Protein AF-A0A2M8D6R9-F1 (afdb_monomer)

Sequence (538 aa):
ELYLFKIHNKDFGEKSKGTQNTHTLYFLNLFSQHNLTHIKLRLAGNAEVFYRKSSTQRKEEQRKFIRPIVKNKRFTEDKYFFHIPIKIGASVNSISETKFNRTLNEKLRQSACLIIGIDRGEKHLAYYSVINQKGEIVDQASLNKINDVDYCEKLRTREKERLEQRKSWKAISQIKDLKRGYISQVIHKLSELVIKHNAIIVFEDLNMRFKEVRGGIERSAYQQLEKALIEKFGYLVFKDKDPLEAGGVLNGYQLSAPFESFEKMGKQNGVIFYTNPEYTSTTDPVTGWRQHIYIKSDATDNEALKVFTEKIGIGWSDDKQSYTFSYDQKDFWEDSPARKWVLYANAPRLERYRNDAGYWTTRETNSNDLLRELFEVWDFDQPEGDISEQIAMMYEEGKLKGEKIISEKSQRFFKALRYALNLTQQIRNSDSIRYVYERDAQGDIVEDSQGKMVVKEIGENVDFIASPVVPFFTTPNPYTKENLCGLVIENGDANGAYNIARKGIMMLERIKQTQANPDLYISKSDWDEWLMKDIKQK

Radius of gyration: 29.29 Å; Cα contacts (8 Å, |Δi|>4): 892; chains: 1; bounding box: 79×51×86 Å

Structure (mmCIF, N/CA/C/O backbone):
data_AF-A0A2M8D6R9-F1
#
_entry.id   AF-A0A2M8D6R9-F1
#
loop_
_atom_site.group_PDB
_atom_site.id
_atom_site.type_symbol
_atom_site.label_atom_id
_atom_site.label_alt_id
_atom_site.label_comp_id
_atom_site.label_asym_id
_atom_site.label_entity_id
_atom_site.label_seq_id
_atom_site.pdbx_PDB_ins_code
_atom_site.Cartn_x
_atom_site.Cartn_y
_atom_site.Cartn_z
_atom_site.occupancy
_atom_site.B_iso_or_equiv
_atom_site.auth_seq_id
_atom_site.auth_comp_id
_atom_site.auth_asym_id
_atom_site.auth_atom_id
_atom_site.pdbx_PDB_model_num
ATOM 1 N N . GLU A 1 1 ? 48.305 2.971 -38.786 1.00 79.94 1 GLU A N 1
ATOM 2 C CA . GLU A 1 1 ? 48.000 1.872 -37.843 1.00 79.94 1 GLU A CA 1
ATOM 3 C C . GLU A 1 1 ? 46.574 2.044 -37.325 1.00 79.94 1 GLU A C 1
ATOM 5 O O . GLU A 1 1 ? 46.153 3.184 -37.161 1.00 79.94 1 GLU A O 1
ATOM 10 N N . LEU A 1 2 ? 45.813 0.958 -37.142 1.00 93.75 2 LEU A N 1
ATOM 11 C CA . LEU A 1 2 ? 44.408 0.990 -36.703 1.00 93.75 2 LEU A CA 1
ATOM 12 C C . LEU A 1 2 ? 44.219 0.050 -35.508 1.00 93.75 2 LEU A C 1
ATOM 14 O O . LEU A 1 2 ? 44.485 -1.146 -35.619 1.00 93.75 2 LEU A O 1
ATOM 18 N N . TYR A 1 3 ? 43.714 0.575 -34.392 1.00 93.56 3 TYR A N 1
ATOM 19 C CA . TYR A 1 3 ? 43.319 -0.236 -33.241 1.00 93.56 3 TYR A CA 1
ATOM 20 C C . TYR A 1 3 ? 41.860 -0.663 -33.383 1.00 93.56 3 TYR A C 1
ATOM 22 O O . TYR A 1 3 ? 40.960 0.177 -33.400 1.00 93.56 3 TYR A O 1
ATOM 30 N N . LEU A 1 4 ? 41.624 -1.971 -33.481 1.00 96.06 4 LEU A N 1
ATOM 31 C CA . LEU A 1 4 ? 40.292 -2.531 -33.675 1.00 96.06 4 LEU A CA 1
ATOM 32 C C . LEU A 1 4 ? 39.790 -3.211 -32.399 1.00 96.06 4 LEU A C 1
ATOM 34 O O . LEU A 1 4 ? 40.427 -4.122 -31.872 1.00 96.06 4 LEU A O 1
ATOM 38 N N . PHE A 1 5 ? 38.606 -2.805 -31.943 1.00 95.94 5 PHE A N 1
ATOM 39 C CA . PHE A 1 5 ? 37.930 -3.392 -30.788 1.00 95.94 5 PHE A CA 1
ATOM 40 C C . PHE A 1 5 ? 36.565 -3.937 -31.204 1.00 95.94 5 PHE A C 1
ATOM 42 O O . PHE A 1 5 ? 35.763 -3.238 -31.822 1.00 95.94 5 PHE A O 1
ATOM 49 N N . LYS A 1 6 ? 36.263 -5.181 -30.822 1.00 95.31 6 LYS A N 1
ATOM 50 C CA . LYS A 1 6 ? 34.925 -5.754 -31.000 1.00 95.31 6 LYS A CA 1
ATOM 51 C C . LYS A 1 6 ? 34.001 -5.253 -29.888 1.00 95.31 6 LYS A C 1
ATOM 53 O O . LYS A 1 6 ? 34.214 -5.576 -28.719 1.00 95.31 6 LYS A O 1
ATOM 58 N N . ILE A 1 7 ? 32.944 -4.526 -30.249 1.00 96.25 7 ILE A N 1
ATOM 59 C CA . ILE A 1 7 ? 31.858 -4.191 -2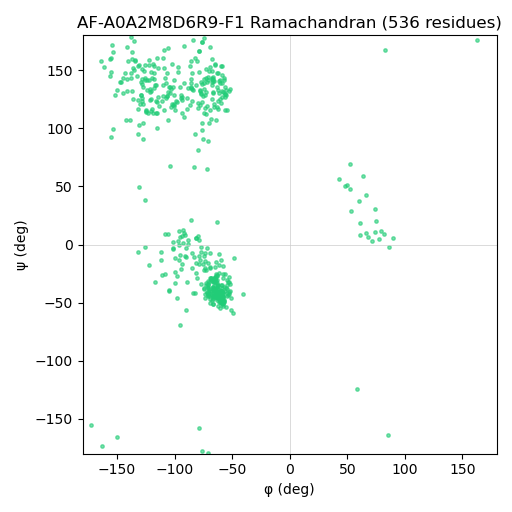9.316 1.00 96.25 7 ILE A CA 1
ATOM 60 C C . ILE A 1 7 ? 31.157 -5.496 -28.928 1.00 96.25 7 ILE A C 1
ATOM 62 O O . ILE A 1 7 ? 30.678 -6.232 -29.789 1.00 96.25 7 ILE A O 1
ATOM 66 N N . HIS A 1 8 ? 31.139 -5.818 -27.634 1.00 95.31 8 HIS A N 1
ATOM 67 C CA . HIS A 1 8 ? 30.681 -7.123 -27.170 1.00 95.31 8 HIS A CA 1
ATOM 68 C C . HIS A 1 8 ? 29.978 -7.053 -25.811 1.00 95.31 8 HIS A C 1
ATOM 70 O O . HIS A 1 8 ? 30.433 -6.401 -24.872 1.00 95.31 8 HIS A O 1
ATOM 76 N N . ASN A 1 9 ? 28.900 -7.822 -25.686 1.00 95.94 9 ASN A N 1
ATOM 77 C CA . ASN A 1 9 ? 28.258 -8.184 -24.429 1.00 95.94 9 ASN A CA 1
ATOM 78 C C . ASN A 1 9 ? 27.870 -9.675 -24.483 1.00 95.94 9 ASN A C 1
ATOM 80 O O . ASN A 1 9 ? 28.104 -10.343 -25.488 1.00 95.94 9 ASN A O 1
ATOM 84 N N . LYS A 1 10 ? 27.284 -10.216 -23.410 1.00 94.81 10 LYS A N 1
ATOM 85 C CA . LYS A 1 10 ? 26.959 -11.653 -23.330 1.00 94.81 10 LYS A CA 1
ATOM 86 C C . LYS A 1 10 ? 26.032 -12.158 -24.451 1.00 94.81 10 LYS A C 1
ATOM 88 O O . LYS A 1 10 ? 26.083 -13.345 -24.750 1.00 94.81 10 LYS A O 1
ATOM 93 N N . ASP A 1 11 ? 25.212 -11.289 -25.044 1.00 95.50 11 ASP A N 1
ATOM 94 C CA . ASP A 1 11 ? 24.208 -11.675 -26.040 1.00 95.50 11 ASP A CA 1
ATOM 95 C C . ASP A 1 11 ? 24.846 -11.996 -27.401 1.00 95.50 11 ASP A C 1
ATOM 97 O O . ASP A 1 11 ? 24.261 -12.742 -28.177 1.00 95.50 11 ASP A O 1
ATOM 101 N N . PHE A 1 12 ? 26.056 -11.485 -27.661 1.00 95.06 12 PHE A N 1
ATOM 102 C CA . PHE A 1 12 ? 26.854 -11.758 -28.865 1.00 95.06 12 PHE A CA 1
ATOM 103 C C . PHE A 1 12 ? 27.766 -12.990 -28.735 1.00 95.06 12 PHE A C 1
ATOM 105 O O . PHE A 1 12 ? 28.572 -13.263 -29.625 1.00 95.06 12 PHE A O 1
ATOM 112 N N . GLY A 1 13 ? 27.692 -13.712 -27.613 1.00 91.31 13 GLY A N 1
ATOM 113 C CA . GLY A 1 13 ? 28.448 -14.946 -27.426 1.00 91.31 13 GLY A CA 1
ATOM 114 C C . GLY A 1 13 ? 27.866 -16.089 -28.260 1.00 91.31 13 GLY A C 1
ATOM 115 O O . GLY A 1 13 ? 26.654 -16.239 -28.336 1.00 91.31 13 GLY A O 1
ATOM 116 N N . GLU A 1 14 ? 28.718 -16.958 -28.805 1.00 87.56 14 GLU A N 1
ATOM 117 C CA . GLU A 1 14 ? 28.319 -18.076 -29.687 1.00 87.56 14 GLU A CA 1
ATOM 118 C C . GLU A 1 14 ? 27.262 -19.015 -29.081 1.00 87.56 14 GLU A C 1
ATOM 120 O O . GLU A 1 14 ? 26.453 -19.604 -29.788 1.00 87.56 14 GLU A O 1
ATOM 125 N N . LYS A 1 15 ? 27.261 -19.161 -27.751 1.00 86.81 15 LYS A N 1
ATOM 126 C CA . LYS A 1 15 ? 26.317 -20.020 -27.015 1.00 86.81 15 LYS A CA 1
ATOM 127 C C . LYS A 1 15 ? 25.077 -19.269 -26.515 1.00 86.81 15 LYS A C 1
ATOM 129 O O . LYS A 1 15 ? 24.316 -19.825 -25.724 1.00 86.81 15 LYS A O 1
ATOM 134 N N . SER A 1 16 ? 24.899 -18.007 -26.900 1.00 88.81 16 SER A N 1
ATOM 135 C CA . SER A 1 16 ? 23.747 -17.200 -26.507 1.00 88.81 16 SER A CA 1
ATOM 136 C C . SER A 1 16 ? 22.504 -17.662 -27.266 1.00 88.81 16 SER A C 1
ATOM 138 O O . SER A 1 16 ? 22.459 -17.595 -28.489 1.00 88.81 16 SER A O 1
ATOM 140 N N . LYS A 1 17 ? 21.500 -18.156 -26.536 1.00 88.12 17 LYS A N 1
ATOM 141 C CA . LYS A 1 17 ? 20.206 -18.604 -27.090 1.00 88.12 17 LYS A CA 1
ATOM 142 C C . LYS A 1 17 ? 18.996 -17.933 -26.429 1.00 88.12 17 LYS A C 1
ATOM 144 O O . LYS A 1 17 ? 17.864 -18.250 -26.764 1.00 88.12 17 LYS A O 1
ATOM 149 N N . GLY A 1 18 ? 19.231 -17.076 -25.435 1.00 89.56 18 GLY A N 1
ATOM 150 C CA . GLY A 1 18 ? 18.169 -16.432 -24.660 1.00 89.56 18 GLY A CA 1
ATOM 151 C C . GLY A 1 18 ? 17.748 -15.083 -25.237 1.00 89.56 18 GLY A C 1
ATOM 152 O O . GLY A 1 18 ? 18.427 -14.524 -26.097 1.00 89.56 18 GLY A O 1
ATOM 153 N N . THR A 1 19 ? 16.656 -14.533 -24.702 1.00 91.31 19 THR A N 1
ATOM 154 C CA . THR A 1 19 ? 16.173 -13.191 -25.044 1.00 91.31 19 THR A CA 1
ATOM 155 C C . THR A 1 19 ? 17.257 -12.143 -24.802 1.00 91.31 19 THR A C 1
ATOM 157 O O . THR A 1 19 ? 17.849 -12.070 -23.719 1.00 91.31 19 THR A O 1
ATOM 160 N N . GLN A 1 20 ? 17.499 -11.310 -25.811 1.00 93.75 20 GLN A N 1
ATOM 161 C CA . GLN A 1 20 ? 18.523 -10.272 -25.770 1.00 93.75 20 GLN A CA 1
ATOM 162 C C . GLN A 1 20 ? 18.215 -9.204 -24.705 1.00 93.75 20 GLN A C 1
ATOM 164 O O . GLN A 1 20 ? 17.071 -8.958 -24.310 1.00 93.75 20 GLN A O 1
ATOM 169 N N . ASN A 1 21 ? 19.252 -8.533 -24.205 1.00 94.69 21 ASN A N 1
ATOM 170 C CA . ASN A 1 21 ? 19.076 -7.380 -23.329 1.00 94.69 21 ASN A CA 1
ATOM 171 C C . ASN A 1 21 ? 18.462 -6.213 -24.116 1.00 94.69 21 ASN A C 1
ATOM 173 O O . ASN A 1 21 ? 18.765 -6.021 -25.291 1.00 94.69 21 ASN A O 1
ATOM 177 N N . THR A 1 22 ? 17.671 -5.363 -23.454 1.00 94.25 22 THR A N 1
ATOM 178 C CA . THR A 1 22 ? 17.031 -4.207 -24.110 1.00 94.25 22 THR A CA 1
ATOM 179 C C . THR A 1 22 ? 18.063 -3.280 -24.759 1.00 94.25 22 THR A C 1
ATOM 181 O O . THR A 1 22 ? 17.847 -2.792 -25.858 1.00 94.25 22 THR A O 1
ATOM 184 N N . HIS A 1 23 ? 19.231 -3.096 -24.134 1.00 95.75 23 HIS A N 1
ATOM 185 C CA . HIS A 1 23 ? 20.307 -2.283 -24.713 1.00 95.75 23 HIS A CA 1
ATOM 186 C C . HIS A 1 23 ? 20.938 -2.920 -25.959 1.00 95.75 23 HIS A C 1
ATOM 188 O O . HIS A 1 23 ? 21.395 -2.198 -26.839 1.00 95.75 23 HIS A O 1
ATOM 194 N N . THR A 1 24 ? 20.943 -4.253 -26.063 1.00 95.94 24 THR A N 1
ATOM 195 C CA . THR A 1 24 ? 21.357 -4.953 -27.288 1.00 95.94 24 THR A CA 1
ATOM 196 C C . THR A 1 24 ? 20.351 -4.690 -28.400 1.00 95.94 24 THR A C 1
ATOM 198 O O . THR A 1 24 ? 20.755 -4.350 -29.506 1.00 95.94 24 THR A O 1
ATOM 201 N N . LEU A 1 25 ? 19.050 -4.752 -28.088 1.00 95.81 25 LEU A N 1
ATOM 202 C CA . LEU A 1 25 ? 17.993 -4.410 -29.040 1.00 95.81 25 LEU A CA 1
ATOM 203 C C . LEU A 1 25 ? 18.119 -2.956 -29.513 1.00 95.81 25 LEU A C 1
ATOM 205 O O . LEU A 1 25 ? 18.064 -2.721 -30.717 1.00 95.81 25 LEU A O 1
ATOM 209 N N . TYR A 1 26 ? 18.361 -1.997 -28.609 1.00 96.00 26 TYR A N 1
ATOM 210 C CA . TYR A 1 26 ? 18.633 -0.604 -28.990 1.00 96.00 26 TYR A CA 1
ATOM 211 C C . TYR A 1 26 ? 19.831 -0.498 -29.931 1.00 96.00 26 TYR A C 1
ATOM 213 O O . TYR A 1 26 ? 19.726 0.127 -30.982 1.00 96.00 26 TYR A O 1
ATOM 221 N N . PHE A 1 27 ? 20.952 -1.134 -29.583 1.00 96.00 27 PHE A N 1
ATOM 222 C CA . PHE A 1 27 ? 22.171 -1.069 -30.383 1.00 96.00 27 PHE A CA 1
ATOM 223 C C . PHE A 1 27 ? 21.987 -1.654 -31.788 1.00 96.00 27 PHE A C 1
ATOM 225 O O . PHE A 1 27 ? 22.383 -1.026 -32.763 1.00 96.00 27 PHE A O 1
ATOM 232 N N . LEU A 1 28 ? 21.353 -2.824 -31.907 1.00 95.00 28 LEU A N 1
ATOM 233 C CA . LEU A 1 28 ? 21.086 -3.448 -33.205 1.00 95.00 28 LEU A CA 1
ATOM 234 C C . LEU A 1 28 ? 20.128 -2.603 -34.052 1.00 95.00 28 LEU A C 1
ATOM 236 O O . LEU A 1 28 ? 20.339 -2.441 -35.253 1.00 95.00 28 LEU A O 1
ATOM 240 N N . ASN A 1 29 ? 19.103 -2.019 -33.428 1.00 95.38 29 ASN A N 1
ATOM 241 C CA . ASN A 1 29 ? 18.089 -1.260 -34.150 1.00 95.38 29 ASN A CA 1
ATOM 242 C C . ASN A 1 29 ? 18.529 0.156 -34.540 1.00 95.38 29 ASN A C 1
ATOM 244 O O . ASN A 1 29 ? 17.933 0.701 -35.467 1.00 95.38 29 ASN A O 1
ATOM 248 N N . LEU A 1 30 ? 19.598 0.714 -33.949 1.00 94.88 30 LEU A N 1
ATOM 249 C CA . LEU A 1 30 ? 20.233 1.953 -34.438 1.00 94.88 30 LEU A CA 1
ATOM 250 C C . LEU A 1 30 ? 20.561 1.875 -35.933 1.00 94.88 30 LEU A C 1
ATOM 252 O O . LEU A 1 30 ? 20.378 2.854 -36.653 1.00 94.88 30 LEU A O 1
ATOM 256 N N . PHE A 1 31 ? 21.026 0.709 -36.381 1.00 94.56 31 PHE A N 1
ATOM 257 C CA . PHE A 1 31 ? 21.514 0.475 -37.740 1.00 94.56 31 PHE A CA 1
ATOM 258 C C . PHE A 1 31 ? 20.533 -0.343 -38.592 1.00 94.56 31 PHE A C 1
ATOM 260 O O . PHE A 1 31 ? 20.879 -0.776 -39.688 1.00 94.56 31 PHE A O 1
ATOM 267 N N . SER A 1 32 ? 19.315 -0.582 -38.096 1.00 94.81 32 SER A N 1
ATOM 268 C CA . SER A 1 32 ? 18.280 -1.273 -38.868 1.00 94.81 32 SER A CA 1
ATOM 269 C C . SER A 1 32 ? 17.823 -0.412 -40.048 1.00 94.81 32 SER A C 1
ATOM 271 O O . SER A 1 32 ? 17.687 0.804 -39.913 1.00 94.81 32 SER A O 1
ATOM 273 N N . GLN A 1 33 ? 17.521 -1.037 -41.191 1.00 94.06 33 GLN A N 1
ATOM 274 C CA . GLN A 1 33 ? 17.052 -0.315 -42.385 1.00 94.06 33 GLN A CA 1
ATOM 275 C C . GLN A 1 33 ? 15.819 0.550 -42.099 1.00 94.06 33 GLN A C 1
ATOM 277 O O . GLN A 1 33 ? 15.714 1.682 -42.574 1.00 94.06 33 GLN A O 1
ATOM 282 N N . HIS A 1 34 ? 14.915 0.050 -41.253 1.00 91.38 34 HIS A N 1
ATOM 283 C CA . HIS A 1 34 ? 13.739 0.808 -40.852 1.00 91.38 34 HIS A CA 1
ATOM 284 C C . HIS A 1 34 ? 14.110 2.080 -40.078 1.00 91.38 34 HIS A C 1
ATOM 286 O O . HIS A 1 34 ? 13.634 3.159 -40.421 1.00 91.38 34 HIS A O 1
ATOM 292 N N . ASN A 1 35 ? 14.998 1.991 -39.080 1.00 94.00 35 ASN A N 1
ATOM 293 C CA . ASN A 1 35 ? 15.431 3.167 -38.319 1.00 94.00 35 ASN A CA 1
ATOM 294 C C . ASN A 1 35 ? 16.247 4.156 -39.169 1.00 94.00 35 ASN A C 1
ATOM 296 O O . ASN A 1 35 ? 16.166 5.359 -38.942 1.00 94.00 35 ASN A O 1
ATOM 300 N N . LEU A 1 36 ? 17.008 3.674 -40.158 1.00 92.62 36 LEU A N 1
ATOM 301 C CA . LEU A 1 36 ? 17.731 4.539 -41.099 1.00 92.62 36 LEU A CA 1
ATOM 302 C C . LEU A 1 36 ? 16.779 5.335 -42.006 1.00 92.62 36 LEU A C 1
ATOM 304 O O . LEU A 1 36 ? 17.095 6.463 -42.375 1.00 92.62 36 LEU A O 1
ATOM 308 N N . THR A 1 37 ? 15.608 4.776 -42.317 1.00 90.94 37 THR A N 1
ATOM 309 C CA . THR A 1 37 ? 14.566 5.445 -43.114 1.00 90.94 37 THR A CA 1
ATOM 310 C C . THR A 1 37 ? 13.708 6.382 -42.256 1.00 90.94 37 THR A C 1
ATOM 312 O O . THR A 1 37 ? 13.403 7.506 -42.652 1.00 90.94 37 THR A O 1
ATOM 315 N N . HIS A 1 38 ? 13.347 5.946 -41.047 1.00 88.38 38 HIS A N 1
ATOM 316 C CA . HIS A 1 38 ? 12.535 6.696 -40.091 1.00 88.38 38 HIS A CA 1
ATOM 317 C C . HIS A 1 38 ? 13.242 6.747 -38.737 1.00 88.38 38 HIS A C 1
ATOM 319 O O . HIS A 1 38 ? 13.062 5.874 -37.889 1.00 88.38 38 HIS A O 1
ATOM 325 N N . ILE A 1 39 ? 14.050 7.789 -38.530 1.00 89.88 39 ILE A N 1
ATOM 326 C CA . ILE A 1 39 ? 14.928 7.901 -37.360 1.00 89.88 39 ILE A CA 1
ATOM 327 C C . ILE A 1 39 ? 14.106 7.990 -36.068 1.00 89.88 39 ILE A C 1
ATOM 329 O O . ILE A 1 39 ? 13.537 9.033 -35.740 1.00 89.88 39 ILE A O 1
ATOM 333 N N . LYS A 1 40 ? 14.107 6.901 -35.294 1.00 89.56 40 LYS A N 1
ATOM 334 C CA . LYS A 1 40 ? 13.569 6.827 -33.924 1.00 89.56 40 LYS A CA 1
ATOM 335 C C . LYS A 1 40 ? 14.690 6.794 -32.891 1.00 89.56 40 LYS A C 1
ATOM 337 O O . LYS A 1 40 ? 14.598 7.454 -31.855 1.00 89.56 40 LYS A O 1
ATOM 342 N N . LEU A 1 41 ? 15.759 6.062 -33.196 1.00 93.31 41 LEU A N 1
ATOM 343 C CA . LEU A 1 41 ? 16.980 5.955 -32.408 1.00 93.31 41 LEU A CA 1
ATOM 344 C C . LEU A 1 41 ? 18.116 6.662 -33.147 1.00 93.31 41 LEU A C 1
ATOM 346 O O . LEU A 1 41 ? 18.386 6.371 -34.311 1.00 93.31 41 LEU A O 1
ATOM 350 N N . ARG A 1 42 ? 18.815 7.572 -32.472 1.00 93.25 42 ARG A N 1
ATOM 351 C CA . ARG A 1 42 ? 19.943 8.308 -33.047 1.00 93.25 42 ARG A CA 1
ATOM 352 C C . ARG A 1 42 ? 21.189 8.129 -32.196 1.00 93.25 42 ARG A C 1
ATOM 354 O O . ARG A 1 42 ? 21.147 8.320 -30.983 1.00 93.25 42 ARG A O 1
ATOM 361 N N . LEU A 1 43 ? 22.308 7.830 -32.844 1.00 93.31 43 LEU A N 1
ATOM 362 C CA . LEU A 1 43 ? 23.618 7.856 -32.204 1.00 93.31 43 LEU A CA 1
ATOM 363 C C . LEU A 1 43 ? 23.982 9.301 -31.826 1.00 93.31 43 LEU A C 1
ATOM 365 O O . LEU A 1 43 ? 23.858 10.209 -32.653 1.00 93.31 43 LEU A O 1
ATOM 369 N N . ALA A 1 44 ? 24.410 9.524 -30.585 1.00 90.12 44 ALA A N 1
ATOM 370 C CA . ALA A 1 44 ? 24.911 10.817 -30.133 1.00 90.12 44 ALA A CA 1
ATOM 371 C C . ALA A 1 44 ? 26.449 10.822 -30.067 1.00 90.12 44 ALA A C 1
ATOM 373 O O . ALA A 1 44 ? 27.079 9.773 -29.945 1.00 90.12 44 ALA A O 1
ATOM 374 N N . GLY A 1 45 ? 27.048 12.014 -30.168 1.00 90.81 45 GLY A N 1
ATOM 375 C CA . GLY A 1 45 ? 28.485 12.207 -29.945 1.00 90.81 45 GLY A CA 1
ATOM 376 C C . GLY A 1 45 ? 28.874 12.060 -28.468 1.00 90.81 45 GLY A C 1
ATOM 377 O O . GLY A 1 45 ? 28.007 11.848 -27.624 1.00 90.81 45 GLY A O 1
ATOM 378 N N . ASN A 1 46 ? 30.164 12.229 -28.160 1.00 94.25 46 ASN A N 1
ATOM 379 C CA . ASN A 1 46 ? 30.750 12.078 -26.814 1.00 94.25 46 ASN A CA 1
ATOM 380 C C . ASN A 1 46 ? 30.704 10.641 -26.274 1.00 94.25 46 ASN A C 1
ATOM 382 O O . ASN A 1 46 ? 30.380 10.409 -25.113 1.00 94.25 46 ASN A O 1
ATOM 386 N N . ALA A 1 47 ? 31.009 9.666 -27.132 1.00 96.12 47 ALA A N 1
ATOM 387 C CA . ALA A 1 47 ? 31.269 8.311 -26.666 1.00 96.12 47 ALA A CA 1
ATOM 388 C C . ALA A 1 47 ? 32.609 8.255 -25.913 1.00 96.12 47 ALA A C 1
ATOM 390 O O . ALA A 1 47 ? 33.568 8.929 -26.289 1.00 96.12 47 ALA A O 1
ATOM 391 N N . GLU A 1 48 ? 32.678 7.430 -24.874 1.00 97.19 48 GLU A N 1
ATOM 392 C CA . GLU A 1 48 ? 33.834 7.341 -23.981 1.00 97.19 48 GLU A CA 1
ATOM 393 C C . GLU A 1 48 ? 34.384 5.914 -23.948 1.00 97.19 48 GLU A C 1
ATOM 395 O O . GLU A 1 48 ? 33.630 4.934 -23.940 1.00 97.19 48 GLU A O 1
ATOM 400 N N . VAL A 1 49 ? 35.712 5.792 -23.901 1.00 97.31 49 VAL A N 1
ATOM 401 C CA . VAL A 1 49 ? 36.413 4.514 -23.750 1.00 97.31 49 VAL A CA 1
ATOM 402 C C . VAL A 1 49 ? 37.144 4.510 -22.417 1.00 97.31 49 VAL A C 1
ATOM 404 O O . VAL A 1 49 ? 37.937 5.403 -22.132 1.00 97.31 49 VAL A O 1
ATOM 407 N N . PHE A 1 50 ? 36.910 3.475 -21.616 1.00 97.56 50 PHE A N 1
ATOM 408 C CA . PHE A 1 50 ? 37.548 3.308 -20.314 1.00 97.56 50 PHE A CA 1
ATOM 409 C C . PHE A 1 50 ? 38.394 2.048 -20.292 1.00 97.56 50 PHE A C 1
ATOM 411 O O . PHE A 1 50 ? 37.986 1.006 -20.804 1.00 97.56 50 PHE A O 1
ATOM 418 N N . TYR A 1 51 ? 39.536 2.118 -19.618 1.00 97.38 51 TYR A N 1
ATOM 419 C CA . TYR A 1 51 ? 40.322 0.948 -19.257 1.00 97.38 51 TYR A CA 1
ATOM 420 C C . TYR A 1 51 ? 40.168 0.663 -17.769 1.00 97.38 51 TYR A C 1
ATOM 422 O O . TYR A 1 51 ? 40.327 1.553 -16.934 1.00 97.38 51 TYR A O 1
ATOM 430 N N . ARG A 1 52 ? 39.890 -0.591 -17.420 1.00 96.75 52 ARG A N 1
ATOM 431 C CA . ARG A 1 52 ? 39.826 -1.036 -16.031 1.00 96.75 52 ARG A CA 1
ATOM 432 C C . ARG A 1 52 ? 40.770 -2.209 -15.826 1.00 96.75 52 ARG A C 1
ATOM 434 O O . ARG A 1 52 ? 40.530 -3.294 -16.358 1.00 96.75 52 ARG A O 1
ATOM 441 N N . LYS A 1 53 ? 41.781 -1.999 -14.985 1.00 96.94 53 LYS A N 1
ATOM 442 C CA . LYS A 1 53 ? 42.663 -3.064 -14.497 1.00 96.94 53 LYS A CA 1
ATOM 443 C C . LYS A 1 53 ? 41.865 -4.129 -13.735 1.00 96.94 53 LYS A C 1
ATOM 445 O O . LYS A 1 53 ? 40.792 -3.857 -13.185 1.00 96.94 53 LYS A O 1
ATOM 450 N N . SER A 1 54 ? 42.383 -5.346 -13.720 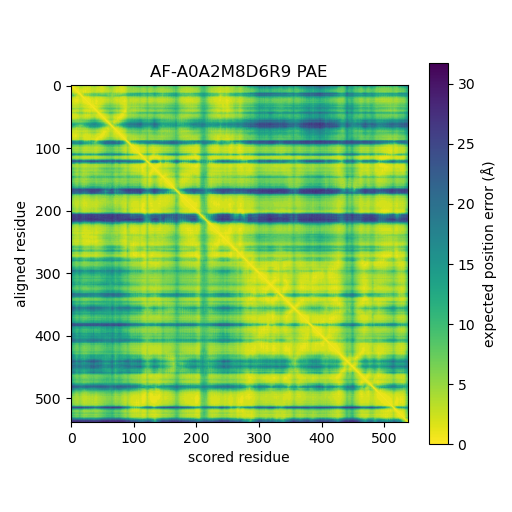1.00 94.75 54 SER A N 1
ATOM 451 C CA . SER A 1 54 ? 41.919 -6.430 -12.861 1.00 94.75 54 SER A CA 1
ATOM 452 C C . SER A 1 54 ? 41.985 -6.014 -11.387 1.00 94.75 54 SER A C 1
ATOM 454 O O . SER A 1 54 ? 42.885 -5.295 -10.960 1.00 94.75 54 SER A O 1
ATOM 456 N N . SER A 1 55 ? 40.983 -6.425 -10.608 1.00 92.69 55 SER A N 1
ATOM 457 C CA . SER A 1 55 ? 40.803 -5.978 -9.218 1.00 92.69 55 SER A CA 1
ATOM 458 C C . SER A 1 55 ? 40.550 -7.116 -8.232 1.00 92.69 55 SER A C 1
ATOM 460 O O . SER A 1 55 ? 40.456 -6.883 -7.031 1.00 92.69 55 SER A O 1
ATOM 462 N N . THR A 1 56 ? 40.393 -8.349 -8.715 1.00 89.44 56 THR A N 1
ATOM 463 C CA . THR A 1 56 ? 40.148 -9.524 -7.871 1.00 89.44 56 THR A CA 1
ATOM 464 C C . THR A 1 56 ? 40.959 -10.708 -8.360 1.00 89.44 56 THR A C 1
ATOM 466 O O . THR A 1 56 ? 41.058 -10.926 -9.565 1.00 89.44 56 THR A O 1
ATOM 469 N N . GLN A 1 57 ? 41.461 -11.529 -7.442 1.00 89.50 57 GLN A N 1
ATOM 470 C CA . GLN A 1 57 ? 42.111 -12.786 -7.805 1.00 89.50 57 GLN A CA 1
ATOM 471 C C . GLN A 1 57 ? 41.099 -13.809 -8.338 1.00 89.50 57 GLN A C 1
ATOM 473 O O . GLN A 1 57 ? 39.931 -13.831 -7.935 1.00 89.50 57 GLN A O 1
ATOM 478 N N . ARG A 1 58 ? 41.555 -14.676 -9.247 1.00 89.69 58 ARG A N 1
ATOM 479 C CA . ARG A 1 58 ? 40.748 -15.776 -9.781 1.00 89.69 58 ARG A CA 1
ATOM 480 C C . ARG A 1 58 ? 40.449 -16.778 -8.668 1.00 89.69 58 ARG A C 1
ATOM 482 O O . ARG A 1 58 ? 41.358 -17.397 -8.130 1.00 89.69 58 ARG A O 1
ATOM 489 N N . LYS A 1 59 ? 39.164 -16.964 -8.365 1.00 89.06 59 LYS A N 1
ATOM 490 C CA . LYS A 1 59 ? 38.687 -17.978 -7.420 1.00 89.06 59 LYS A CA 1
ATOM 491 C C . LYS A 1 59 ? 37.606 -18.822 -8.081 1.00 89.06 59 LYS A C 1
ATOM 493 O O . LYS A 1 59 ? 36.598 -18.282 -8.542 1.00 89.06 59 LYS A O 1
ATOM 498 N N . GLU A 1 60 ? 37.835 -20.125 -8.168 1.00 87.44 60 GLU A N 1
ATOM 499 C CA . GLU A 1 60 ? 36.860 -21.054 -8.736 1.00 87.44 60 GLU A CA 1
ATOM 500 C C . GLU A 1 60 ? 35.746 -21.337 -7.723 1.00 87.44 60 GLU A C 1
ATOM 502 O O . GLU A 1 60 ? 35.978 -21.426 -6.518 1.00 87.44 60 GLU A O 1
ATOM 507 N N . GLU A 1 61 ? 34.513 -21.412 -8.211 1.00 83.88 61 GLU A N 1
AT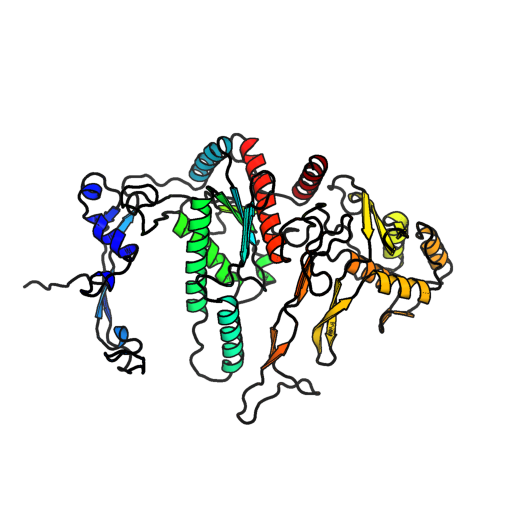OM 508 C CA . GLU A 1 61 ? 33.347 -21.831 -7.449 1.00 83.88 61 GLU A CA 1
ATOM 509 C C . GLU A 1 61 ? 33.041 -23.280 -7.789 1.00 83.88 61 GLU A C 1
ATOM 511 O O . GLU A 1 61 ? 32.867 -23.632 -8.959 1.00 83.88 61 GLU A O 1
ATOM 516 N N . GLN A 1 62 ? 32.902 -24.104 -6.755 1.00 81.50 62 GLN A N 1
ATOM 517 C CA . GLN A 1 62 ? 32.383 -25.448 -6.930 1.00 81.50 62 GLN A CA 1
ATOM 518 C C . GLN A 1 62 ? 30.894 -25.360 -7.265 1.00 81.50 62 GLN A C 1
ATOM 520 O O . GLN A 1 62 ? 30.051 -25.058 -6.421 1.00 81.50 62 GLN A O 1
ATOM 525 N N . ARG A 1 63 ? 30.575 -25.583 -8.539 1.00 81.50 63 ARG A N 1
ATOM 526 C CA . ARG A 1 63 ? 29.208 -25.717 -9.045 1.00 81.50 63 ARG A CA 1
ATOM 527 C C . ARG A 1 63 ? 29.125 -26.966 -9.913 1.00 81.50 63 ARG A C 1
ATOM 529 O O . ARG A 1 63 ? 30.123 -27.368 -10.503 1.00 81.50 63 ARG A O 1
ATOM 536 N N . LYS A 1 64 ? 27.925 -27.540 -10.036 1.00 81.12 64 LYS A N 1
ATOM 537 C CA . LYS A 1 64 ? 27.639 -28.714 -10.881 1.00 81.12 64 LYS A CA 1
ATOM 538 C C . LYS A 1 64 ? 27.678 -28.360 -12.380 1.00 81.12 64 LYS A C 1
ATOM 540 O O . LYS A 1 64 ? 26.657 -28.389 -13.057 1.00 81.12 64 LYS A O 1
ATOM 545 N N . PHE A 1 65 ? 28.843 -27.975 -12.894 1.00 81.12 65 PHE A N 1
ATOM 546 C CA . PHE A 1 65 ? 29.091 -27.720 -14.312 1.00 81.12 65 PHE A CA 1
ATOM 547 C C . PHE A 1 65 ? 30.379 -28.416 -14.750 1.00 81.12 65 PHE A C 1
ATOM 549 O O . PHE A 1 65 ? 31.351 -28.448 -14.007 1.00 81.12 65 PHE A O 1
ATOM 556 N N . ILE A 1 66 ? 30.396 -28.909 -15.991 1.00 82.25 66 ILE A N 1
ATOM 557 C CA . ILE A 1 66 ? 31.561 -29.584 -16.596 1.00 82.25 66 ILE A CA 1
ATOM 558 C C . ILE A 1 66 ? 32.763 -28.630 -16.718 1.00 82.25 66 ILE A C 1
ATOM 560 O O . ILE A 1 66 ? 33.913 -29.045 -16.647 1.00 82.25 66 ILE A O 1
ATOM 564 N N . ARG A 1 67 ? 32.500 -27.331 -16.900 1.00 84.44 67 ARG A N 1
ATOM 565 C CA . ARG A 1 67 ? 33.534 -26.292 -16.987 1.00 84.44 67 ARG A CA 1
ATOM 566 C C . ARG A 1 67 ? 33.735 -25.586 -15.641 1.00 84.44 67 ARG A C 1
ATOM 568 O O . ARG A 1 67 ? 32.739 -25.354 -14.948 1.00 84.44 67 ARG A O 1
ATOM 575 N N . PRO A 1 68 ? 34.959 -25.121 -15.329 1.00 83.69 68 PRO A N 1
ATOM 576 C CA . PRO A 1 68 ? 35.206 -24.324 -14.135 1.00 83.69 68 PRO A CA 1
ATOM 577 C C . PRO A 1 68 ? 34.416 -23.012 -14.184 1.00 83.69 68 PRO A C 1
ATOM 579 O O . PRO A 1 68 ? 34.403 -22.294 -15.193 1.00 83.69 68 PRO A O 1
ATOM 582 N N . ILE A 1 69 ? 33.747 -22.689 -13.079 1.00 89.62 69 ILE A N 1
ATOM 583 C CA . ILE A 1 69 ? 33.029 -21.427 -12.897 1.00 89.62 69 ILE A CA 1
ATOM 584 C C . ILE A 1 69 ? 33.882 -20.526 -12.014 1.00 89.62 69 ILE A C 1
ATOM 586 O O . ILE A 1 69 ? 34.202 -20.879 -10.890 1.00 89.62 69 ILE A O 1
ATOM 590 N N . VAL A 1 70 ? 34.256 -19.349 -12.511 1.00 89.25 70 VAL A N 1
ATOM 591 C CA . VAL A 1 70 ? 35.075 -18.388 -11.757 1.00 89.25 70 VAL A CA 1
ATOM 592 C C . VAL A 1 70 ? 34.173 -17.335 -11.119 1.00 89.25 70 VAL A C 1
ATOM 594 O O . VAL A 1 70 ? 33.454 -16.616 -11.827 1.00 89.25 70 VAL A O 1
ATOM 597 N N . LYS A 1 71 ? 34.239 -17.200 -9.789 1.00 89.19 71 LYS A N 1
ATOM 598 C CA . LYS A 1 71 ? 33.539 -16.140 -9.055 1.00 89.19 71 LYS A CA 1
ATOM 599 C C . LYS A 1 71 ? 33.995 -14.790 -9.572 1.00 89.19 71 LYS A C 1
ATOM 601 O O . LYS A 1 71 ? 35.192 -14.537 -9.662 1.00 89.19 71 LYS A O 1
ATOM 606 N N . ASN A 1 72 ? 33.049 -13.902 -9.880 1.00 89.25 72 ASN A N 1
ATOM 607 C CA . ASN A 1 72 ? 33.365 -12.533 -10.286 1.00 89.25 72 ASN A CA 1
ATOM 608 C C . ASN A 1 72 ? 34.361 -12.442 -11.463 1.00 89.25 72 ASN A C 1
ATOM 610 O O . ASN A 1 72 ? 35.034 -11.426 -11.595 1.00 89.25 72 ASN A O 1
ATOM 614 N N . LYS A 1 73 ? 34.401 -13.448 -12.361 1.00 91.31 73 LYS A N 1
ATOM 615 C CA . LYS A 1 73 ? 35.360 -13.566 -13.484 1.00 91.31 73 LYS A CA 1
ATOM 616 C C . LYS A 1 73 ? 35.649 -12.252 -14.206 1.00 91.31 73 LYS A C 1
ATOM 618 O O . LYS A 1 73 ? 36.782 -11.933 -14.529 1.00 91.31 73 LYS A O 1
ATOM 623 N N . ARG A 1 74 ? 34.611 -11.452 -14.456 1.00 92.00 74 ARG A N 1
ATOM 624 C CA . ARG A 1 74 ? 34.754 -10.177 -15.162 1.00 92.00 74 ARG A CA 1
ATOM 625 C C . ARG A 1 74 ? 35.724 -9.199 -14.495 1.00 92.00 74 ARG A C 1
ATOM 627 O O . ARG A 1 74 ? 36.108 -8.282 -15.194 1.00 92.00 74 ARG A O 1
ATOM 634 N N . PHE A 1 75 ? 36.071 -9.350 -13.215 1.00 94.38 75 PHE A N 1
ATOM 635 C CA . PHE A 1 75 ? 36.997 -8.504 -12.450 1.00 94.38 75 PHE A CA 1
ATOM 636 C C . PHE A 1 75 ? 38.403 -9.111 -12.286 1.00 94.38 75 PHE A C 1
ATOM 638 O O . PHE A 1 75 ? 39.287 -8.453 -11.744 1.00 94.38 75 PHE A O 1
ATOM 645 N N . THR A 1 76 ? 38.628 -10.340 -12.761 1.00 94.44 76 THR A N 1
ATOM 646 C CA . THR A 1 76 ? 39.931 -11.028 -12.681 1.00 94.44 76 THR A CA 1
ATOM 647 C C . THR A 1 76 ? 40.834 -10.737 -13.876 1.00 94.44 76 THR A C 1
ATOM 649 O O . THR A 1 76 ? 41.919 -11.290 -13.976 1.00 94.44 76 THR A O 1
ATOM 652 N N . GLU A 1 77 ? 40.359 -9.918 -14.809 1.00 94.69 77 GLU A N 1
ATOM 653 C CA . GLU A 1 77 ? 41.009 -9.599 -16.074 1.00 94.69 77 GLU A CA 1
ATOM 654 C C . GLU A 1 77 ? 40.869 -8.098 -16.329 1.00 94.69 77 GLU A C 1
ATOM 656 O O . GLU A 1 77 ? 39.847 -7.486 -15.974 1.00 94.69 77 GLU A O 1
ATOM 661 N N . ASP A 1 78 ? 41.870 -7.533 -16.989 1.00 96.88 78 ASP A N 1
ATOM 662 C CA . ASP A 1 78 ? 41.839 -6.171 -17.498 1.00 96.88 78 ASP A CA 1
ATOM 663 C C . ASP A 1 78 ? 40.791 -6.069 -18.621 1.00 96.88 78 ASP A C 1
ATOM 665 O O . ASP A 1 78 ? 40.601 -7.005 -19.407 1.00 96.88 78 ASP A O 1
ATOM 669 N N . LYS A 1 79 ? 40.037 -4.964 -18.667 1.00 96.75 79 LYS A N 1
ATOM 670 C CA . LYS A 1 79 ? 38.944 -4.775 -19.634 1.00 96.75 79 LYS A CA 1
ATOM 671 C C . LYS A 1 79 ? 38.868 -3.353 -20.163 1.00 96.75 79 LYS A C 1
ATOM 673 O O . LYS A 1 79 ? 39.001 -2.397 -19.403 1.00 96.75 79 LYS A O 1
ATOM 678 N N . TYR A 1 80 ? 38.544 -3.250 -21.447 1.00 97.38 80 TYR A N 1
ATOM 679 C CA . TYR A 1 80 ? 38.088 -2.018 -22.076 1.00 97.38 80 TYR A CA 1
ATOM 680 C C . TYR A 1 80 ? 36.558 -1.946 -22.031 1.00 97.38 80 TYR A C 1
ATOM 682 O O . TYR A 1 80 ? 35.876 -2.948 -22.259 1.00 97.38 80 TYR A O 1
ATOM 690 N N . PHE A 1 81 ? 36.024 -0.764 -21.744 1.00 97.50 81 PHE A N 1
ATOM 691 C CA . PHE A 1 81 ? 34.598 -0.455 -21.782 1.00 97.50 81 PHE A CA 1
ATOM 692 C C . PHE A 1 81 ? 34.348 0.652 -22.791 1.00 97.50 81 PHE A C 1
ATOM 694 O O . PHE A 1 81 ? 35.150 1.574 -22.904 1.00 97.50 81 PHE A O 1
ATOM 701 N N . PHE A 1 82 ? 33.222 0.563 -23.489 1.00 97.19 82 PHE A N 1
ATOM 702 C CA . PHE A 1 82 ? 32.791 1.564 -24.450 1.00 97.19 82 PHE A CA 1
ATOM 703 C C . PHE A 1 82 ? 31.391 2.039 -24.075 1.00 97.19 82 PHE A C 1
ATOM 705 O O . PHE A 1 82 ? 30.444 1.249 -24.070 1.00 97.19 82 PHE A O 1
ATOM 712 N N . HIS A 1 83 ? 31.277 3.308 -23.693 1.00 97.25 83 HIS A N 1
ATOM 713 C CA . HIS A 1 83 ? 30.013 3.949 -23.354 1.00 97.25 83 HIS A CA 1
ATOM 714 C C . HIS A 1 83 ? 29.551 4.779 -24.548 1.00 97.25 83 HIS A C 1
ATOM 716 O O . HIS A 1 83 ? 30.258 5.678 -24.996 1.00 97.25 83 HIS A O 1
ATOM 722 N N . ILE A 1 84 ? 28.363 4.461 -25.064 1.00 95.38 84 ILE A N 1
ATOM 723 C CA . ILE A 1 84 ? 27.809 5.081 -26.268 1.00 95.38 84 ILE A CA 1
ATOM 724 C C . ILE A 1 84 ? 26.478 5.751 -25.918 1.00 95.38 84 ILE A C 1
ATOM 726 O O . ILE A 1 84 ? 25.524 5.044 -25.576 1.00 95.38 84 ILE A O 1
ATOM 730 N N . PRO A 1 85 ? 26.372 7.084 -26.015 1.00 95.31 85 PRO A N 1
ATOM 731 C CA . PRO A 1 85 ? 25.106 7.768 -25.818 1.00 95.31 85 PRO A CA 1
ATOM 732 C C . PRO A 1 85 ? 24.200 7.616 -27.048 1.00 95.31 85 PRO A C 1
ATOM 734 O O . PRO A 1 85 ? 24.630 7.737 -28.199 1.00 95.31 85 PRO A O 1
ATOM 737 N N . ILE A 1 86 ? 22.912 7.384 -26.798 1.00 93.94 86 ILE A N 1
ATOM 738 C CA . ILE A 1 86 ? 21.865 7.328 -27.824 1.00 93.94 86 ILE A CA 1
ATOM 739 C C . ILE A 1 86 ? 20.735 8.288 -27.455 1.00 93.94 86 ILE A C 1
ATOM 741 O O . ILE A 1 86 ? 20.457 8.507 -26.277 1.00 93.94 86 ILE A O 1
ATOM 745 N N . LYS A 1 87 ? 20.065 8.848 -28.462 1.00 91.25 87 LYS A N 1
ATOM 746 C CA . LYS A 1 87 ? 18.831 9.624 -28.308 1.00 91.25 87 LYS A CA 1
ATOM 747 C C . LYS A 1 87 ? 17.654 8.800 -28.813 1.00 91.25 87 LYS A C 1
ATOM 749 O O . LYS A 1 87 ? 17.687 8.315 -29.943 1.00 91.25 87 LYS A O 1
ATOM 754 N N . ILE A 1 88 ? 16.623 8.675 -27.986 1.00 89.94 88 ILE A N 1
ATOM 755 C CA . ILE A 1 88 ? 15.350 8.026 -28.321 1.00 89.94 88 ILE A CA 1
ATOM 756 C C . ILE A 1 88 ? 14.328 9.127 -28.620 1.00 89.94 88 ILE A C 1
ATOM 758 O O . ILE A 1 88 ? 14.287 10.124 -27.904 1.00 89.94 88 ILE A O 1
ATOM 762 N N . GLY A 1 89 ? 13.537 8.974 -29.684 1.00 78.62 89 GLY A N 1
ATOM 763 C CA . GLY A 1 89 ? 12.552 9.981 -30.096 1.00 78.62 89 GLY A CA 1
ATOM 764 C C . GLY A 1 89 ? 13.181 11.217 -30.745 1.00 78.62 89 GLY A C 1
ATOM 765 O O . GLY A 1 89 ? 12.643 12.311 -30.631 1.00 78.62 89 GLY A O 1
ATOM 766 N N . ALA A 1 90 ? 14.322 11.060 -31.430 1.00 61.69 90 ALA A N 1
ATOM 767 C CA . ALA A 1 90 ? 15.125 12.167 -31.971 1.00 61.69 90 ALA A CA 1
ATOM 768 C C . ALA A 1 90 ? 14.395 13.083 -32.980 1.00 61.69 90 ALA A C 1
ATOM 770 O O . ALA A 1 90 ? 14.909 14.154 -33.299 1.00 61.69 90 ALA A O 1
ATOM 771 N N . SER A 1 91 ? 13.228 12.667 -33.478 1.00 59.62 91 SER A N 1
ATOM 772 C CA . SER A 1 91 ? 12.368 13.411 -34.402 1.00 59.62 91 SER A CA 1
ATOM 773 C C . SER A 1 91 ? 11.217 14.170 -33.719 1.00 59.62 91 SER A C 1
ATOM 775 O O . SER A 1 91 ? 10.371 14.719 -34.419 1.00 59.62 91 SER A O 1
ATOM 777 N N . VAL A 1 92 ? 11.118 14.154 -32.384 1.00 68.19 92 VAL A N 1
ATOM 778 C CA . VAL A 1 92 ? 9.977 14.705 -31.633 1.00 68.19 92 VAL A CA 1
ATOM 779 C C . VAL A 1 92 ? 10.452 15.804 -30.680 1.00 68.19 92 VAL A C 1
ATOM 781 O O . VAL A 1 92 ? 11.416 15.621 -29.938 1.00 68.19 92 VAL A O 1
ATOM 784 N N . ASN A 1 93 ? 9.767 16.952 -30.686 1.00 69.94 93 ASN A N 1
ATOM 785 C CA . ASN A 1 93 ? 10.011 18.025 -29.719 1.00 69.94 93 ASN A CA 1
ATOM 786 C C . ASN A 1 93 ? 9.589 17.579 -28.313 1.00 69.94 93 ASN A C 1
ATOM 788 O O . ASN A 1 93 ? 8.560 16.920 -28.154 1.00 69.94 93 ASN A O 1
ATOM 792 N N . SER A 1 94 ? 10.349 17.971 -27.288 1.00 70.25 94 SER A N 1
ATOM 793 C CA . SER A 1 94 ? 9.957 17.706 -25.905 1.00 70.25 94 SER A CA 1
ATOM 794 C C . SER A 1 94 ? 8.615 18.373 -25.589 1.00 70.25 94 SER A C 1
ATOM 796 O O . SER A 1 94 ? 8.325 19.497 -26.003 1.00 70.25 94 SER A O 1
ATOM 798 N N . ILE A 1 95 ? 7.773 17.650 -24.858 1.00 82.31 95 ILE A N 1
ATOM 799 C CA . ILE A 1 95 ? 6.477 18.117 -24.373 1.00 82.31 95 ILE A CA 1
ATOM 800 C C . ILE A 1 95 ? 6.586 18.358 -22.866 1.00 82.31 95 ILE A C 1
ATOM 802 O O . ILE A 1 95 ? 7.222 17.573 -22.164 1.00 82.31 95 ILE A O 1
ATOM 806 N N . SER A 1 96 ? 5.995 19.445 -22.365 1.00 85.00 96 SER A N 1
ATOM 807 C CA . SER A 1 96 ? 5.936 19.692 -20.921 1.00 85.00 96 SER A CA 1
ATOM 808 C C . SER A 1 96 ? 5.011 18.689 -20.227 1.00 85.00 96 SER A C 1
ATOM 810 O O . SER A 1 96 ? 4.038 18.230 -20.834 1.00 85.00 96 SER A O 1
ATOM 812 N N . GLU A 1 97 ? 5.265 18.403 -18.945 1.00 87.50 97 GLU A N 1
ATOM 813 C CA . GLU A 1 97 ? 4.414 17.534 -18.112 1.00 87.50 97 GLU A CA 1
ATOM 814 C C . GLU A 1 97 ? 2.940 17.958 -18.181 1.00 87.50 97 GLU A C 1
ATOM 816 O O . GLU A 1 97 ? 2.066 17.144 -18.473 1.00 87.50 97 GLU A O 1
ATOM 821 N N . THR A 1 98 ? 2.660 19.257 -18.051 1.00 87.94 98 THR A N 1
ATOM 822 C CA . THR A 1 98 ? 1.300 19.806 -18.133 1.00 87.94 98 THR A CA 1
ATOM 823 C C . THR A 1 98 ? 0.617 19.488 -19.463 1.00 87.94 98 THR A C 1
ATOM 825 O O . THR A 1 98 ? -0.547 19.089 -19.494 1.00 87.94 98 THR A O 1
ATOM 828 N N . LYS A 1 99 ? 1.324 19.651 -20.592 1.00 89.69 99 LYS A N 1
ATOM 829 C CA . LYS A 1 99 ? 0.744 19.389 -21.916 1.00 89.69 99 LYS A CA 1
ATOM 830 C C . LYS A 1 99 ? 0.583 17.885 -22.159 1.00 89.69 99 LYS A C 1
ATOM 832 O O . LYS A 1 99 ? -0.411 17.491 -22.773 1.00 89.69 99 LYS A O 1
ATOM 837 N N . PHE A 1 100 ? 1.506 17.066 -21.653 1.00 91.88 100 PHE A N 1
ATOM 838 C CA . PHE A 1 100 ? 1.406 15.607 -21.689 1.00 91.88 100 PHE A CA 1
ATOM 839 C C . PHE A 1 100 ? 0.166 15.125 -20.927 1.00 91.88 100 PHE A C 1
ATOM 841 O O . PHE A 1 100 ? -0.696 14.469 -21.510 1.00 91.88 100 PHE A O 1
ATOM 848 N N . ASN A 1 101 ? 0.027 15.535 -19.664 1.00 92.69 101 ASN A N 1
ATOM 849 C CA . ASN A 1 101 ? -1.094 15.166 -18.801 1.00 92.69 101 ASN A CA 1
ATOM 850 C C . ASN A 1 101 ? -2.432 15.633 -19.377 1.00 92.69 101 ASN A C 1
ATOM 852 O O . ASN A 1 101 ? -3.383 14.862 -19.398 1.00 92.69 101 ASN A O 1
ATOM 856 N N . ARG A 1 102 ? -2.508 16.855 -19.923 1.00 92.00 102 ARG A N 1
ATOM 857 C CA . ARG A 1 102 ? -3.718 17.335 -20.608 1.00 92.00 102 ARG A CA 1
ATOM 858 C C . ARG A 1 102 ? -4.125 16.420 -21.766 1.00 92.00 102 ARG A C 1
ATOM 860 O O . ARG A 1 102 ? -5.282 16.022 -21.836 1.00 92.00 102 ARG A O 1
ATOM 867 N N . THR A 1 103 ? -3.169 16.048 -22.619 1.00 91.81 103 THR A N 1
ATOM 868 C CA . THR A 1 103 ? -3.418 15.155 -23.765 1.00 91.81 103 THR A CA 1
ATOM 869 C C . THR A 1 103 ? -3.890 13.775 -23.302 1.00 91.81 103 THR A C 1
ATOM 871 O O . THR A 1 103 ? -4.797 13.192 -23.890 1.00 91.81 103 THR A O 1
ATOM 874 N N . LEU A 1 104 ? -3.293 13.237 -22.235 1.00 92.81 104 LEU A N 1
ATOM 875 C CA . LEU A 1 104 ? -3.722 11.966 -21.658 1.00 92.81 104 LEU A CA 1
ATOM 876 C C . LEU A 1 104 ? -5.125 12.066 -21.048 1.00 92.81 104 LEU A C 1
ATOM 878 O O . LEU A 1 104 ? -5.961 11.204 -21.302 1.00 92.81 104 LEU A O 1
ATOM 882 N N . ASN A 1 105 ? -5.403 13.123 -20.288 1.00 94.12 105 ASN A N 1
ATOM 883 C CA . ASN A 1 105 ? -6.692 13.324 -19.632 1.00 94.12 105 ASN A CA 1
ATOM 884 C C . ASN A 1 105 ? -7.822 13.463 -20.657 1.00 94.12 105 ASN A C 1
ATOM 886 O O . ASN A 1 105 ? -8.884 12.887 -20.454 1.00 94.12 105 ASN A O 1
ATOM 890 N N . GLU A 1 106 ? -7.588 14.123 -21.796 1.00 92.06 106 GLU A N 1
ATOM 891 C CA . GLU A 1 106 ? -8.535 14.150 -22.921 1.00 92.06 106 GLU A CA 1
ATOM 892 C C . GLU A 1 106 ? -8.902 12.743 -23.415 1.00 92.06 106 GLU A C 1
ATOM 894 O O . GLU A 1 106 ? -10.076 12.479 -23.673 1.00 92.06 106 GLU A O 1
ATOM 899 N N . LYS A 1 107 ? -7.934 11.818 -23.472 1.00 92.06 107 LYS A N 1
ATOM 900 C CA . LYS A 1 107 ? -8.197 10.411 -23.817 1.00 92.06 107 LYS A CA 1
ATOM 901 C C . LYS A 1 107 ? -8.953 9.677 -22.711 1.00 92.06 107 LYS A C 1
ATOM 903 O O . LYS A 1 107 ? -9.926 8.988 -22.997 1.00 92.06 107 LYS A O 1
ATOM 908 N N . LEU A 1 108 ? -8.559 9.867 -21.450 1.00 92.56 108 LEU A N 1
ATOM 909 C CA . LEU A 1 108 ? -9.213 9.241 -20.292 1.00 92.56 108 LEU A CA 1
ATOM 910 C C . LEU A 1 108 ? -10.688 9.655 -20.138 1.00 92.56 108 LEU A C 1
ATOM 912 O O . LEU A 1 108 ? -11.478 8.896 -19.583 1.00 92.56 108 LEU A O 1
ATOM 916 N N . ARG A 1 109 ? -11.094 10.821 -20.662 1.00 90.56 109 ARG A N 1
ATOM 917 C CA . ARG A 1 109 ? -12.515 11.214 -20.719 1.00 90.56 109 ARG A CA 1
ATOM 918 C C . ARG A 1 109 ? -13.343 10.345 -21.662 1.00 90.56 109 ARG A C 1
ATOM 920 O O . ARG A 1 109 ? -14.529 10.156 -21.421 1.00 90.56 109 ARG A O 1
ATOM 927 N N . GLN A 1 110 ? -12.731 9.862 -22.739 1.00 86.19 110 GLN A N 1
ATOM 928 C CA . GLN A 1 110 ? -13.418 9.174 -23.834 1.00 86.19 110 GLN A CA 1
ATOM 929 C C . GLN A 1 110 ? -13.417 7.650 -23.670 1.00 86.19 110 GLN A C 1
ATOM 931 O O . GLN A 1 110 ? -14.255 6.973 -24.259 1.00 86.19 110 GLN A O 1
ATOM 936 N N . SER A 1 111 ? -12.492 7.100 -22.879 1.00 82.88 111 SER A N 1
ATOM 937 C CA . SER A 1 111 ? -12.323 5.655 -22.711 1.00 82.88 111 SER A CA 1
ATOM 938 C C . SER A 1 111 ? -12.332 5.237 -21.246 1.00 82.88 111 SER A C 1
ATOM 940 O O . SER A 1 111 ? -11.628 5.825 -20.425 1.00 82.88 111 SER A O 1
ATOM 942 N N . ALA A 1 112 ? -13.054 4.160 -20.930 1.00 84.62 112 ALA A N 1
ATOM 943 C CA . ALA A 1 112 ? -12.909 3.493 -19.644 1.00 84.62 112 ALA A CA 1
ATOM 944 C C . ALA A 1 112 ? -11.522 2.833 -19.541 1.00 84.62 112 ALA A C 1
ATOM 946 O O . ALA A 1 112 ? -11.041 2.202 -20.482 1.00 84.62 112 ALA A O 1
ATOM 947 N N . CYS A 1 113 ? -10.898 2.976 -18.380 1.00 92.75 113 CYS A N 1
ATOM 948 C CA . CYS A 1 113 ? -9.630 2.351 -18.022 1.00 92.75 113 CYS A CA 1
ATOM 949 C C . CYS A 1 113 ? -9.757 1.701 -16.643 1.00 92.75 113 CYS A C 1
ATOM 951 O O . CYS A 1 113 ? -10.569 2.138 -15.819 1.00 92.75 113 CYS A O 1
ATOM 953 N N . LEU A 1 114 ? -8.948 0.674 -16.399 1.00 97.62 114 LEU A N 1
ATOM 954 C CA . LEU A 1 114 ? -8.790 0.084 -15.071 1.00 97.62 114 LEU A CA 1
ATOM 955 C C . LEU A 1 114 ? -7.848 0.954 -14.221 1.00 97.62 114 LEU A C 1
ATOM 957 O O . LEU A 1 114 ? -7.176 1.860 -14.725 1.00 97.62 114 LEU A O 1
ATOM 961 N N . ILE A 1 115 ? -7.825 0.706 -12.917 1.00 98.44 115 ILE A N 1
ATOM 962 C CA . ILE A 1 115 ? -7.030 1.466 -11.952 1.00 98.44 115 ILE A CA 1
ATOM 963 C C . ILE A 1 115 ? -6.228 0.480 -11.119 1.00 98.44 115 ILE A C 1
ATOM 965 O O . ILE A 1 115 ? -6.793 -0.451 -10.558 1.00 98.44 115 ILE A O 1
ATOM 969 N N . ILE A 1 116 ? -4.921 0.696 -11.023 1.00 98.50 116 ILE A N 1
ATOM 970 C CA . ILE A 1 116 ? -4.018 -0.076 -10.175 1.00 98.50 116 ILE A CA 1
ATOM 971 C C . ILE A 1 116 ? -3.644 0.793 -8.976 1.00 98.50 116 ILE A C 1
ATOM 973 O O . ILE A 1 116 ? -2.872 1.738 -9.117 1.00 98.50 116 ILE A O 1
ATOM 977 N N . GLY A 1 117 ? -4.171 0.484 -7.797 1.00 97.06 117 GLY A N 1
ATOM 978 C CA . GLY A 1 117 ? -3.716 1.089 -6.547 1.00 97.06 117 GLY A CA 1
ATOM 979 C C . GLY A 1 117 ? -2.520 0.330 -5.995 1.00 97.06 117 GLY A C 1
ATOM 980 O O . GLY A 1 117 ? -2.530 -0.901 -5.984 1.00 97.06 117 GLY A O 1
ATOM 981 N N . ILE A 1 118 ? -1.493 1.057 -5.552 1.00 94.06 118 ILE A N 1
ATOM 982 C CA . ILE A 1 118 ? -0.288 0.477 -4.953 1.00 94.06 118 ILE A CA 1
ATOM 983 C C . ILE A 1 118 ? -0.135 0.962 -3.518 1.00 94.06 118 ILE A C 1
ATOM 985 O O . ILE A 1 118 ? 0.176 2.135 -3.292 1.00 94.06 118 ILE A O 1
ATOM 989 N N . ASP A 1 119 ? -0.277 0.039 -2.570 1.00 88.88 119 ASP A N 1
ATOM 990 C CA . ASP A 1 119 ? 0.018 0.285 -1.160 1.00 88.88 119 ASP A CA 1
ATOM 991 C C . ASP A 1 119 ? 1.418 -0.201 -0.776 1.00 88.88 119 ASP A C 1
ATOM 993 O O . ASP A 1 119 ? 1.999 -1.100 -1.396 1.00 88.88 119 ASP A O 1
ATOM 997 N N . ARG A 1 120 ? 1.981 0.441 0.246 1.00 80.06 120 ARG A N 1
ATOM 998 C CA . ARG A 1 120 ? 3.346 0.242 0.733 1.00 80.06 120 ARG A CA 1
ATOM 999 C C . ARG A 1 120 ? 3.324 0.053 2.247 1.00 80.06 120 ARG A C 1
ATOM 1001 O O . ARG A 1 120 ? 3.244 1.023 3.007 1.00 80.06 120 ARG A O 1
ATOM 1008 N N . GLY A 1 121 ? 3.472 -1.195 2.677 1.00 63.38 121 GLY A N 1
ATOM 1009 C CA . GLY A 1 121 ? 3.452 -1.587 4.081 1.00 63.38 121 GLY A CA 1
ATOM 1010 C C . GLY A 1 121 ? 4.832 -1.942 4.640 1.00 63.38 121 GLY A C 1
ATOM 1011 O O . GLY A 1 121 ? 5.809 -2.116 3.914 1.00 63.38 121 GLY A O 1
ATOM 1012 N N . GLU A 1 122 ? 4.903 -2.078 5.965 1.00 50.84 122 GLU A N 1
ATOM 1013 C CA . GLU A 1 122 ? 6.056 -2.671 6.669 1.00 50.84 122 GLU A CA 1
ATOM 1014 C C . GLU A 1 122 ? 6.109 -4.205 6.471 1.00 50.84 122 GLU A C 1
ATOM 1016 O O . GLU A 1 122 ? 7.161 -4.830 6.607 1.00 50.84 122 GLU A O 1
ATOM 1021 N N . LYS A 1 123 ? 4.969 -4.828 6.130 1.00 57.56 123 LYS A N 1
ATOM 1022 C CA . LYS A 1 123 ? 4.813 -6.284 5.954 1.00 57.56 123 LYS A CA 1
ATOM 1023 C C . LYS A 1 123 ? 4.892 -6.706 4.496 1.00 57.56 123 LYS A C 1
ATOM 1025 O O . LYS A 1 123 ? 5.607 -7.660 4.167 1.00 57.56 123 LYS A O 1
ATOM 1030 N N . HIS A 1 124 ? 4.193 -5.983 3.623 1.00 62.12 124 HIS A N 1
ATOM 1031 C CA . HIS A 1 124 ? 4.315 -6.129 2.183 1.00 62.12 124 HIS A CA 1
ATOM 1032 C C . HIS A 1 124 ? 5.145 -4.983 1.597 1.00 62.12 124 HIS A C 1
ATOM 1034 O O . HIS A 1 124 ? 4.752 -3.821 1.655 1.00 62.12 124 HIS A O 1
ATOM 1040 N N . LEU A 1 125 ? 6.287 -5.327 0.983 1.00 76.00 125 LEU A N 1
ATOM 1041 C CA . LEU A 1 125 ? 7.177 -4.375 0.306 1.00 76.00 125 LEU A CA 1
ATOM 1042 C C . LEU A 1 125 ? 6.421 -3.526 -0.722 1.00 76.00 125 LEU A C 1
ATOM 1044 O O . LEU A 1 125 ? 6.808 -2.398 -0.996 1.00 76.00 125 LEU A O 1
ATOM 1048 N N . ALA A 1 126 ? 5.401 -4.105 -1.347 1.00 85.44 126 ALA A N 1
ATOM 1049 C CA . ALA A 1 126 ? 4.313 -3.413 -2.015 1.00 85.44 126 ALA A CA 1
ATOM 1050 C C . ALA A 1 126 ? 3.151 -4.404 -2.180 1.00 85.44 126 ALA A C 1
ATOM 1052 O O . ALA A 1 126 ? 3.372 -5.617 -2.284 1.00 85.44 126 ALA A O 1
ATOM 1053 N N . TYR A 1 127 ? 1.928 -3.897 -2.233 1.00 91.38 127 TYR A N 1
ATOM 1054 C CA . TYR A 1 127 ? 0.731 -4.663 -2.570 1.00 91.38 127 TYR A CA 1
ATOM 1055 C C . TYR A 1 127 ? -0.022 -3.908 -3.666 1.00 91.38 127 TYR A C 1
ATOM 1057 O O . TYR A 1 127 ? -0.062 -2.677 -3.638 1.00 91.38 127 TYR A O 1
ATOM 1065 N N . TYR A 1 128 ? -0.576 -4.617 -4.649 1.00 95.31 128 TYR A N 1
ATOM 1066 C CA . TYR A 1 128 ? -1.390 -3.991 -5.691 1.00 95.31 128 TYR A CA 1
ATOM 1067 C C . TYR A 1 128 ? -2.828 -4.499 -5.677 1.00 95.31 128 TYR A C 1
ATOM 1069 O O . TYR A 1 128 ? -3.074 -5.671 -5.397 1.00 95.31 128 TYR A O 1
ATOM 1077 N N . SER A 1 129 ? -3.758 -3.618 -6.040 1.00 96.81 129 SER A N 1
ATOM 1078 C CA . SER A 1 129 ? -5.151 -3.954 -6.330 1.00 96.81 129 SER A CA 1
ATOM 1079 C C . SER A 1 129 ? -5.549 -3.297 -7.647 1.00 96.81 129 SER A C 1
ATOM 1081 O O . SER A 1 129 ? -5.373 -2.091 -7.827 1.00 96.81 129 SER A O 1
ATOM 1083 N N . VAL A 1 130 ? -6.031 -4.100 -8.589 1.00 97.94 130 VAL A N 1
ATOM 1084 C CA . VAL A 1 130 ? -6.561 -3.673 -9.881 1.00 97.94 130 VAL A CA 1
ATOM 1085 C C . VAL A 1 130 ? -8.074 -3.669 -9.780 1.00 97.94 130 VAL A C 1
ATOM 1087 O O . VAL A 1 130 ? -8.678 -4.718 -9.565 1.00 97.94 130 VAL A O 1
ATOM 1090 N N . ILE A 1 131 ? -8.688 -2.508 -9.974 1.00 97.25 131 ILE A N 1
ATOM 1091 C CA . ILE A 1 131 ? -10.141 -2.348 -9.937 1.00 97.25 131 ILE A CA 1
ATOM 1092 C C . ILE A 1 131 ? -10.652 -1.697 -11.214 1.00 97.25 131 ILE A C 1
ATOM 1094 O O . ILE A 1 131 ? -9.935 -0.941 -11.881 1.00 97.25 131 ILE A O 1
ATOM 1098 N N . ASN A 1 132 ? -11.912 -1.955 -11.544 1.00 95.62 132 ASN A N 1
ATOM 1099 C CA . ASN A 1 132 ? -12.614 -1.176 -12.557 1.00 95.62 132 ASN A CA 1
ATOM 1100 C C . ASN A 1 132 ? -13.218 0.109 -11.961 1.00 95.62 132 ASN A C 1
ATOM 1102 O O . ASN A 1 132 ? -13.164 0.354 -10.758 1.00 95.62 132 ASN A O 1
ATOM 1106 N N . GLN A 1 133 ? -13.821 0.947 -12.807 1.00 92.88 133 GLN A N 1
ATOM 1107 C CA . GLN A 1 133 ? -14.396 2.229 -12.373 1.00 92.88 133 GLN A CA 1
ATOM 1108 C C . GLN A 1 133 ? -15.680 2.095 -11.536 1.00 92.88 133 GLN A C 1
ATOM 1110 O O . GLN A 1 133 ? -16.197 3.108 -11.085 1.00 92.88 133 GLN A O 1
ATOM 1115 N N . LYS A 1 134 ? -16.187 0.872 -11.323 1.00 92.12 134 LYS A N 1
ATOM 1116 C CA . LYS A 1 134 ? -17.278 0.568 -10.383 1.00 92.12 134 LYS A CA 1
ATOM 1117 C C . LYS A 1 134 ? -16.764 0.091 -9.017 1.00 92.12 134 LYS A C 1
ATOM 1119 O O . LYS A 1 134 ? -17.556 -0.232 -8.142 1.00 92.12 134 LYS A O 1
ATOM 1124 N N . GLY A 1 135 ? -15.445 -0.009 -8.842 1.00 92.19 135 GLY A N 1
ATOM 1125 C CA . GLY A 1 135 ? -14.840 -0.541 -7.623 1.00 92.19 135 GLY A CA 1
ATOM 1126 C C . GLY A 1 135 ? -14.788 -2.067 -7.552 1.00 92.19 135 GLY A C 1
ATOM 1127 O O . GLY A 1 135 ? -14.436 -2.603 -6.510 1.00 92.19 135 GLY A O 1
ATOM 1128 N N . GLU A 1 136 ? -15.105 -2.789 -8.628 1.00 93.56 136 GLU A N 1
ATOM 1129 C CA . GLU A 1 136 ? -14.990 -4.251 -8.639 1.00 93.56 136 GLU A CA 1
ATOM 1130 C C . GLU A 1 136 ? -13.514 -4.651 -8.798 1.00 93.56 136 GLU A C 1
ATOM 1132 O O . GLU A 1 136 ? -12.821 -4.149 -9.692 1.00 93.56 136 GLU A O 1
ATOM 1137 N N . ILE A 1 137 ? -13.036 -5.551 -7.933 1.00 95.31 137 ILE A N 1
ATOM 1138 C CA . ILE A 1 137 ? -11.657 -6.060 -7.945 1.00 95.31 137 ILE A CA 1
ATOM 1139 C C . ILE A 1 137 ? -11.489 -7.055 -9.098 1.00 95.31 137 ILE A C 1
ATOM 1141 O O . ILE A 1 137 ? -12.247 -8.014 -9.222 1.00 95.31 137 ILE A O 1
ATOM 1145 N N . VAL A 1 138 ? -10.473 -6.831 -9.931 1.00 95.75 138 VAL A N 1
ATOM 1146 C CA . VAL A 1 138 ? -10.127 -7.663 -11.096 1.00 95.75 138 VAL A CA 1
ATOM 1147 C C . VAL A 1 138 ? -8.897 -8.529 -10.830 1.00 95.75 138 VAL A C 1
ATOM 1149 O O . VAL A 1 138 ? -8.844 -9.673 -11.272 1.00 95.75 138 VAL A O 1
ATOM 1152 N N . ASP A 1 139 ? -7.896 -7.985 -10.142 1.00 95.38 139 ASP A N 1
ATOM 1153 C CA . ASP A 1 139 ? -6.663 -8.686 -9.772 1.00 95.38 139 ASP A CA 1
ATOM 1154 C C . ASP A 1 139 ? -6.067 -8.024 -8.527 1.00 95.38 139 ASP A C 1
ATOM 1156 O O . ASP A 1 139 ? -6.192 -6.816 -8.342 1.00 95.38 139 ASP A O 1
ATOM 1160 N N . GLN A 1 140 ? -5.398 -8.792 -7.681 1.00 94.44 140 GLN A N 1
ATOM 1161 C CA . GLN A 1 140 ? -4.664 -8.271 -6.537 1.00 94.44 140 GLN A CA 1
ATOM 1162 C C . GLN A 1 140 ? -3.567 -9.252 -6.147 1.00 94.44 140 GLN A C 1
ATOM 1164 O O . GLN A 1 140 ? -3.756 -10.465 -6.232 1.00 94.44 140 GLN A O 1
ATOM 1169 N N . ALA A 1 141 ? -2.427 -8.739 -5.696 1.00 93.31 141 ALA A N 1
ATOM 1170 C CA . ALA A 1 141 ? -1.404 -9.588 -5.106 1.00 93.31 141 ALA A CA 1
ATOM 1171 C C . ALA A 1 141 ? -0.379 -8.787 -4.304 1.00 93.31 141 ALA A C 1
ATOM 1173 O O . ALA A 1 141 ? -0.106 -7.607 -4.559 1.00 93.31 141 ALA A O 1
ATOM 1174 N N . SER A 1 142 ? 0.287 -9.497 -3.394 1.00 91.06 142 SER A N 1
ATOM 1175 C CA . SER A 1 142 ? 1.532 -9.024 -2.803 1.00 91.06 142 SER A CA 1
ATOM 1176 C C . SER A 1 142 ? 2.668 -9.079 -3.820 1.00 91.06 142 SER A C 1
ATOM 1178 O O . SER A 1 142 ? 2.847 -10.064 -4.534 1.00 91.06 142 SER A O 1
ATOM 1180 N N . LEU A 1 143 ? 3.512 -8.050 -3.813 1.00 90.56 143 LEU A N 1
ATOM 1181 C CA . LEU A 1 143 ? 4.760 -8.020 -4.570 1.00 90.56 143 LEU A CA 1
ATOM 1182 C C . LEU A 1 143 ? 5.952 -8.542 -3.756 1.00 90.56 143 LEU A C 1
ATOM 1184 O O . LEU A 1 143 ? 7.084 -8.446 -4.214 1.00 90.56 143 LEU A O 1
ATOM 1188 N N . ASN A 1 144 ? 5.731 -9.139 -2.579 1.00 86.69 144 ASN A N 1
ATOM 1189 C CA . ASN A 1 144 ? 6.802 -9.753 -1.785 1.00 86.69 144 ASN A CA 1
ATOM 1190 C C . ASN A 1 144 ? 7.526 -10.871 -2.542 1.00 86.69 144 ASN A C 1
ATOM 1192 O O . ASN A 1 144 ? 8.751 -10.977 -2.460 1.00 86.69 144 ASN A O 1
ATOM 1196 N N . LYS A 1 145 ? 6.772 -11.683 -3.289 1.00 89.25 145 LYS A N 1
ATOM 1197 C CA . LYS A 1 145 ? 7.283 -12.808 -4.067 1.00 89.25 145 LYS A CA 1
ATOM 1198 C C . LYS A 1 145 ? 7.099 -12.523 -5.555 1.00 89.25 145 LYS A C 1
ATOM 1200 O O . LYS A 1 145 ? 5.978 -12.366 -6.025 1.00 89.25 145 LYS A O 1
ATOM 1205 N N . ILE A 1 146 ? 8.198 -12.468 -6.306 1.00 87.44 146 ILE A N 1
ATOM 1206 C CA . ILE A 1 146 ? 8.175 -12.267 -7.763 1.00 87.44 146 ILE A CA 1
ATOM 1207 C C . ILE A 1 146 ? 9.033 -13.350 -8.413 1.00 87.44 146 ILE A C 1
ATOM 1209 O O . ILE A 1 146 ? 10.182 -13.537 -8.014 1.00 87.44 146 ILE A O 1
ATOM 1213 N N . ASN A 1 147 ? 8.491 -14.055 -9.414 1.00 86.19 147 ASN A N 1
ATOM 1214 C CA . ASN A 1 147 ? 9.173 -15.151 -10.123 1.00 86.19 147 ASN A CA 1
ATOM 1215 C C . ASN A 1 147 ? 9.745 -16.214 -9.169 1.00 86.19 147 ASN A C 1
ATOM 1217 O O . ASN A 1 147 ? 10.922 -16.561 -9.233 1.00 86.19 147 ASN A O 1
ATOM 1221 N N . ASP A 1 148 ? 8.919 -16.654 -8.221 1.00 87.75 148 ASP A N 1
ATOM 1222 C CA . ASP A 1 148 ? 9.274 -17.590 -7.152 1.00 87.75 148 ASP A CA 1
ATOM 1223 C C . ASP A 1 148 ? 10.374 -17.160 -6.175 1.00 87.75 148 ASP A C 1
ATOM 1225 O O . ASP A 1 148 ? 10.768 -17.924 -5.294 1.00 87.75 148 ASP A O 1
ATOM 1229 N N . VAL A 1 149 ? 10.817 -15.907 -6.252 1.00 88.12 149 VAL A N 1
ATOM 1230 C CA . VAL A 1 149 ? 11.773 -15.335 -5.310 1.00 88.12 149 VAL A CA 1
ATOM 1231 C C . VAL A 1 149 ? 11.042 -14.494 -4.276 1.00 88.12 149 VAL A C 1
ATOM 1233 O O . VAL A 1 149 ? 10.499 -13.444 -4.612 1.00 88.12 149 VAL A O 1
ATOM 1236 N N . ASP A 1 150 ? 11.096 -14.918 -3.014 1.00 89.31 150 ASP A N 1
ATOM 1237 C CA . ASP A 1 150 ? 10.656 -14.102 -1.883 1.00 89.31 150 ASP A CA 1
ATOM 1238 C C . ASP A 1 150 ? 11.707 -13.022 -1.574 1.00 89.31 150 ASP A C 1
ATOM 1240 O O . ASP A 1 150 ? 12.806 -13.285 -1.073 1.00 89.31 150 ASP A O 1
ATOM 1244 N N . TYR A 1 151 ? 11.406 -11.783 -1.956 1.00 85.62 151 TYR A N 1
ATOM 1245 C CA . TYR A 1 151 ? 12.252 -10.627 -1.683 1.00 85.62 151 TYR A CA 1
ATOM 1246 C C . TYR A 1 151 ? 12.052 -10.079 -0.271 1.00 85.62 151 TYR A C 1
ATOM 1248 O O . TYR A 1 151 ? 12.978 -9.453 0.252 1.00 85.62 151 TYR A O 1
ATOM 1256 N N . CYS A 1 152 ? 10.890 -10.314 0.344 1.00 81.62 152 CYS A N 1
ATOM 1257 C CA . CYS A 1 152 ? 10.612 -9.900 1.714 1.00 81.62 152 CYS A CA 1
ATOM 1258 C C . CYS A 1 152 ? 11.502 -10.682 2.681 1.00 81.62 152 CYS A C 1
ATOM 1260 O O . CYS A 1 152 ? 12.263 -10.078 3.437 1.00 81.62 152 CYS A O 1
ATOM 1262 N N . GLU A 1 153 ? 11.514 -12.011 2.565 1.00 83.25 153 GLU A N 1
ATOM 1263 C CA . GLU A 1 153 ? 12.385 -12.884 3.352 1.00 83.25 153 GLU A CA 1
ATOM 1264 C C . GLU A 1 153 ? 13.860 -12.521 3.138 1.00 83.25 153 GLU A C 1
ATOM 1266 O O . GLU A 1 153 ? 14.582 -12.255 4.096 1.00 83.25 153 GLU A O 1
ATOM 1271 N N . LYS A 1 154 ? 14.306 -12.372 1.882 1.00 85.25 154 LYS A N 1
ATOM 1272 C CA . LYS A 1 154 ? 15.700 -11.996 1.577 1.00 85.25 154 LYS A CA 1
ATOM 1273 C C . LYS A 1 154 ? 16.119 -10.660 2.187 1.00 85.25 154 LYS A C 1
ATOM 1275 O O . LYS A 1 154 ? 17.281 -10.511 2.575 1.00 85.25 154 LYS A O 1
ATOM 1280 N N . LEU A 1 155 ? 15.222 -9.672 2.225 1.00 79.38 155 LEU A N 1
ATOM 1281 C CA . LEU A 1 155 ? 15.496 -8.384 2.863 1.00 79.38 155 LEU A CA 1
ATOM 1282 C C . LEU A 1 155 ? 15.542 -8.526 4.388 1.00 79.38 155 LEU A C 1
ATOM 1284 O O . LEU A 1 155 ? 16.501 -8.033 4.981 1.00 79.38 155 LEU A O 1
ATOM 1288 N N . ARG A 1 156 ? 14.612 -9.275 4.996 1.00 77.62 156 ARG A N 1
ATOM 1289 C CA . ARG A 1 156 ? 14.607 -9.580 6.439 1.00 77.62 156 ARG A CA 1
ATOM 1290 C C . ARG A 1 156 ? 15.872 -10.319 6.876 1.00 77.62 156 ARG A C 1
ATOM 1292 O O . ARG A 1 156 ? 16.547 -9.880 7.806 1.00 77.62 156 ARG A O 1
ATOM 1299 N N . THR A 1 157 ? 16.273 -11.375 6.163 1.00 82.25 157 THR A N 1
ATOM 1300 C CA . THR A 1 157 ? 17.525 -12.103 6.430 1.00 82.25 157 THR A CA 1
ATOM 1301 C C . THR A 1 157 ? 18.726 -11.169 6.339 1.00 82.25 157 THR A C 1
ATOM 1303 O O . THR A 1 157 ? 19.585 -11.170 7.217 1.00 82.25 157 THR A O 1
ATOM 1306 N N . ARG A 1 158 ? 18.776 -10.311 5.310 1.00 78.81 158 ARG A N 1
ATOM 1307 C CA . ARG A 1 158 ? 19.871 -9.348 5.148 1.00 78.81 158 ARG A CA 1
ATOM 1308 C C . ARG A 1 158 ? 19.898 -8.307 6.268 1.00 78.81 158 ARG A C 1
ATOM 1310 O O . ARG A 1 158 ? 20.974 -7.831 6.622 1.00 78.81 158 ARG A O 1
ATOM 1317 N N . GLU A 1 159 ? 18.752 -7.913 6.807 1.00 74.88 159 GLU A N 1
ATOM 1318 C CA . GLU A 1 159 ? 18.670 -7.000 7.949 1.00 74.88 159 GLU A CA 1
ATOM 1319 C C . GLU A 1 159 ? 19.149 -7.658 9.244 1.00 74.88 159 GLU A C 1
ATOM 1321 O O . GLU A 1 159 ? 19.954 -7.048 9.954 1.00 74.88 159 GLU A O 1
ATOM 1326 N N . LYS A 1 160 ? 18.773 -8.920 9.485 1.00 77.50 160 LYS A N 1
ATOM 1327 C CA . LYS A 1 160 ? 19.300 -9.738 10.587 1.00 77.50 160 LYS A CA 1
ATOM 1328 C C . LYS A 1 160 ? 20.823 -9.883 10.507 1.00 77.50 160 LYS A C 1
ATOM 1330 O O . LYS A 1 160 ? 21.523 -9.522 11.450 1.00 77.50 160 LYS A O 1
ATOM 1335 N N . GLU A 1 161 ? 21.352 -10.290 9.350 1.00 77.94 161 GLU A N 1
ATOM 1336 C CA . GLU A 1 161 ? 22.800 -10.389 9.103 1.00 77.94 161 GLU A CA 1
ATOM 1337 C C . GLU A 1 161 ? 23.520 -9.065 9.395 1.00 77.94 161 GLU A C 1
ATOM 1339 O O . GLU A 1 161 ? 24.631 -9.051 9.920 1.00 77.94 161 GLU A O 1
ATOM 1344 N N . ARG A 1 162 ? 22.897 -7.928 9.061 1.00 74.19 162 ARG A N 1
ATOM 1345 C CA . ARG A 1 162 ? 23.475 -6.605 9.319 1.00 74.19 162 ARG A CA 1
ATOM 1346 C C . ARG A 1 162 ? 23.477 -6.240 10.795 1.00 74.19 162 ARG A C 1
ATOM 1348 O O . ARG A 1 162 ? 24.427 -5.586 11.210 1.00 74.19 162 ARG A O 1
ATOM 1355 N N . LEU A 1 163 ? 22.447 -6.600 11.561 1.00 74.19 163 LEU A N 1
ATOM 1356 C CA . LEU A 1 163 ? 22.445 -6.414 13.016 1.00 74.19 163 LEU A CA 1
ATOM 1357 C C . LEU A 1 163 ? 23.582 -7.219 13.652 1.00 74.19 163 LEU A C 1
ATOM 1359 O O . LEU A 1 163 ? 24.387 -6.656 14.388 1.00 74.19 163 LEU A O 1
ATOM 1363 N N . GLU A 1 164 ? 23.732 -8.479 13.249 1.00 74.38 164 GLU A N 1
ATOM 1364 C CA . GLU A 1 164 ? 24.811 -9.359 13.707 1.00 74.38 164 GLU A CA 1
ATOM 1365 C C . GLU A 1 164 ? 26.216 -8.850 13.324 1.00 74.38 164 GLU A C 1
ATOM 1367 O O . GLU A 1 164 ? 27.173 -9.007 14.079 1.00 74.38 164 GLU A O 1
ATOM 1372 N N . GLN A 1 165 ? 26.363 -8.224 12.151 1.00 70.38 165 GLN A N 1
ATOM 1373 C CA . GLN A 1 165 ? 27.656 -7.775 11.617 1.00 70.38 165 GLN A CA 1
ATOM 1374 C C . GLN A 1 165 ? 28.109 -6.396 12.111 1.00 70.38 165 GLN A C 1
ATOM 1376 O O . GLN A 1 165 ? 29.250 -6.031 11.842 1.00 70.38 165 GLN A O 1
ATOM 1381 N N . ARG A 1 166 ? 27.284 -5.626 12.841 1.00 66.81 166 ARG A N 1
ATOM 1382 C CA . ARG A 1 166 ? 27.624 -4.249 13.270 1.00 66.81 166 ARG A CA 1
ATOM 1383 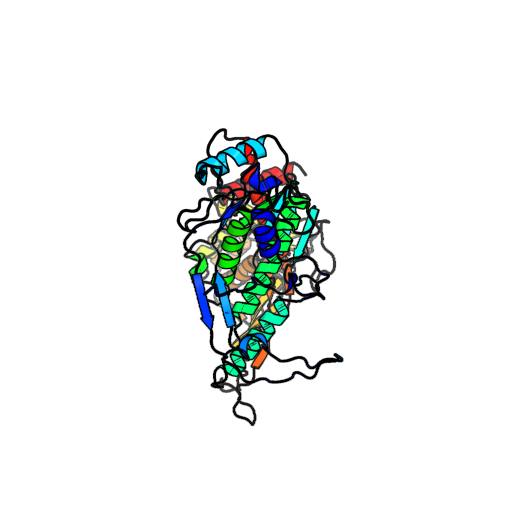C C . ARG A 1 166 ? 28.865 -4.140 14.176 1.00 66.81 166 ARG A C 1
ATOM 1385 O O . ARG A 1 166 ? 29.425 -3.052 14.244 1.00 66.81 166 ARG A O 1
ATOM 1392 N N . LYS A 1 167 ? 29.339 -5.231 14.799 1.00 57.81 167 LYS A N 1
ATOM 1393 C CA . LYS A 1 167 ? 30.655 -5.292 15.481 1.00 57.81 167 LYS A CA 1
ATOM 1394 C C . LYS A 1 167 ? 31.765 -5.951 14.645 1.00 57.81 167 LYS A C 1
ATOM 1396 O O . LYS A 1 167 ? 32.938 -5.661 14.860 1.00 57.81 167 LYS A O 1
ATOM 1401 N N . SER A 1 168 ? 31.442 -6.804 13.669 1.00 56.16 168 SER A N 1
ATOM 1402 C CA . SER A 1 168 ? 32.468 -7.403 12.812 1.00 56.16 168 SER A CA 1
ATOM 1403 C C . SER A 1 168 ? 32.895 -6.373 11.768 1.00 56.16 168 SER A C 1
ATOM 1405 O O . SER A 1 168 ? 32.081 -5.975 10.943 1.00 56.16 168 SER A O 1
ATOM 1407 N N . TRP A 1 169 ? 34.165 -5.975 11.716 1.00 53.91 169 TRP A N 1
ATOM 1408 C CA . TRP A 1 169 ? 34.711 -5.127 10.637 1.00 53.91 169 TRP A CA 1
ATOM 1409 C C . TRP A 1 169 ? 34.673 -5.798 9.238 1.00 53.91 169 TRP A C 1
ATOM 1411 O O . TRP A 1 169 ? 35.391 -5.413 8.317 1.00 53.91 169 TRP A O 1
ATOM 1421 N N . LYS A 1 170 ? 33.845 -6.835 9.055 1.00 51.56 170 LYS A N 1
ATOM 1422 C CA . LYS A 1 170 ? 33.559 -7.468 7.772 1.00 51.56 170 LYS A CA 1
ATOM 1423 C C . LYS A 1 170 ? 32.705 -6.526 6.927 1.00 51.56 170 LYS A C 1
ATOM 1425 O O . LYS A 1 170 ? 31.807 -5.851 7.421 1.00 51.56 170 LYS A O 1
ATOM 1430 N N . ALA A 1 171 ? 32.988 -6.508 5.626 1.00 54.34 171 ALA A N 1
ATOM 1431 C CA . ALA A 1 171 ? 32.275 -5.677 4.668 1.00 54.34 171 ALA A CA 1
ATOM 1432 C C . ALA A 1 171 ? 30.761 -5.939 4.739 1.00 54.34 171 ALA A C 1
ATOM 1434 O O . ALA A 1 171 ? 30.297 -7.036 4.426 1.00 54.34 171 ALA A O 1
ATOM 1435 N N . ILE A 1 172 ? 30.007 -4.910 5.133 1.00 56.44 172 ILE A N 1
ATOM 1436 C CA . ILE A 1 172 ? 28.545 -4.924 5.182 1.00 56.44 172 ILE A CA 1
ATOM 1437 C C . ILE A 1 172 ? 28.028 -5.296 3.787 1.00 56.44 172 ILE A C 1
ATOM 1439 O O . ILE A 1 172 ? 28.228 -4.563 2.815 1.00 56.44 172 ILE A O 1
ATOM 1443 N N . SER A 1 173 ? 27.362 -6.445 3.680 1.00 55.84 173 SER A N 1
ATOM 1444 C CA . SER A 1 173 ? 26.748 -6.906 2.432 1.00 55.84 173 SER A CA 1
ATOM 1445 C C . SER A 1 173 ? 25.778 -5.848 1.883 1.00 55.84 173 SER A C 1
ATOM 1447 O O . SER A 1 173 ? 24.904 -5.360 2.607 1.00 55.84 173 SER A O 1
ATOM 1449 N N . GLN A 1 174 ? 25.918 -5.467 0.604 1.00 66.75 174 GLN A N 1
ATOM 1450 C CA . GLN A 1 174 ? 25.185 -4.333 0.027 1.00 66.75 174 GLN A CA 1
ATOM 1451 C C . GLN A 1 174 ? 23.688 -4.643 -0.149 1.00 66.75 174 GLN A C 1
ATOM 1453 O O . GLN A 1 174 ? 23.232 -5.077 -1.205 1.00 66.75 174 GLN A O 1
ATOM 1458 N N . ILE A 1 175 ? 22.887 -4.363 0.885 1.00 73.44 175 ILE A N 1
ATOM 1459 C CA . ILE A 1 175 ? 21.410 -4.383 0.838 1.00 73.44 175 ILE A CA 1
ATOM 1460 C C . ILE A 1 175 ? 20.849 -3.522 -0.309 1.00 73.44 175 ILE A C 1
ATOM 1462 O O . ILE A 1 175 ? 19.782 -3.804 -0.847 1.00 73.44 175 ILE A O 1
ATOM 1466 N N . LYS A 1 176 ? 21.597 -2.487 -0.712 1.00 77.38 176 LYS A N 1
ATOM 1467 C CA . LYS A 1 176 ? 21.243 -1.565 -1.793 1.00 77.38 176 LYS A CA 1
ATOM 1468 C C . LYS A 1 176 ? 21.045 -2.289 -3.125 1.00 77.38 176 LYS A C 1
ATOM 1470 O O . LYS A 1 176 ? 20.074 -2.009 -3.820 1.00 77.38 176 LYS A O 1
ATOM 1475 N N . ASP A 1 177 ? 21.916 -3.236 -3.466 1.00 81.38 177 ASP A N 1
ATOM 1476 C CA . ASP A 1 177 ? 21.809 -3.972 -4.729 1.00 81.38 177 ASP A CA 1
ATOM 1477 C C . ASP A 1 177 ? 20.629 -4.946 -4.725 1.00 81.38 177 ASP A C 1
ATOM 1479 O O . ASP A 1 177 ? 19.933 -5.067 -5.732 1.00 81.38 177 ASP A O 1
ATOM 1483 N N . LEU A 1 178 ? 20.345 -5.577 -3.578 1.00 83.00 178 LEU A N 1
ATOM 1484 C CA . LEU A 1 178 ? 19.158 -6.421 -3.415 1.00 83.00 178 LEU A CA 1
ATOM 1485 C C . LEU A 1 178 ? 17.874 -5.603 -3.611 1.00 83.00 178 LEU A C 1
ATOM 1487 O O . LEU A 1 178 ? 16.998 -6.020 -4.365 1.00 83.00 178 LEU A O 1
ATOM 1491 N N . LYS A 1 179 ? 17.801 -4.408 -3.011 1.00 80.81 179 LYS A N 1
ATOM 1492 C CA . LYS A 1 179 ? 16.678 -3.474 -3.187 1.00 80.81 179 LYS A CA 1
ATOM 1493 C C . LYS A 1 179 ? 16.507 -3.032 -4.637 1.00 80.81 179 LYS A C 1
ATOM 1495 O O . LYS A 1 179 ? 15.396 -3.059 -5.148 1.00 80.81 179 LYS A O 1
ATOM 1500 N N . ARG A 1 180 ? 17.594 -2.674 -5.327 1.00 84.62 180 ARG A N 1
ATOM 1501 C CA . ARG A 1 180 ? 17.546 -2.324 -6.759 1.00 84.62 180 ARG A CA 1
ATOM 1502 C C . ARG A 1 180 ? 17.066 -3.497 -7.615 1.00 84.62 180 ARG A C 1
ATOM 1504 O O . ARG A 1 180 ? 16.275 -3.297 -8.532 1.00 84.62 180 ARG A O 1
ATOM 1511 N N . GLY A 1 181 ? 17.521 -4.711 -7.299 1.00 88.31 181 GLY A N 1
ATOM 1512 C CA . GLY A 1 181 ? 17.057 -5.941 -7.936 1.00 88.31 181 GLY A CA 1
ATOM 1513 C C . GLY A 1 181 ? 15.552 -6.136 -7.763 1.00 88.31 181 GLY A C 1
ATOM 1514 O O . GLY A 1 181 ? 14.853 -6.293 -8.758 1.00 88.31 181 GLY A O 1
ATOM 1515 N N . TYR A 1 182 ? 15.055 -6.040 -6.529 1.00 88.12 182 TYR A N 1
ATOM 1516 C CA . TYR A 1 182 ? 13.626 -6.097 -6.214 1.00 88.12 182 TYR A CA 1
ATOM 1517 C C . TYR A 1 182 ? 12.812 -5.051 -6.995 1.00 88.12 182 TYR A C 1
ATOM 1519 O O . TYR A 1 182 ? 11.904 -5.409 -7.741 1.00 88.12 182 TYR A O 1
ATOM 1527 N N . ILE A 1 183 ? 13.202 -3.774 -6.911 1.00 89.38 183 ILE A N 1
ATOM 1528 C CA . ILE A 1 183 ? 12.531 -2.660 -7.600 1.00 89.38 183 ILE A CA 1
ATOM 1529 C C . ILE A 1 183 ? 12.422 -2.927 -9.107 1.00 89.38 183 ILE A C 1
ATOM 1531 O O . ILE A 1 183 ? 11.371 -2.701 -9.698 1.00 89.38 183 ILE A O 1
ATOM 1535 N N . SER A 1 184 ? 13.476 -3.461 -9.735 1.00 91.06 184 SER A N 1
ATOM 1536 C CA . SER A 1 184 ? 13.443 -3.781 -11.168 1.00 91.06 184 SER A CA 1
ATOM 1537 C C . SER A 1 184 ? 12.396 -4.840 -11.532 1.00 91.06 184 SER A C 1
ATOM 1539 O O . SER A 1 184 ? 11.784 -4.746 -12.595 1.00 91.06 184 SER A O 1
ATOM 1541 N N . GLN A 1 185 ? 12.170 -5.823 -10.653 1.00 92.69 185 GLN A N 1
ATOM 1542 C CA . GLN A 1 185 ? 11.150 -6.852 -10.851 1.00 92.69 185 GLN A CA 1
ATOM 1543 C C . GLN A 1 185 ? 9.746 -6.272 -10.666 1.00 92.69 185 GLN A C 1
ATOM 1545 O O . GLN A 1 185 ? 8.869 -6.529 -11.487 1.00 92.69 185 GLN A O 1
ATOM 1550 N N . VAL A 1 186 ? 9.555 -5.424 -9.648 1.00 92.50 186 VAL A N 1
ATOM 1551 C CA . VAL A 1 186 ? 8.286 -4.714 -9.427 1.00 92.50 186 VAL A CA 1
ATOM 1552 C C . VAL A 1 186 ? 7.922 -3.862 -10.638 1.00 92.50 186 VAL A C 1
ATOM 1554 O O . VAL A 1 186 ? 6.816 -3.973 -11.151 1.00 92.50 186 VAL A O 1
ATOM 1557 N N . ILE A 1 187 ? 8.858 -3.056 -11.147 1.00 94.38 187 ILE A N 1
ATOM 1558 C CA . ILE A 1 187 ? 8.627 -2.199 -12.319 1.00 94.38 187 ILE A CA 1
ATOM 1559 C C . ILE A 1 187 ? 8.198 -3.025 -13.527 1.00 94.38 187 ILE A C 1
ATOM 1561 O O . ILE A 1 187 ? 7.288 -2.624 -14.250 1.00 94.38 187 ILE A O 1
ATOM 1565 N N . HIS A 1 188 ? 8.841 -4.171 -13.755 1.00 94.81 188 HIS A N 1
ATOM 1566 C CA . HIS A 1 188 ? 8.469 -5.055 -14.851 1.00 94.81 188 HIS A CA 1
ATOM 1567 C C . HIS A 1 188 ? 7.034 -5.568 -14.693 1.00 94.81 188 HIS A C 1
ATOM 1569 O O . HIS A 1 188 ? 6.245 -5.404 -15.622 1.00 94.81 188 HIS A O 1
ATOM 1575 N N . LYS A 1 189 ? 6.678 -6.078 -13.507 1.00 95.56 189 LYS A N 1
ATOM 1576 C CA . LYS A 1 189 ? 5.329 -6.570 -13.204 1.00 95.56 189 LYS A CA 1
ATOM 1577 C C . LYS A 1 189 ? 4.265 -5.476 -13.342 1.00 95.56 189 LYS A C 1
ATOM 1579 O O . LYS A 1 189 ? 3.231 -5.703 -13.960 1.00 95.56 189 LYS A O 1
ATOM 1584 N N . LEU A 1 190 ? 4.528 -4.273 -12.827 1.00 96.19 190 LEU A N 1
ATOM 1585 C CA . LEU A 1 190 ? 3.621 -3.130 -12.974 1.00 96.19 190 LEU A CA 1
ATOM 1586 C C . LEU A 1 190 ? 3.477 -2.694 -14.436 1.00 96.19 190 LEU A C 1
ATOM 1588 O O . LEU A 1 190 ? 2.377 -2.364 -14.866 1.00 96.19 190 LEU A O 1
ATOM 1592 N N . SER A 1 191 ? 4.563 -2.736 -15.215 1.00 97.25 191 SER A N 1
ATOM 1593 C CA . SER A 1 191 ? 4.515 -2.434 -16.652 1.00 97.25 191 SER A CA 1
ATOM 1594 C C . SER A 1 191 ? 3.620 -3.422 -17.405 1.00 97.25 191 SER A C 1
ATOM 1596 O O . SER A 1 191 ? 2.843 -3.008 -18.260 1.00 97.25 191 SER A O 1
ATOM 1598 N N . GLU A 1 192 ? 3.704 -4.716 -17.085 1.00 96.44 192 GLU A N 1
ATOM 1599 C CA . GLU A 1 192 ? 2.825 -5.738 -17.663 1.00 96.44 192 GLU A CA 1
ATOM 1600 C C . GLU A 1 192 ? 1.364 -5.500 -17.287 1.00 96.44 192 GLU A C 1
ATOM 1602 O O . GLU A 1 192 ? 0.504 -5.532 -18.163 1.00 96.44 192 GLU A O 1
ATOM 1607 N N . LEU A 1 193 ? 1.080 -5.215 -16.011 1.00 96.81 193 LEU A N 1
ATOM 1608 C CA . LEU A 1 193 ? -0.281 -4.962 -15.536 1.00 96.81 193 LEU A CA 1
ATOM 1609 C C . LEU A 1 193 ? -0.903 -3.732 -16.206 1.00 96.81 193 LEU A C 1
ATOM 1611 O O . LEU A 1 193 ? -2.031 -3.819 -16.684 1.00 96.81 193 LEU A O 1
ATOM 1615 N N . VAL A 1 194 ? -0.167 -2.620 -16.305 1.00 97.44 194 VAL A N 1
ATOM 1616 C CA . VAL A 1 194 ? -0.646 -1.389 -16.960 1.00 97.44 194 VAL A CA 1
ATOM 1617 C C . VAL A 1 194 ? -1.046 -1.640 -18.405 1.00 97.44 194 VAL A C 1
ATOM 1619 O O . VAL A 1 194 ? -2.112 -1.196 -18.826 1.00 97.44 194 VAL A O 1
ATOM 1622 N N . ILE A 1 195 ? -0.223 -2.369 -19.161 1.00 96.62 195 ILE A N 1
ATOM 1623 C CA . ILE A 1 195 ? -0.513 -2.661 -20.567 1.00 96.62 195 ILE A CA 1
ATOM 1624 C C . ILE A 1 195 ? -1.632 -3.694 -20.698 1.00 96.62 195 ILE A C 1
ATOM 1626 O O . ILE A 1 195 ? -2.559 -3.480 -21.475 1.00 96.62 195 ILE A O 1
ATOM 1630 N N . LYS A 1 196 ? -1.585 -4.783 -19.919 1.00 95.81 196 LYS A N 1
ATOM 1631 C CA . LYS A 1 196 ? -2.595 -5.852 -19.930 1.00 95.81 196 LYS A CA 1
ATOM 1632 C C . LYS A 1 196 ? -3.994 -5.317 -19.627 1.00 95.81 196 LYS A C 1
ATOM 1634 O O . LYS A 1 196 ? -4.960 -5.750 -20.246 1.00 95.81 196 LYS A O 1
ATOM 1639 N N . HIS A 1 197 ? -4.094 -4.397 -18.673 1.00 95.69 197 HIS A N 1
ATOM 1640 C CA . HIS A 1 197 ? -5.364 -3.873 -18.185 1.00 95.69 197 HIS A CA 1
ATOM 1641 C C . HIS A 1 197 ? -5.713 -2.491 -18.748 1.00 95.69 197 HIS A C 1
ATOM 1643 O O . HIS A 1 197 ? -6.742 -1.944 -18.369 1.00 95.69 197 HIS A O 1
ATOM 1649 N N . ASN A 1 198 ? -4.894 -1.912 -19.637 1.00 95.25 198 ASN A N 1
ATOM 1650 C CA . ASN A 1 198 ? -5.043 -0.522 -20.087 1.00 95.25 198 ASN A CA 1
ATOM 1651 C C . ASN A 1 198 ? -5.354 0.415 -18.902 1.00 95.25 198 ASN A C 1
ATOM 1653 O O . ASN A 1 198 ? -6.415 1.039 -18.843 1.00 95.25 198 ASN A O 1
ATOM 1657 N N . ALA A 1 199 ? -4.478 0.396 -17.897 1.00 97.44 199 ALA A N 1
ATOM 1658 C CA . ALA A 1 199 ? -4.771 0.933 -16.574 1.00 97.44 199 ALA A CA 1
ATOM 1659 C C . ALA A 1 199 ? -3.918 2.152 -16.209 1.00 97.44 199 ALA A C 1
ATOM 1661 O O . ALA A 1 199 ? -2.770 2.277 -16.639 1.00 97.44 199 ALA A O 1
ATOM 1662 N N . ILE A 1 200 ? -4.464 3.018 -15.356 1.00 98.06 200 ILE A N 1
ATOM 1663 C CA . ILE A 1 200 ? -3.676 4.022 -14.630 1.00 98.06 200 ILE A CA 1
ATOM 1664 C C . ILE A 1 200 ? -3.113 3.417 -13.338 1.00 98.06 200 ILE A C 1
ATOM 1666 O O . ILE A 1 200 ? -3.660 2.444 -12.821 1.00 98.06 200 ILE A O 1
ATOM 1670 N N . ILE A 1 201 ? -2.041 3.997 -12.799 1.00 97.88 201 ILE A N 1
ATOM 1671 C CA . ILE A 1 201 ? -1.483 3.631 -11.490 1.00 97.88 201 ILE A CA 1
ATOM 1672 C C . ILE A 1 201 ? -1.737 4.765 -10.505 1.00 97.88 201 ILE A C 1
ATOM 1674 O O . ILE A 1 201 ? -1.509 5.924 -10.838 1.00 97.88 201 ILE A O 1
ATOM 1678 N N . VAL A 1 202 ? -2.139 4.434 -9.282 1.00 97.44 202 VAL A N 1
ATOM 1679 C CA . VAL A 1 202 ? -2.311 5.384 -8.182 1.00 97.44 202 VAL A CA 1
ATOM 1680 C C . VAL A 1 202 ? -1.393 4.992 -7.027 1.00 97.44 202 VAL A C 1
ATOM 1682 O O . VAL A 1 202 ? -1.438 3.863 -6.537 1.00 97.44 202 VAL A O 1
ATOM 1685 N N . PHE A 1 203 ? -0.567 5.938 -6.591 1.00 92.75 203 PHE A N 1
ATOM 1686 C CA . PHE A 1 203 ? 0.243 5.853 -5.378 1.00 92.75 203 PHE A CA 1
ATOM 1687 C C . PHE A 1 203 ? -0.286 6.810 -4.315 1.00 92.75 203 PHE A C 1
ATOM 1689 O O . PHE A 1 203 ? -0.947 7.803 -4.616 1.00 92.75 203 PHE A O 1
ATOM 1696 N N . GLU A 1 204 ? 0.081 6.573 -3.060 1.00 88.81 204 GLU A N 1
ATOM 1697 C CA . GLU A 1 204 ? -0.042 7.615 -2.044 1.00 88.81 204 GLU A CA 1
ATOM 1698 C C . GLU A 1 204 ? 1.046 8.683 -2.211 1.00 88.81 204 GLU A C 1
ATOM 1700 O O . GLU A 1 204 ? 2.230 8.384 -2.408 1.00 88.81 204 GLU A O 1
ATOM 1705 N N . ASP A 1 205 ? 0.658 9.938 -2.040 1.00 85.00 205 ASP A N 1
ATOM 1706 C CA . ASP A 1 205 ? 1.550 11.071 -1.918 1.00 85.00 205 ASP A CA 1
ATOM 1707 C C . ASP A 1 205 ? 2.060 11.179 -0.483 1.00 85.00 205 ASP A C 1
ATOM 1709 O O . ASP A 1 205 ? 1.429 11.740 0.417 1.00 85.00 205 ASP A O 1
ATOM 1713 N N . LEU A 1 206 ? 3.231 10.605 -0.251 1.00 70.38 206 LEU A N 1
ATOM 1714 C CA . LEU A 1 206 ? 3.898 10.732 1.031 1.00 70.38 206 LEU A CA 1
ATOM 1715 C C . LEU A 1 206 ? 4.516 12.136 1.118 1.00 70.38 206 LEU A C 1
ATOM 1717 O O . LEU A 1 206 ? 5.611 12.365 0.612 1.00 70.38 206 LEU A O 1
ATOM 1721 N N . ASN A 1 207 ? 3.860 13.089 1.778 1.00 56.59 207 ASN A N 1
ATOM 1722 C CA . ASN A 1 207 ? 4.449 14.410 2.039 1.00 56.59 207 ASN A CA 1
ATOM 1723 C C . ASN A 1 207 ? 5.763 14.308 2.848 1.00 56.59 207 ASN A C 1
ATOM 1725 O O . ASN A 1 207 ? 5.959 13.378 3.634 1.00 56.59 207 ASN A O 1
ATOM 1729 N N . MET A 1 208 ? 6.664 15.293 2.705 1.00 43.06 208 MET A N 1
ATOM 1730 C CA . MET A 1 208 ? 7.988 15.299 3.363 1.00 43.06 208 MET A CA 1
ATOM 1731 C C . MET A 1 208 ? 7.946 15.107 4.894 1.00 43.06 208 MET A C 1
ATOM 1733 O O . MET A 1 208 ? 8.829 14.434 5.416 1.00 43.06 208 MET A O 1
ATOM 1737 N N . ARG A 1 209 ? 6.902 15.587 5.591 1.00 38.59 209 ARG A N 1
ATOM 1738 C CA . ARG A 1 209 ? 6.705 15.404 7.049 1.00 38.59 209 ARG A CA 1
ATOM 1739 C C . ARG A 1 209 ? 6.259 13.989 7.456 1.00 38.59 209 ARG A C 1
ATOM 1741 O O . ARG A 1 209 ? 6.762 13.449 8.433 1.00 38.59 209 ARG A O 1
ATOM 1748 N N . PHE A 1 210 ? 5.393 13.325 6.680 1.00 43.12 210 PHE A N 1
ATOM 1749 C CA . PHE A 1 210 ? 5.074 11.895 6.888 1.00 43.12 210 PHE A CA 1
ATOM 1750 C C . PHE A 1 210 ? 6.307 11.006 6.644 1.00 43.12 210 PHE A C 1
ATOM 1752 O O . PHE A 1 210 ? 6.483 9.961 7.270 1.00 43.12 210 PHE A O 1
ATOM 1759 N N . LYS A 1 211 ? 7.208 11.467 5.768 1.00 44.25 211 LYS A N 1
ATOM 1760 C CA . LYS A 1 211 ? 8.502 10.847 5.462 1.00 44.25 211 LYS A CA 1
ATOM 1761 C C . LYS A 1 211 ? 9.588 11.085 6.533 1.00 44.25 211 LYS A C 1
ATOM 1763 O O . LYS A 1 211 ? 10.674 10.520 6.390 1.00 44.25 211 LYS A O 1
ATOM 1768 N N . GLU A 1 212 ? 9.349 11.907 7.558 1.00 39.03 212 GLU A N 1
ATOM 1769 C CA . GLU A 1 212 ? 10.285 12.145 8.677 1.00 39.03 212 GLU A CA 1
ATOM 1770 C C . GLU A 1 212 ? 10.076 11.161 9.839 1.00 39.03 212 GLU A C 1
ATOM 1772 O O . GLU A 1 212 ? 11.049 10.750 10.464 1.00 39.03 212 GLU A O 1
ATOM 1777 N N . VAL A 1 213 ? 8.837 10.713 10.081 1.00 41.94 213 VAL A N 1
ATOM 1778 C CA . VAL A 1 213 ? 8.505 9.799 11.195 1.00 41.94 213 VAL A CA 1
ATOM 1779 C C . VAL A 1 213 ? 8.904 8.344 10.895 1.00 41.94 213 VAL A C 1
ATOM 1781 O O . VAL A 1 213 ? 9.365 7.635 11.787 1.00 41.94 213 VAL A O 1
ATOM 1784 N N . ARG A 1 214 ? 8.829 7.897 9.629 1.00 44.69 214 ARG A N 1
ATOM 1785 C CA . ARG A 1 214 ? 9.400 6.609 9.175 1.00 44.69 214 ARG A CA 1
ATOM 1786 C C . ARG A 1 214 ? 10.898 6.759 8.864 1.00 44.69 214 ARG A C 1
ATOM 1788 O O . ARG A 1 214 ? 11.328 6.705 7.710 1.00 44.69 214 ARG A O 1
ATOM 1795 N N . GLY A 1 215 ? 11.706 7.010 9.892 1.00 28.89 215 GLY A N 1
ATOM 1796 C CA . GLY A 1 215 ? 13.164 7.086 9.777 1.00 28.89 215 GLY A CA 1
ATOM 1797 C C . GLY A 1 215 ? 13.779 5.716 9.468 1.00 28.89 215 GLY A C 1
ATOM 1798 O O . GLY A 1 215 ? 13.824 4.849 10.334 1.00 28.89 215 GLY A O 1
ATOM 1799 N N . GLY A 1 216 ? 14.277 5.501 8.244 1.00 44.16 216 GLY A N 1
ATOM 1800 C CA . GLY A 1 216 ? 14.952 4.250 7.891 1.00 44.16 216 GLY A CA 1
ATOM 1801 C C . GLY A 1 216 ? 15.108 3.965 6.394 1.00 44.16 216 GLY A C 1
ATOM 1802 O O . GLY A 1 216 ? 14.623 4.685 5.523 1.00 44.16 216 GLY A O 1
ATOM 1803 N N . ILE A 1 217 ? 15.807 2.859 6.118 1.00 39.47 217 ILE A N 1
ATOM 1804 C CA . ILE A 1 217 ? 16.207 2.252 4.829 1.00 39.47 217 ILE A CA 1
ATOM 1805 C C . ILE A 1 217 ? 15.063 2.106 3.784 1.00 39.47 217 ILE A C 1
ATOM 1807 O O . ILE A 1 217 ? 15.324 1.840 2.603 1.00 39.47 217 ILE A O 1
ATOM 1811 N N . GLU A 1 218 ? 13.809 2.302 4.182 1.00 54.62 218 GLU A N 1
ATOM 1812 C CA . GLU A 1 218 ? 12.583 2.146 3.388 1.00 54.62 218 GLU A CA 1
ATOM 1813 C C . GLU A 1 218 ? 12.225 3.378 2.541 1.00 54.62 218 GLU A C 1
ATOM 1815 O O . GLU A 1 218 ? 11.937 3.221 1.354 1.00 54.62 218 GLU A O 1
ATOM 1820 N N . ARG A 1 219 ? 12.366 4.608 3.070 1.00 53.47 219 ARG A N 1
ATOM 1821 C CA . ARG A 1 219 ? 12.045 5.863 2.342 1.00 53.47 219 ARG A CA 1
ATOM 1822 C C . ARG A 1 219 ? 12.771 5.958 0.999 1.00 53.47 219 ARG A C 1
ATOM 1824 O O . ARG A 1 219 ? 12.180 6.306 -0.022 1.00 53.47 219 ARG A O 1
ATOM 1831 N N . SER A 1 220 ? 14.059 5.608 0.997 1.00 59.97 220 SER A N 1
ATOM 1832 C CA . SER A 1 220 ? 14.894 5.660 -0.207 1.00 59.97 220 SER A CA 1
ATOM 1833 C C . SER A 1 220 ? 14.460 4.657 -1.278 1.00 59.97 220 SER A C 1
ATOM 1835 O O . SER A 1 220 ? 14.619 4.944 -2.461 1.00 59.97 220 SER A O 1
ATOM 1837 N N . ALA A 1 221 ? 13.925 3.495 -0.890 1.00 66.81 221 ALA A N 1
ATOM 1838 C CA . ALA A 1 221 ? 13.543 2.442 -1.824 1.00 66.81 221 ALA A CA 1
ATOM 1839 C C . ALA A 1 221 ? 12.249 2.798 -2.566 1.00 66.81 221 ALA A C 1
ATOM 1841 O O . ALA A 1 221 ? 12.164 2.565 -3.767 1.00 66.81 221 ALA A O 1
ATOM 1842 N N . TYR A 1 222 ? 11.291 3.433 -1.886 1.00 73.75 222 TYR A N 1
ATOM 1843 C CA . TYR A 1 222 ? 10.023 3.847 -2.490 1.00 73.75 222 TYR A CA 1
ATOM 1844 C C . TYR A 1 222 ? 10.173 5.012 -3.461 1.00 73.75 222 TYR A C 1
ATOM 1846 O O . TYR A 1 222 ? 9.679 4.939 -4.581 1.00 73.75 222 TYR A O 1
ATOM 1854 N N . GLN A 1 223 ? 10.943 6.039 -3.096 1.00 76.44 223 GLN A N 1
ATOM 1855 C CA . GLN A 1 223 ? 11.261 7.114 -4.041 1.00 76.44 223 GLN A CA 1
ATOM 1856 C C . GLN A 1 223 ? 12.073 6.595 -5.238 1.00 76.44 223 GLN A C 1
ATOM 1858 O O . GLN A 1 223 ? 11.885 7.054 -6.360 1.00 76.44 223 GLN A O 1
ATOM 1863 N N . GLN A 1 224 ? 12.957 5.610 -5.026 1.00 82.19 224 GLN A N 1
ATOM 1864 C CA . GLN A 1 224 ? 13.657 4.942 -6.129 1.00 82.19 224 GLN A CA 1
ATOM 1865 C C . GLN A 1 224 ? 12.704 4.140 -7.019 1.00 82.19 224 GLN A C 1
ATOM 1867 O O . GLN A 1 224 ? 12.889 4.158 -8.231 1.00 82.19 224 GLN A O 1
ATOM 1872 N N . LEU A 1 225 ? 11.704 3.465 -6.444 1.00 86.56 225 LEU A N 1
ATOM 1873 C CA . LEU A 1 225 ? 10.678 2.743 -7.195 1.00 86.56 225 LEU A CA 1
ATOM 1874 C C . LEU A 1 225 ? 9.865 3.696 -8.074 1.00 86.56 225 LEU A C 1
ATOM 1876 O O . LEU A 1 225 ? 9.795 3.474 -9.277 1.00 86.56 225 LEU A O 1
ATOM 1880 N N . GLU A 1 226 ? 9.308 4.762 -7.495 1.00 88.44 226 GLU A N 1
ATOM 1881 C CA . GLU A 1 226 ? 8.509 5.751 -8.231 1.00 88.44 226 GLU A CA 1
ATOM 1882 C C . GLU A 1 226 ? 9.319 6.392 -9.358 1.00 88.44 226 GLU A C 1
ATOM 1884 O O . GLU A 1 226 ? 8.894 6.381 -10.510 1.00 88.44 226 GLU A O 1
ATOM 1889 N N . LYS A 1 227 ? 10.534 6.871 -9.055 1.00 90.50 227 LYS A N 1
ATOM 1890 C CA . LYS A 1 227 ? 11.412 7.473 -10.063 1.00 90.50 227 LYS A CA 1
ATOM 1891 C C . LYS A 1 227 ? 11.722 6.494 -11.194 1.00 90.50 227 LYS A C 1
ATOM 1893 O O . LYS A 1 227 ? 11.596 6.847 -12.361 1.00 90.50 227 LYS A O 1
ATOM 1898 N N . ALA A 1 228 ? 12.121 5.269 -10.862 1.00 91.94 228 ALA A N 1
ATOM 1899 C CA . ALA A 1 228 ? 12.481 4.280 -11.869 1.00 91.94 228 ALA A CA 1
ATOM 1900 C C . ALA A 1 228 ? 11.265 3.813 -12.690 1.00 91.94 228 ALA A C 1
ATOM 1902 O O . ALA A 1 228 ? 11.424 3.472 -13.861 1.00 91.94 228 ALA A O 1
ATOM 1903 N N . LEU A 1 229 ? 10.057 3.832 -12.117 1.00 94.56 229 LEU A N 1
ATOM 1904 C CA . LEU A 1 229 ? 8.816 3.579 -12.847 1.00 94.56 229 LEU A CA 1
ATOM 1905 C C . LEU A 1 229 ? 8.495 4.724 -13.817 1.00 94.56 229 LEU A C 1
ATOM 1907 O O . LEU A 1 229 ? 8.238 4.449 -14.985 1.00 94.56 229 LEU A O 1
ATOM 1911 N N . ILE A 1 230 ? 8.588 5.986 -13.376 1.00 93.75 230 ILE A N 1
ATOM 1912 C CA . ILE A 1 230 ? 8.423 7.165 -14.244 1.00 93.75 230 ILE A CA 1
ATOM 1913 C C . ILE A 1 230 ? 9.433 7.113 -15.395 1.00 93.75 230 ILE A C 1
ATOM 1915 O O . ILE A 1 230 ? 9.046 7.243 -16.552 1.00 93.75 230 ILE A O 1
ATOM 1919 N N . GLU A 1 231 ? 10.712 6.857 -15.112 1.00 93.44 231 GLU A N 1
ATOM 1920 C CA . GLU A 1 231 ? 11.751 6.739 -16.143 1.00 93.44 231 GLU A CA 1
ATOM 1921 C C . GLU A 1 231 ? 11.466 5.579 -17.109 1.00 93.44 231 GLU A C 1
ATOM 1923 O O . GLU A 1 231 ? 11.620 5.727 -18.323 1.00 93.44 231 GLU A O 1
ATOM 1928 N N . LYS A 1 232 ? 11.000 4.431 -16.596 1.00 95.62 232 LYS A N 1
ATOM 1929 C CA . LYS A 1 232 ? 10.627 3.282 -17.429 1.00 95.62 232 LYS A CA 1
ATOM 1930 C C . LYS A 1 232 ? 9.421 3.585 -18.318 1.00 95.62 232 LYS A C 1
ATOM 1932 O O . LYS A 1 232 ? 9.403 3.137 -19.461 1.00 95.62 232 LYS A O 1
ATOM 1937 N N . PHE A 1 233 ? 8.442 4.332 -17.820 1.00 96.44 233 PHE A N 1
ATOM 1938 C CA . PHE A 1 233 ? 7.256 4.753 -18.568 1.00 96.44 233 PHE A CA 1
ATOM 1939 C C . PHE A 1 233 ? 7.544 5.874 -19.566 1.00 96.44 233 PHE A C 1
ATOM 1941 O O . PHE A 1 233 ? 6.781 6.029 -20.517 1.00 96.44 233 PHE A O 1
ATOM 1948 N N . GLY A 1 234 ? 8.669 6.582 -19.437 1.00 93.62 234 GLY A N 1
ATOM 1949 C CA . GLY A 1 234 ? 9.099 7.560 -20.436 1.00 93.62 234 GLY A CA 1
ATOM 1950 C C . GLY A 1 234 ? 9.439 6.899 -21.776 1.00 93.62 234 GLY A C 1
ATOM 1951 O O . GLY A 1 234 ? 9.263 7.508 -22.834 1.00 93.62 234 GLY A O 1
ATOM 1952 N N . TYR A 1 235 ? 9.887 5.635 -21.733 1.00 94.25 235 TYR A N 1
ATOM 1953 C CA . TYR A 1 235 ? 10.022 4.767 -22.902 1.00 94.25 235 TYR A CA 1
ATOM 1954 C C . TYR A 1 235 ? 9.969 3.275 -22.518 1.00 94.25 235 TYR A C 1
ATOM 1956 O O . TYR A 1 235 ? 10.978 2.631 -22.194 1.00 94.25 235 TYR A O 1
ATOM 1964 N N . LEU A 1 236 ? 8.765 2.707 -22.559 1.00 96.50 236 LEU A N 1
ATOM 1965 C CA . LEU A 1 236 ? 8.477 1.333 -22.169 1.00 96.50 236 LEU A CA 1
ATOM 1966 C C . LEU A 1 236 ? 8.523 0.391 -23.381 1.00 96.50 236 LEU A C 1
ATOM 1968 O O . LEU A 1 236 ? 7.668 0.428 -24.263 1.00 96.50 236 LEU A O 1
ATOM 1972 N N . VAL A 1 237 ? 9.519 -0.497 -23.365 1.00 96.31 237 VAL A N 1
ATOM 1973 C CA . VAL A 1 237 ? 9.742 -1.550 -24.366 1.00 96.31 237 VAL A CA 1
ATOM 1974 C C . VAL A 1 237 ? 9.614 -2.934 -23.737 1.00 96.31 237 VAL A C 1
ATOM 1976 O O . VAL A 1 237 ? 10.184 -3.176 -22.661 1.00 96.31 237 VAL A O 1
ATOM 1979 N N . PHE A 1 238 ? 8.944 -3.827 -24.462 1.00 95.75 238 PHE A N 1
ATOM 1980 C CA . PHE A 1 238 ? 8.854 -5.266 -24.226 1.00 95.75 238 PHE A CA 1
ATOM 1981 C C . PHE A 1 238 ? 9.756 -6.000 -25.226 1.00 95.75 238 PHE A C 1
ATOM 1983 O O . PHE A 1 238 ? 9.856 -5.616 -26.387 1.00 95.75 238 PHE A O 1
ATOM 1990 N N . LYS A 1 239 ? 10.515 -6.993 -24.753 1.00 93.56 239 LYS A N 1
ATOM 1991 C CA . LYS A 1 239 ? 11.620 -7.604 -25.526 1.00 93.56 239 LYS A CA 1
ATOM 1992 C C . LYS A 1 239 ? 11.166 -8.713 -26.473 1.00 93.56 239 LYS A C 1
ATOM 1994 O O . LYS A 1 239 ? 11.919 -9.112 -27.349 1.00 93.56 239 LYS A O 1
ATOM 1999 N N . ASP A 1 240 ? 9.997 -9.251 -26.193 1.00 92.31 240 ASP A N 1
ATOM 2000 C CA . ASP A 1 240 ? 9.272 -10.280 -26.924 1.00 92.31 240 ASP A CA 1
ATOM 2001 C C . ASP A 1 240 ? 8.471 -9.707 -28.099 1.00 92.31 240 ASP A C 1
ATOM 2003 O O . ASP A 1 240 ? 8.019 -10.469 -28.948 1.00 92.31 240 ASP A O 1
ATOM 2007 N N . LYS A 1 241 ? 8.348 -8.377 -28.168 1.00 94.38 241 LYS A N 1
ATOM 2008 C CA . LYS A 1 241 ? 7.647 -7.667 -29.230 1.00 94.38 241 LYS A CA 1
ATOM 2009 C C . LYS A 1 241 ? 8.513 -7.404 -30.459 1.00 94.38 241 LYS A C 1
ATOM 2011 O O . LYS A 1 241 ? 9.715 -7.144 -30.339 1.00 94.38 241 LYS A O 1
ATOM 2016 N N . ASP A 1 242 ? 7.882 -7.410 -31.631 1.00 94.62 242 ASP A N 1
ATOM 2017 C CA . ASP A 1 242 ? 8.503 -6.982 -32.885 1.00 94.62 242 ASP A CA 1
ATOM 2018 C C . ASP A 1 242 ? 9.020 -5.533 -32.761 1.00 94.62 242 ASP A C 1
ATOM 2020 O O . ASP A 1 242 ? 8.389 -4.702 -32.104 1.00 94.62 242 ASP A O 1
ATOM 2024 N N . PRO A 1 243 ? 10.166 -5.168 -33.363 1.00 94.06 243 PRO A N 1
ATOM 2025 C CA . PRO A 1 243 ? 10.681 -3.809 -33.270 1.00 94.06 243 PRO A CA 1
ATOM 2026 C C . PRO A 1 243 ? 9.689 -2.701 -33.645 1.00 94.06 243 PRO A C 1
ATOM 2028 O O . PRO A 1 243 ? 9.764 -1.623 -33.048 1.00 94.06 243 PRO A O 1
ATOM 2031 N N . LEU A 1 244 ? 8.798 -2.952 -34.609 1.00 94.00 244 LEU A N 1
ATOM 2032 C CA . LEU A 1 244 ? 7.903 -1.960 -35.208 1.00 94.00 244 LEU A CA 1
ATOM 2033 C C . LEU A 1 244 ? 6.504 -1.931 -34.598 1.00 94.00 244 LEU A C 1
ATOM 2035 O O . LEU A 1 244 ? 5.771 -0.969 -34.830 1.00 94.00 244 LEU A O 1
ATOM 2039 N N . GLU A 1 245 ? 6.113 -2.928 -33.814 1.00 95.62 245 GLU A N 1
ATOM 2040 C CA . GLU A 1 245 ? 4.802 -2.907 -33.168 1.00 95.62 245 GLU A CA 1
ATOM 2041 C C . GLU A 1 245 ? 4.776 -2.014 -31.916 1.00 95.62 245 GLU A C 1
ATOM 2043 O O . GLU A 1 245 ? 5.806 -1.596 -31.383 1.00 95.62 245 GLU A O 1
ATOM 2048 N N . ALA A 1 246 ? 3.575 -1.707 -31.421 1.00 95.00 246 ALA A N 1
ATOM 2049 C CA . ALA A 1 246 ? 3.408 -0.904 -30.213 1.00 95.00 246 ALA A CA 1
ATOM 2050 C C . ALA A 1 246 ? 4.019 -1.608 -28.987 1.00 95.00 246 ALA A C 1
ATOM 2052 O O . ALA A 1 246 ? 3.640 -2.727 -28.632 1.00 95.00 246 ALA A O 1
ATOM 2053 N N . GLY A 1 247 ? 4.949 -0.935 -28.310 1.00 94.25 247 GLY A N 1
ATOM 2054 C CA . GLY A 1 247 ? 5.754 -1.508 -27.228 1.00 94.25 247 GLY A CA 1
ATOM 2055 C C . GLY A 1 247 ? 7.017 -2.232 -27.699 1.00 94.25 247 GLY A C 1
ATOM 2056 O O . GLY A 1 247 ? 7.785 -2.694 -26.855 1.00 94.25 247 GLY A O 1
ATOM 2057 N N . GLY A 1 248 ? 7.241 -2.308 -29.011 1.00 95.56 248 GLY A N 1
ATOM 2058 C CA . GLY A 1 248 ? 8.488 -2.730 -29.631 1.00 95.56 248 GLY A CA 1
ATOM 2059 C C . GLY A 1 248 ? 9.617 -1.723 -29.427 1.00 95.56 248 GLY A C 1
ATOM 2060 O O . GLY A 1 248 ? 9.419 -0.598 -28.969 1.00 95.56 248 GLY A O 1
ATOM 2061 N N . VAL A 1 249 ? 10.845 -2.110 -29.771 1.00 94.75 249 VAL A N 1
ATOM 2062 C CA . VAL A 1 249 ? 12.041 -1.298 -29.486 1.00 94.75 249 VAL A CA 1
ATOM 2063 C C . VAL A 1 249 ? 12.078 0.050 -30.223 1.00 94.75 249 VAL A C 1
ATOM 2065 O O . VAL A 1 249 ? 12.644 1.006 -29.686 1.00 94.75 249 VAL A O 1
ATOM 2068 N N . LEU A 1 250 ? 11.470 0.154 -31.412 1.00 93.50 250 LEU A N 1
ATOM 2069 C CA . LEU A 1 250 ? 11.389 1.396 -32.196 1.00 93.50 250 LEU A CA 1
ATOM 2070 C C . LEU A 1 250 ? 10.099 2.189 -31.934 1.00 93.50 250 LEU A C 1
ATOM 2072 O O . LEU A 1 250 ? 10.061 3.381 -32.233 1.00 93.50 250 LEU A O 1
ATOM 2076 N N . ASN A 1 251 ? 9.083 1.553 -31.342 1.00 93.50 251 ASN A N 1
ATOM 2077 C CA . ASN A 1 251 ? 7.778 2.142 -31.034 1.00 93.50 251 ASN A CA 1
ATOM 2078 C C . ASN A 1 251 ? 7.363 1.853 -29.578 1.00 93.50 251 ASN A C 1
ATOM 2080 O O . ASN A 1 251 ? 6.251 1.396 -29.300 1.00 93.50 251 ASN A O 1
ATOM 2084 N N . GLY A 1 252 ? 8.276 2.115 -28.636 1.00 94.81 252 GLY A N 1
ATOM 2085 C CA . GLY A 1 252 ? 8.028 1.944 -27.205 1.00 94.81 252 GLY A CA 1
ATOM 2086 C C . GLY A 1 252 ? 6.915 2.865 -26.699 1.00 94.81 252 GLY A C 1
ATOM 2087 O O . GLY A 1 252 ? 6.745 3.982 -27.190 1.00 94.81 252 GLY A O 1
ATOM 2088 N N . TYR A 1 253 ? 6.156 2.410 -25.701 1.00 95.69 253 TYR A N 1
ATOM 2089 C CA . TYR A 1 253 ? 5.103 3.229 -25.101 1.00 95.69 253 TYR A CA 1
ATOM 2090 C C . TYR A 1 253 ? 5.705 4.412 -24.337 1.00 95.69 253 TYR A C 1
ATOM 2092 O O . TYR A 1 253 ? 6.690 4.257 -23.616 1.00 95.69 253 TYR A O 1
ATOM 2100 N N . GLN A 1 254 ? 5.076 5.580 -24.447 1.00 94.00 254 GLN A N 1
ATOM 2101 C CA . GLN A 1 254 ? 5.401 6.765 -23.654 1.00 94.00 254 GLN A CA 1
ATOM 2102 C C . GLN A 1 254 ? 4.193 7.079 -22.775 1.00 94.00 254 GLN A C 1
ATOM 2104 O O . GLN A 1 254 ? 3.186 7.595 -23.255 1.00 94.00 254 GLN A O 1
ATOM 2109 N N . LEU A 1 255 ? 4.269 6.681 -21.509 1.00 95.75 255 LEU A N 1
ATOM 2110 C CA . LEU A 1 255 ? 3.171 6.727 -20.542 1.00 95.75 255 LEU A CA 1
ATOM 2111 C C . LEU A 1 255 ? 3.408 7.745 -19.420 1.00 95.75 255 LEU A C 1
ATOM 2113 O O . LEU A 1 255 ? 2.505 7.979 -18.623 1.00 95.75 255 LEU A O 1
ATOM 2117 N N . SER A 1 256 ? 4.591 8.354 -19.361 1.00 94.38 256 SER A N 1
ATOM 2118 C CA . SER A 1 256 ? 4.952 9.416 -18.420 1.00 94.38 256 SER A CA 1
ATOM 2119 C C . SER A 1 256 ? 5.669 10.559 -19.140 1.00 94.38 256 SER A C 1
ATOM 2121 O O . SER A 1 256 ? 6.239 10.391 -20.224 1.00 94.38 256 SER A O 1
ATOM 2123 N N . ALA A 1 257 ? 5.634 11.736 -18.522 1.00 91.19 257 ALA A N 1
ATOM 2124 C CA . ALA A 1 257 ? 6.412 12.887 -18.945 1.00 91.19 257 ALA A CA 1
ATOM 2125 C C . ALA A 1 257 ? 7.854 12.803 -18.399 1.00 91.19 257 ALA A C 1
ATOM 2127 O O . ALA A 1 257 ? 8.111 12.086 -17.426 1.00 91.19 257 ALA A O 1
ATOM 2128 N N . PRO A 1 258 ? 8.813 13.545 -18.987 1.00 86.38 258 PRO A N 1
ATOM 2129 C CA . PRO A 1 258 ? 10.166 13.641 -18.447 1.00 86.38 258 PRO A CA 1
ATOM 2130 C C . PRO A 1 258 ? 10.170 14.055 -16.969 1.00 86.38 258 PRO A C 1
ATOM 2132 O O . PRO A 1 258 ? 9.510 15.015 -16.584 1.00 86.38 258 PRO A O 1
ATOM 2135 N N . PHE A 1 259 ? 10.932 13.332 -16.149 1.00 86.00 259 PHE A N 1
ATOM 2136 C CA . PHE A 1 259 ? 11.039 13.588 -14.715 1.00 86.00 259 PHE A CA 1
ATOM 2137 C C . PHE A 1 259 ? 12.085 14.670 -14.417 1.00 86.00 259 PHE A C 1
ATOM 2139 O O . PHE A 1 259 ? 13.256 14.500 -14.758 1.00 86.00 259 PHE A O 1
ATOM 2146 N N . GLU A 1 260 ? 11.685 15.746 -13.734 1.00 84.56 260 GLU A N 1
ATOM 2147 C CA . GLU A 1 260 ? 12.615 16.761 -13.215 1.00 84.56 260 GLU A CA 1
ATOM 2148 C C . GLU A 1 260 ? 12.989 16.483 -11.753 1.00 84.56 260 GLU A C 1
ATOM 2150 O O . GLU A 1 260 ? 14.124 16.121 -11.437 1.00 84.56 260 GLU A O 1
ATOM 2155 N N . SER A 1 261 ? 12.026 16.641 -10.845 1.00 85.31 261 SER A N 1
ATOM 2156 C CA . SER A 1 261 ? 12.170 16.354 -9.421 1.00 85.31 261 SER A CA 1
ATOM 2157 C C . SER A 1 261 ? 10.804 16.065 -8.804 1.00 85.31 261 SER A C 1
ATOM 2159 O O . SER A 1 261 ? 9.774 16.480 -9.328 1.00 85.31 261 SER A O 1
ATOM 2161 N N . PHE A 1 262 ? 10.793 15.394 -7.651 1.00 81.56 262 PHE A N 1
ATOM 2162 C CA . PHE A 1 262 ? 9.555 15.159 -6.903 1.00 81.56 262 PHE A CA 1
ATOM 2163 C C . PHE A 1 262 ? 8.904 16.455 -6.399 1.00 81.56 262 PHE A C 1
ATOM 2165 O O . PHE A 1 262 ? 7.697 16.484 -6.223 1.00 81.56 262 PHE A O 1
ATOM 2172 N N . GLU A 1 263 ? 9.683 17.516 -6.170 1.00 81.44 263 GLU A N 1
ATOM 2173 C CA . GLU A 1 263 ? 9.170 18.811 -5.695 1.00 81.44 263 GLU A CA 1
ATOM 2174 C C . GLU A 1 263 ? 8.374 19.558 -6.767 1.00 81.44 263 GLU A C 1
ATOM 2176 O O . GLU A 1 263 ? 7.450 20.297 -6.446 1.00 81.44 263 GLU A O 1
ATOM 2181 N N . LYS A 1 264 ? 8.740 19.374 -8.040 1.00 82.25 264 LYS A N 1
ATOM 2182 C CA . LYS A 1 264 ? 8.066 20.006 -9.180 1.00 82.25 264 LYS A CA 1
ATOM 2183 C C . LYS A 1 264 ? 6.918 19.171 -9.744 1.00 82.25 264 LYS A C 1
ATOM 2185 O O . LYS A 1 264 ? 6.180 19.662 -10.593 1.00 82.25 264 LYS A O 1
ATOM 2190 N N . MET A 1 265 ? 6.800 17.920 -9.310 1.00 82.44 265 MET A N 1
ATOM 2191 C CA . MET A 1 265 ? 5.787 16.993 -9.791 1.00 82.44 265 MET A CA 1
ATOM 2192 C C . MET A 1 265 ? 4.441 17.302 -9.131 1.00 82.44 265 MET A C 1
ATOM 2194 O O . MET A 1 265 ? 4.357 17.465 -7.914 1.00 82.44 265 MET A O 1
ATOM 2198 N N . GLY A 1 266 ? 3.384 17.371 -9.940 1.00 86.81 266 GLY A N 1
ATOM 2199 C CA . GLY A 1 266 ? 2.022 17.514 -9.434 1.00 86.81 266 GLY A CA 1
ATOM 2200 C C . GLY A 1 266 ? 1.436 16.195 -8.918 1.00 86.81 266 GLY A C 1
ATOM 2201 O O . GLY A 1 266 ? 2.133 15.225 -8.630 1.00 86.81 266 GLY A O 1
ATOM 2202 N N . LYS A 1 267 ? 0.102 16.123 -8.873 1.00 91.81 267 LYS A N 1
ATOM 2203 C CA . LYS A 1 267 ? -0.639 14.896 -8.520 1.00 91.81 267 LYS A CA 1
ATOM 2204 C C . LYS A 1 267 ? -0.736 13.874 -9.661 1.00 91.81 267 LYS A C 1
ATOM 2206 O O . LYS A 1 267 ? -1.400 12.852 -9.511 1.00 91.81 267 LYS A O 1
ATOM 2211 N N . GLN A 1 268 ? -0.095 14.148 -10.797 1.00 93.88 268 GLN A N 1
ATOM 2212 C CA . GLN A 1 268 ? -0.122 13.304 -11.984 1.00 93.88 268 GLN A CA 1
ATOM 2213 C C . GLN A 1 268 ? 1.180 13.444 -12.777 1.00 93.88 268 GLN A C 1
ATOM 2215 O O . GLN A 1 268 ? 1.592 14.555 -13.093 1.00 93.88 268 GLN A O 1
ATOM 2220 N N . ASN A 1 269 ? 1.766 12.322 -13.189 1.00 93.81 269 ASN A N 1
ATOM 2221 C CA . ASN A 1 269 ? 2.792 12.265 -14.222 1.00 93.81 269 ASN A CA 1
ATOM 2222 C C . ASN A 1 269 ? 2.428 11.156 -15.221 1.00 93.81 269 ASN A C 1
ATOM 2224 O O . ASN A 1 269 ? 2.678 9.967 -15.010 1.00 93.81 269 ASN A O 1
ATOM 2228 N N . GLY A 1 270 ? 1.762 11.564 -16.300 1.00 94.62 270 GLY A N 1
ATOM 2229 C CA . GLY A 1 270 ? 1.148 10.664 -17.259 1.00 94.62 270 GLY A CA 1
ATOM 2230 C C . GLY A 1 270 ? 0.127 9.738 -16.604 1.00 94.62 270 GLY A C 1
ATOM 2231 O O . GLY A 1 270 ? -0.827 10.206 -15.983 1.00 94.62 270 GLY A O 1
ATOM 2232 N N . VAL A 1 271 ? 0.306 8.427 -16.771 1.00 96.81 271 VAL A N 1
ATOM 2233 C CA . VAL A 1 271 ? -0.598 7.402 -16.216 1.00 96.81 271 VAL A CA 1
ATOM 2234 C C . VAL A 1 271 ? -0.406 7.166 -14.714 1.00 96.81 271 VAL A C 1
ATOM 2236 O O . VAL A 1 271 ? -1.113 6.338 -14.146 1.00 96.81 271 VAL A O 1
ATOM 2239 N N . ILE A 1 272 ? 0.554 7.843 -14.076 1.00 96.81 272 ILE A N 1
ATOM 2240 C CA . ILE A 1 272 ? 0.849 7.717 -12.646 1.00 96.81 272 ILE A CA 1
ATOM 2241 C C . ILE A 1 272 ? 0.187 8.878 -11.900 1.00 96.81 272 ILE A C 1
ATOM 2243 O O . ILE A 1 272 ? 0.455 10.041 -12.196 1.00 96.81 272 ILE A O 1
ATOM 2247 N N . PHE A 1 273 ? -0.651 8.558 -10.922 1.00 96.38 273 PHE A N 1
ATOM 2248 C CA . PHE A 1 273 ? -1.426 9.488 -10.107 1.00 96.38 273 PHE A CA 1
ATOM 2249 C C . PHE A 1 273 ? -1.049 9.374 -8.630 1.00 96.38 273 PHE A C 1
ATOM 2251 O O . PHE A 1 273 ? -0.596 8.322 -8.173 1.00 96.38 273 PHE A O 1
ATOM 2258 N N . TYR A 1 274 ? -1.270 10.451 -7.878 1.00 93.94 274 TYR A N 1
ATOM 2259 C CA . TYR A 1 274 ? -0.883 10.557 -6.473 1.00 93.94 274 TYR A CA 1
ATOM 2260 C C . TYR A 1 274 ? -2.042 11.043 -5.602 1.00 93.94 274 TYR A C 1
ATOM 2262 O O . TYR A 1 274 ? -2.560 12.140 -5.807 1.00 93.94 274 TYR A O 1
ATOM 2270 N N . THR A 1 275 ? -2.435 10.246 -4.607 1.00 92.88 275 THR A N 1
ATOM 2271 C CA . THR A 1 275 ? -3.552 10.535 -3.690 1.00 92.88 275 THR A CA 1
ATOM 2272 C C . THR A 1 275 ? -3.091 10.714 -2.247 1.00 92.88 275 THR A C 1
ATOM 2274 O O . THR A 1 275 ? -2.018 10.264 -1.876 1.00 92.88 275 THR A O 1
ATOM 2277 N N . ASN A 1 276 ? -3.882 11.354 -1.390 1.00 88.44 276 ASN A N 1
ATOM 2278 C CA . ASN A 1 276 ? -3.537 11.485 0.028 1.00 88.44 276 ASN A CA 1
ATOM 2279 C C . ASN A 1 276 ? -3.568 10.100 0.737 1.00 88.44 276 ASN A C 1
ATOM 2281 O O . ASN A 1 276 ? -4.575 9.396 0.585 1.00 88.44 276 ASN A O 1
ATOM 2285 N N . PRO A 1 277 ? -2.532 9.715 1.520 1.00 83.44 277 PRO A N 1
ATOM 2286 C CA . PRO A 1 277 ? -2.489 8.448 2.271 1.00 83.44 277 PRO A CA 1
ATOM 2287 C C . PRO A 1 277 ? -3.552 8.316 3.371 1.00 83.44 277 PRO A C 1
ATOM 2289 O O . PRO A 1 277 ? -3.772 7.237 3.912 1.00 83.44 277 PRO A O 1
ATOM 2292 N N . GLU A 1 278 ? -4.206 9.405 3.769 1.00 85.12 278 GLU A N 1
ATOM 2293 C CA . GLU A 1 278 ? -5.153 9.357 4.881 1.00 85.12 278 GLU A CA 1
ATOM 2294 C C . GLU A 1 278 ? -6.329 8.408 4.601 1.00 85.12 278 GLU A C 1
ATOM 2296 O O . GLU A 1 278 ? -6.982 8.480 3.556 1.00 85.12 278 GLU A O 1
ATOM 2301 N N . TYR A 1 279 ? -6.595 7.529 5.571 1.00 84.81 279 TYR A N 1
ATOM 2302 C CA . TYR A 1 279 ? -7.702 6.565 5.592 1.00 84.81 279 TYR A CA 1
ATOM 2303 C C . TYR A 1 279 ? -7.713 5.537 4.449 1.00 84.81 279 TYR A C 1
ATOM 2305 O O . TYR A 1 279 ? -8.728 4.891 4.218 1.00 84.81 279 TYR A O 1
ATOM 2313 N N . THR A 1 280 ? -6.598 5.311 3.753 1.00 85.31 280 THR A N 1
ATOM 2314 C CA . THR A 1 280 ? -6.492 4.228 2.758 1.00 85.31 280 THR A CA 1
ATOM 2315 C C . THR A 1 280 ? -6.505 2.858 3.440 1.00 85.31 280 THR A C 1
ATOM 2317 O O . THR A 1 280 ? -7.318 2.005 3.118 1.00 85.31 280 THR A O 1
ATOM 2320 N N . SER A 1 281 ? -5.674 2.653 4.460 1.00 85.44 281 SER A N 1
ATOM 2321 C CA . SER A 1 281 ? -5.570 1.379 5.194 1.00 85.44 281 SER A CA 1
ATOM 2322 C C . SER A 1 281 ? -6.645 1.157 6.270 1.00 85.44 281 SER A C 1
ATOM 2324 O O . SER A 1 281 ? -6.798 0.044 6.769 1.00 85.44 281 SER A O 1
ATOM 2326 N N . THR A 1 282 ? -7.352 2.212 6.680 1.00 91.25 282 THR A N 1
ATOM 2327 C CA . THR A 1 282 ? -8.240 2.229 7.861 1.00 91.25 282 THR A CA 1
ATOM 2328 C C . THR A 1 282 ? -9.655 2.693 7.518 1.00 91.25 282 THR A C 1
ATOM 2330 O O . THR A 1 282 ? -10.289 3.410 8.289 1.00 91.25 282 THR A O 1
ATOM 2333 N N . THR A 1 283 ? -10.139 2.279 6.348 1.00 94.00 283 THR A N 1
ATOM 2334 C CA . THR A 1 283 ? -11.535 2.427 5.921 1.00 94.00 283 THR A CA 1
ATOM 2335 C C . THR A 1 283 ? -12.127 1.039 5.701 1.00 94.00 283 THR A C 1
ATOM 2337 O O . THR A 1 283 ? -11.488 0.192 5.072 1.00 94.00 283 THR A O 1
ATOM 2340 N N . ASP A 1 284 ? -13.339 0.812 6.195 1.00 94.12 284 ASP A N 1
ATOM 2341 C CA . ASP A 1 284 ? -14.153 -0.359 5.884 1.00 94.12 284 ASP A CA 1
ATOM 2342 C C . ASP A 1 284 ? -14.486 -0.363 4.375 1.00 94.12 284 ASP A C 1
ATOM 2344 O O . ASP A 1 284 ? -15.117 0.575 3.871 1.00 94.12 284 ASP A O 1
ATOM 2348 N N . PRO A 1 285 ? -14.060 -1.386 3.616 1.00 92.38 285 PRO A N 1
ATOM 2349 C CA . PRO A 1 285 ? -14.278 -1.440 2.177 1.00 92.38 285 PRO A CA 1
ATOM 2350 C C . PRO A 1 285 ? -15.747 -1.639 1.779 1.00 92.38 285 PRO A C 1
ATOM 2352 O O . PRO A 1 285 ? -16.089 -1.311 0.642 1.00 92.38 285 PRO A O 1
ATOM 2355 N N . VAL A 1 286 ? -16.602 -2.126 2.686 1.00 92.00 286 VAL A N 1
ATOM 2356 C CA . VAL A 1 286 ? -18.033 -2.368 2.454 1.00 92.00 286 VAL A CA 1
ATOM 2357 C C . VAL A 1 286 ? -18.854 -1.136 2.814 1.00 92.00 286 VAL A C 1
ATOM 2359 O O . VAL A 1 286 ? -19.592 -0.618 1.981 1.00 92.00 286 VAL A O 1
ATOM 2362 N N . THR A 1 287 ? -18.722 -0.651 4.049 1.00 91.44 287 THR A N 1
ATOM 2363 C CA . THR A 1 287 ? -19.587 0.423 4.572 1.00 91.44 287 THR A CA 1
ATOM 2364 C C . THR A 1 287 ? -18.989 1.818 4.427 1.00 91.44 287 THR A C 1
ATOM 2366 O O . THR A 1 287 ? -19.661 2.806 4.725 1.00 91.44 287 THR A O 1
ATOM 2369 N N . GLY A 1 288 ? -17.715 1.929 4.040 1.00 92.00 288 GLY A N 1
ATOM 2370 C CA . GLY A 1 288 ? -16.988 3.197 4.037 1.00 92.00 288 GLY A CA 1
ATOM 2371 C C . GLY A 1 288 ? -16.721 3.767 5.433 1.00 92.00 288 GLY A C 1
ATOM 2372 O O . GLY A 1 288 ? -16.242 4.891 5.547 1.00 92.00 288 GLY A O 1
ATOM 2373 N N . TRP A 1 289 ? -17.030 3.032 6.504 1.00 93.62 289 TRP A N 1
ATOM 2374 C CA . TRP A 1 289 ? -16.781 3.500 7.858 1.00 93.62 289 TRP A CA 1
ATOM 2375 C C . TRP A 1 289 ? -15.280 3.649 8.147 1.00 93.62 289 TRP A C 1
ATOM 2377 O O . TRP A 1 289 ? -14.469 2.807 7.766 1.00 93.62 289 TRP A O 1
ATOM 2387 N N . ARG A 1 290 ? -14.908 4.708 8.866 1.00 92.12 290 ARG A N 1
ATOM 2388 C CA . ARG A 1 290 ? -13.558 4.947 9.393 1.00 92.12 290 ARG A CA 1
ATOM 2389 C C . ARG A 1 290 ? -13.653 5.562 10.786 1.00 92.12 290 ARG A C 1
ATOM 2391 O O . ARG A 1 290 ? -14.715 6.017 11.201 1.00 92.12 290 ARG A O 1
ATOM 2398 N N . GLN A 1 291 ? -12.529 5.648 11.491 1.00 92.12 291 GLN A N 1
ATOM 2399 C CA . GLN A 1 291 ? -12.483 6.348 12.773 1.00 92.12 291 GLN A CA 1
ATOM 2400 C C . GLN A 1 291 ? -12.853 7.836 12.607 1.00 92.12 291 GLN A C 1
ATOM 2402 O O . GLN A 1 291 ? -12.210 8.557 11.835 1.00 92.12 291 GLN A O 1
ATOM 2407 N N . HIS A 1 292 ? -13.848 8.290 13.375 1.00 89.31 292 HIS A N 1
ATOM 2408 C CA . HIS A 1 292 ? -14.270 9.696 13.465 1.00 89.31 292 HIS A CA 1
ATOM 2409 C C . HIS A 1 292 ? -14.073 10.273 14.868 1.00 89.31 292 HIS A C 1
ATOM 2411 O O . HIS A 1 292 ? -13.773 11.457 15.004 1.00 89.31 292 HIS A O 1
ATOM 2417 N N . ILE A 1 293 ? -14.217 9.448 15.909 1.00 93.19 293 ILE A N 1
ATOM 2418 C CA . ILE A 1 293 ? -14.219 9.927 17.285 1.00 93.19 293 ILE A CA 1
ATOM 2419 C C . ILE A 1 293 ? -12.783 9.996 17.796 1.00 93.19 293 ILE A C 1
ATOM 2421 O O . ILE A 1 293 ? -12.076 8.984 17.883 1.00 93.19 293 ILE A O 1
ATOM 2425 N N . TYR A 1 294 ? -12.371 11.205 18.173 1.00 91.56 294 TYR A N 1
ATOM 2426 C CA . TYR A 1 294 ? -11.094 11.470 18.818 1.00 91.56 294 TYR A CA 1
ATOM 2427 C C . TYR A 1 294 ? -11.313 12.176 20.157 1.00 91.56 294 TYR A C 1
ATOM 2429 O O . TYR A 1 294 ? -11.737 13.329 20.207 1.00 91.56 294 TYR A O 1
ATOM 2437 N N . ILE A 1 295 ? -10.982 11.480 21.244 1.00 92.38 295 ILE A N 1
ATOM 2438 C CA . ILE A 1 295 ? -10.951 12.030 22.601 1.00 92.38 295 ILE A CA 1
ATOM 2439 C C . ILE A 1 295 ? -9.486 12.089 23.025 1.00 92.38 295 ILE A C 1
ATOM 2441 O O . ILE A 1 295 ? -8.795 11.065 23.006 1.00 92.38 295 ILE A O 1
ATOM 2445 N N . LYS A 1 296 ? -9.000 13.277 23.403 1.00 90.12 296 LYS A N 1
ATOM 2446 C CA . LYS A 1 296 ? -7.595 13.465 23.789 1.00 90.12 296 LYS A CA 1
ATOM 2447 C C . LYS A 1 296 ? -7.223 12.567 24.974 1.00 90.12 296 LYS A C 1
ATOM 2449 O O . LYS A 1 296 ? -8.038 12.315 25.863 1.00 90.12 296 LYS A O 1
ATOM 2454 N N . SER A 1 297 ? -5.979 12.090 25.005 1.00 85.81 297 SER A N 1
ATOM 2455 C CA . SER A 1 297 ? -5.489 11.203 26.070 1.00 85.81 297 SER A CA 1
ATOM 2456 C C . SER A 1 297 ? -5.439 11.874 27.445 1.00 85.81 297 SER A C 1
ATOM 2458 O O . SER A 1 297 ? -5.600 11.196 28.460 1.00 85.81 297 SER A O 1
ATOM 2460 N N . ASP A 1 298 ? -5.222 13.186 27.456 1.00 88.75 298 ASP A N 1
ATOM 2461 C CA . ASP A 1 298 ? -5.156 14.073 28.618 1.00 88.75 298 ASP A CA 1
ATOM 2462 C C . ASP A 1 298 ? -6.490 14.773 28.922 1.00 88.75 298 ASP A C 1
ATOM 2464 O O . ASP A 1 298 ? -6.534 15.605 29.824 1.00 88.75 298 ASP A O 1
ATOM 2468 N N . ALA A 1 299 ? -7.572 14.423 28.211 1.00 91.19 299 ALA A N 1
ATOM 2469 C CA . ALA A 1 299 ? -8.905 14.935 28.512 1.00 91.19 299 ALA A CA 1
ATOM 2470 C C . ALA A 1 299 ? -9.269 14.654 29.976 1.00 91.19 299 ALA A C 1
ATOM 2472 O O . ALA A 1 299 ? -9.090 13.535 30.471 1.00 91.19 299 ALA A O 1
ATOM 2473 N N . THR A 1 300 ? -9.784 15.681 30.642 1.00 94.06 300 THR A N 1
ATOM 2474 C CA . THR A 1 300 ? -10.300 15.605 32.008 1.00 94.06 300 THR A CA 1
ATOM 2475 C C . THR A 1 300 ? -11.568 14.755 32.066 1.00 94.06 300 THR A C 1
ATOM 2477 O O . THR A 1 300 ? -12.265 14.589 31.064 1.00 94.06 300 THR A O 1
ATOM 2480 N N . ASP A 1 301 ? -11.912 14.259 33.257 1.00 93.38 301 ASP A N 1
ATOM 2481 C CA . ASP A 1 301 ? -13.137 13.473 33.449 1.00 93.38 301 ASP A CA 1
ATOM 2482 C C . ASP A 1 301 ? -14.393 14.273 33.045 1.00 93.38 301 ASP A C 1
ATOM 2484 O O . ASP A 1 301 ? -15.297 13.713 32.440 1.00 93.38 301 ASP A O 1
ATOM 2488 N N . ASN A 1 302 ? -14.410 15.594 33.263 1.00 93.75 302 ASN A N 1
ATOM 2489 C CA . ASN A 1 302 ? -15.498 16.477 32.820 1.00 93.75 302 ASN A CA 1
ATOM 2490 C C . ASN A 1 302 ? -15.592 16.603 31.291 1.00 93.75 302 ASN A C 1
ATOM 2492 O O . ASN A 1 302 ? -16.688 16.649 30.738 1.00 93.75 302 ASN A O 1
ATOM 2496 N N . GLU A 1 303 ? -14.459 16.694 30.590 1.00 94.94 303 GLU A N 1
ATOM 2497 C CA . GLU A 1 303 ? -14.453 16.738 29.122 1.00 94.94 303 GLU A CA 1
ATOM 2498 C C . GLU A 1 303 ? -14.887 15.396 28.530 1.00 94.94 303 GLU A C 1
ATOM 2500 O O . GLU A 1 303 ? -15.644 15.369 27.561 1.00 94.94 303 GLU A O 1
ATOM 2505 N N . ALA A 1 304 ? -14.435 14.286 29.120 1.00 94.94 304 ALA A N 1
ATOM 2506 C CA . ALA A 1 304 ? -14.850 12.950 28.717 1.00 94.94 304 ALA A CA 1
ATOM 2507 C C . ALA A 1 304 ? -16.347 12.727 28.972 1.00 94.94 304 ALA A C 1
ATOM 2509 O O . ALA A 1 304 ? -17.031 12.244 28.073 1.00 94.94 304 ALA A O 1
ATOM 2510 N N . LEU A 1 305 ? -16.851 13.132 30.145 1.00 96.44 305 LEU A N 1
ATOM 2511 C CA . LEU A 1 305 ? -18.269 13.075 30.497 1.00 96.44 305 LEU A CA 1
ATOM 2512 C C . LEU A 1 305 ? -19.119 13.729 29.411 1.00 96.44 305 LEU A C 1
ATOM 2514 O O . LEU A 1 305 ? -19.930 13.041 28.809 1.00 96.44 305 LEU A O 1
ATOM 2518 N N . LYS A 1 306 ? -18.852 15.000 29.074 1.00 96.25 306 LYS A N 1
ATOM 2519 C CA . LYS A 1 306 ? -19.606 15.721 28.034 1.00 96.25 306 LYS A CA 1
ATOM 2520 C C . LYS A 1 306 ? -19.662 14.959 26.715 1.00 96.25 306 LYS A C 1
ATOM 2522 O O . LYS A 1 306 ? -20.710 14.873 26.090 1.00 96.25 306 LYS A O 1
ATOM 2527 N N . VAL A 1 307 ? -18.547 14.372 26.281 1.00 96.44 307 VAL A N 1
ATOM 2528 C CA . VAL A 1 307 ? -18.532 13.588 25.038 1.00 96.44 307 VAL A CA 1
ATOM 2529 C C . VAL A 1 307 ? -19.411 12.336 25.154 1.00 96.44 307 VAL A C 1
ATOM 2531 O O . VAL A 1 307 ? -20.186 12.064 24.240 1.00 96.44 307 VAL A O 1
ATOM 2534 N N . PHE A 1 308 ? -19.314 11.595 26.260 1.00 96.38 308 PHE A N 1
ATOM 2535 C CA . PHE A 1 308 ? -20.060 10.350 26.485 1.00 96.38 308 PHE A CA 1
ATOM 2536 C C . PHE A 1 308 ? -21.525 10.542 26.906 1.00 96.38 308 PHE A C 1
ATOM 2538 O O . PHE A 1 308 ? -22.271 9.569 26.939 1.00 96.38 308 PHE A O 1
ATOM 2545 N N . THR A 1 309 ? -21.945 11.767 27.222 1.00 96.00 309 THR A N 1
ATOM 2546 C CA . THR A 1 309 ? -23.339 12.069 27.574 1.00 96.00 309 THR A CA 1
ATOM 2547 C C . THR A 1 309 ? -24.063 12.902 26.523 1.00 96.00 309 THR A C 1
ATOM 2549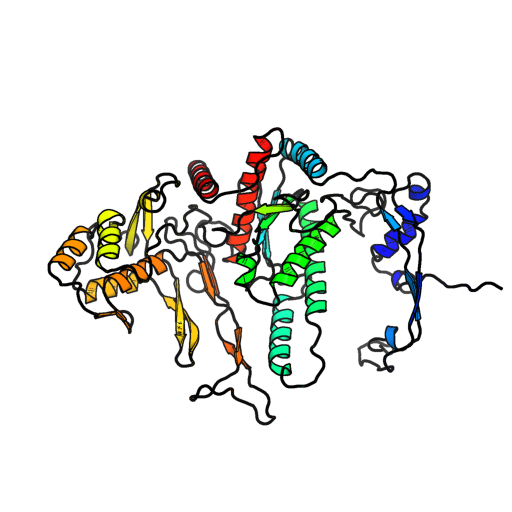 O O . THR A 1 309 ? -25.281 12.830 26.439 1.00 96.00 309 THR A O 1
ATOM 2552 N N . GLU A 1 310 ? -23.345 13.698 25.723 1.00 95.69 310 GLU A N 1
ATOM 2553 C CA . GLU A 1 310 ? -23.964 14.608 24.745 1.00 95.69 310 GLU A CA 1
ATOM 2554 C C . GLU A 1 310 ? -23.784 14.154 23.289 1.00 95.69 310 GLU A C 1
ATOM 2556 O O . GLU A 1 310 ? -24.574 14.547 22.434 1.00 95.69 310 GLU A O 1
ATOM 2561 N N . LYS A 1 311 ? -22.739 13.369 22.973 1.00 95.81 311 LYS A N 1
ATOM 2562 C CA . LYS A 1 311 ? -22.361 13.047 21.578 1.00 95.81 311 LYS A CA 1
ATOM 2563 C C . LYS A 1 311 ? -22.331 11.559 21.243 1.00 95.81 311 LYS A C 1
ATOM 2565 O O . LYS A 1 311 ? -22.274 11.199 20.067 1.00 95.81 311 LYS A O 1
ATOM 2570 N N . ILE A 1 312 ? -22.287 10.696 22.254 1.00 97.25 312 ILE A N 1
ATOM 2571 C CA . ILE A 1 312 ? -22.165 9.247 22.089 1.00 97.25 312 ILE A CA 1
ATOM 2572 C C . ILE A 1 312 ? -23.223 8.589 22.960 1.00 97.25 312 ILE A C 1
ATOM 2574 O O . ILE A 1 312 ? -23.129 8.681 24.176 1.00 97.25 312 ILE A O 1
ATOM 2578 N N . GLY A 1 313 ? -24.162 7.890 22.332 1.00 96.56 313 GLY A N 1
ATOM 2579 C CA . GLY A 1 313 ? -25.043 6.962 23.033 1.00 96.56 313 GLY A CA 1
ATOM 2580 C C . GLY A 1 313 ? -24.341 5.627 23.252 1.00 96.56 313 GLY A C 1
ATOM 2581 O O . GLY A 1 313 ? -23.657 5.130 22.346 1.00 96.56 313 GLY A O 1
ATOM 2582 N N . ILE A 1 314 ? -24.484 5.053 24.443 1.00 97.06 314 ILE A N 1
ATOM 2583 C CA . ILE A 1 314 ? -23.864 3.778 24.823 1.00 97.06 314 ILE A CA 1
ATOM 2584 C C . ILE A 1 314 ? -24.964 2.809 25.217 1.00 97.06 314 ILE A C 1
ATOM 2586 O O . ILE A 1 314 ? -25.728 3.101 26.123 1.00 97.06 314 ILE A O 1
ATOM 2590 N N . GLY A 1 315 ? -25.016 1.641 24.587 1.00 95.94 315 GLY A N 1
ATOM 2591 C CA . GLY A 1 315 ? -26.064 0.664 24.873 1.00 95.94 315 GLY A CA 1
ATOM 2592 C C . GLY A 1 315 ? -25.627 -0.774 24.666 1.00 95.94 315 GLY A C 1
ATOM 2593 O O . GLY A 1 315 ? -24.436 -1.065 24.528 1.00 95.94 315 GLY A O 1
ATOM 2594 N N . TRP A 1 316 ? -26.608 -1.668 24.629 1.00 95.56 316 TRP A N 1
ATOM 2595 C CA . TRP A 1 316 ? -26.441 -3.092 24.373 1.00 95.56 316 TRP A CA 1
ATOM 2596 C C . TRP A 1 316 ? -27.389 -3.534 23.257 1.00 95.56 316 TRP A C 1
ATOM 2598 O O . TRP A 1 316 ? -28.521 -3.066 23.153 1.00 95.56 316 TRP A O 1
ATOM 2608 N N . SER A 1 317 ? -26.911 -4.436 22.407 1.00 94.88 317 SER A N 1
ATOM 2609 C CA . SER A 1 317 ? -27.688 -5.066 21.345 1.00 94.88 317 SER A CA 1
ATOM 2610 C C . SER A 1 317 ? -27.779 -6.561 21.625 1.00 94.88 317 SER A C 1
ATOM 2612 O O . SER A 1 317 ? -26.780 -7.281 21.542 1.00 94.88 317 SER A O 1
ATOM 2614 N N . ASP A 1 318 ? -28.992 -7.033 21.915 1.00 92.12 318 ASP A N 1
ATOM 2615 C CA . ASP A 1 318 ? -29.264 -8.456 22.139 1.00 92.12 318 ASP A CA 1
ATOM 2616 C C . ASP A 1 318 ? -29.075 -9.285 20.870 1.00 92.12 318 ASP A C 1
ATOM 2618 O O . ASP A 1 318 ? -28.574 -10.406 20.916 1.00 92.12 318 ASP A O 1
ATOM 2622 N N . ASP A 1 319 ? -29.423 -8.744 19.705 1.00 91.94 319 ASP A N 1
ATOM 2623 C CA . ASP A 1 319 ? -29.318 -9.482 18.449 1.00 91.94 319 ASP A CA 1
ATOM 2624 C C . ASP A 1 319 ? -27.861 -9.715 18.021 1.00 91.94 319 ASP A C 1
ATOM 2626 O O . ASP A 1 319 ? -27.561 -10.735 17.397 1.00 91.94 319 ASP A O 1
ATOM 2630 N N . LYS A 1 320 ? -26.946 -8.788 18.345 1.00 93.00 320 LYS A N 1
ATOM 2631 C CA . LYS A 1 320 ? -25.505 -8.916 18.057 1.00 93.00 320 LYS A CA 1
ATOM 2632 C C . LYS A 1 320 ? -24.673 -9.331 19.266 1.00 93.00 320 LYS A C 1
ATOM 2634 O O . LYS A 1 320 ? -23.465 -9.517 19.102 1.00 93.00 320 LYS A O 1
ATOM 2639 N N . GLN A 1 321 ? -25.298 -9.468 20.438 1.00 93.88 321 GLN A N 1
ATOM 2640 C CA . GLN A 1 321 ? -24.648 -9.774 21.716 1.00 93.88 321 GLN A CA 1
ATOM 2641 C C . GLN A 1 321 ? -23.446 -8.853 21.971 1.00 93.88 321 GLN A C 1
ATOM 2643 O O . GLN A 1 321 ? -22.314 -9.297 22.185 1.00 93.88 321 GLN A O 1
ATOM 2648 N N . SER A 1 322 ? -23.673 -7.545 21.844 1.00 95.75 322 SER A N 1
ATOM 2649 C CA . SER A 1 322 ? -22.597 -6.559 21.813 1.00 95.75 322 SER A CA 1
ATOM 2650 C C . SER A 1 322 ? -23.002 -5.237 22.442 1.00 95.75 322 SER A C 1
ATOM 2652 O O . SER A 1 322 ? -24.066 -4.703 22.133 1.00 95.75 322 SER A O 1
ATOM 2654 N N . TYR A 1 323 ? -22.083 -4.630 23.196 1.00 97.62 323 TYR A N 1
ATOM 2655 C CA . TYR A 1 323 ? -22.169 -3.208 23.513 1.00 97.62 323 TYR A CA 1
ATOM 2656 C C . TYR A 1 323 ? -22.081 -2.373 22.240 1.00 97.62 323 TYR A C 1
ATOM 2658 O O . TYR A 1 323 ? -21.384 -2.747 21.284 1.00 97.62 323 TYR A O 1
ATOM 2666 N N . THR A 1 324 ? -22.772 -1.237 22.243 1.00 97.38 324 THR A N 1
ATOM 2667 C CA . THR A 1 324 ? -22.865 -0.345 21.094 1.00 97.38 324 THR A CA 1
ATOM 2668 C C . THR A 1 324 ? -22.461 1.079 21.432 1.00 97.38 324 THR A C 1
ATOM 2670 O O . THR A 1 324 ? -22.828 1.586 22.488 1.00 97.38 324 THR A O 1
ATOM 2673 N N . PHE A 1 325 ? -21.792 1.747 20.493 1.00 97.69 325 PHE A N 1
ATOM 2674 C CA . PHE A 1 325 ? -21.581 3.195 20.508 1.00 97.69 325 PHE A CA 1
ATOM 2675 C C . PHE A 1 325 ? -22.304 3.825 19.320 1.00 97.69 325 PHE A C 1
ATOM 2677 O O . PHE A 1 325 ? -21.913 3.596 18.171 1.00 97.69 325 PHE A O 1
ATOM 2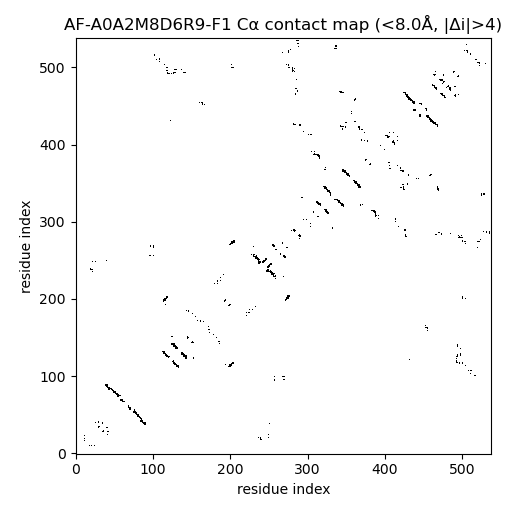684 N N . SER A 1 326 ? -23.340 4.619 19.576 1.00 97.12 326 SER A N 1
ATOM 2685 C CA . SER A 1 326 ? -24.078 5.348 18.543 1.00 97.12 326 SER A CA 1
ATOM 2686 C C . SER A 1 326 ? -23.728 6.832 18.539 1.00 97.12 326 SER A C 1
ATOM 2688 O O . SER A 1 326 ? -23.672 7.444 19.598 1.00 97.12 326 SER A O 1
ATOM 2690 N N . TYR A 1 327 ? -23.508 7.425 17.367 1.00 96.38 327 TYR A N 1
ATOM 2691 C CA . TYR A 1 327 ? -23.163 8.847 17.246 1.00 96.38 327 TYR A CA 1
ATOM 2692 C C . TYR A 1 327 ? -23.541 9.419 15.877 1.00 96.38 327 TYR A C 1
ATOM 2694 O O . TYR A 1 327 ? -23.691 8.666 14.909 1.00 96.38 327 TYR A O 1
ATOM 2702 N N . ASP A 1 328 ? -23.659 10.746 15.776 1.00 94.19 328 ASP A N 1
ATOM 2703 C CA . ASP A 1 328 ? -23.693 11.458 14.495 1.00 94.19 328 ASP A CA 1
ATOM 2704 C C . ASP A 1 328 ? -22.275 11.917 14.130 1.00 94.19 328 ASP A C 1
ATOM 2706 O O . ASP A 1 328 ? -21.569 12.554 14.912 1.00 94.19 328 ASP A O 1
ATOM 2710 N N . GLN A 1 329 ? -21.831 11.573 12.924 1.00 91.12 329 GLN A N 1
ATOM 2711 C CA . GLN A 1 329 ? -20.511 11.917 12.404 1.00 91.12 329 GLN A CA 1
ATOM 2712 C C . GLN A 1 329 ? -20.230 13.427 12.459 1.00 91.12 329 GLN A C 1
ATOM 2714 O O . GLN A 1 329 ? -19.098 13.823 12.753 1.00 91.12 329 GLN A O 1
ATOM 2719 N N . LYS A 1 330 ? -21.257 14.262 12.252 1.00 90.00 330 LYS A N 1
ATOM 2720 C CA . LYS A 1 330 ? -21.127 15.728 12.276 1.00 90.00 330 LYS A CA 1
ATOM 2721 C C . LYS A 1 330 ? -20.730 16.280 13.653 1.00 90.00 330 LYS A C 1
ATOM 2723 O O . LYS A 1 330 ? -20.099 17.328 13.725 1.00 90.00 330 LYS A O 1
ATOM 2728 N N . ASP A 1 331 ? -21.036 15.564 14.741 1.00 91.75 331 ASP A N 1
ATOM 2729 C CA . ASP A 1 331 ? -20.757 16.020 16.115 1.00 91.75 331 ASP A CA 1
ATOM 2730 C C . ASP A 1 331 ? -19.256 15.993 16.444 1.00 91.75 331 ASP A C 1
ATOM 2732 O O . ASP A 1 331 ? -18.795 16.612 17.414 1.00 91.75 331 ASP A O 1
ATOM 2736 N N . PHE A 1 332 ? -18.488 15.275 15.621 1.00 90.19 332 PHE A N 1
ATOM 2737 C CA . PHE A 1 332 ? -17.036 15.157 15.699 1.00 90.19 332 PHE A CA 1
ATOM 2738 C C . PHE A 1 332 ? -16.325 15.824 14.521 1.00 90.19 332 PHE A C 1
ATOM 2740 O O . PHE A 1 332 ? -15.109 16.015 14.583 1.00 90.19 332 PHE A O 1
ATOM 2747 N N . TRP A 1 333 ? -17.055 16.171 13.457 1.00 83.62 333 TRP A N 1
ATOM 2748 C CA . TRP A 1 333 ? -16.472 16.701 12.233 1.00 83.62 333 TRP A CA 1
ATOM 2749 C C . TRP A 1 333 ? -17.462 17.597 11.474 1.00 83.62 333 TRP A C 1
ATOM 2751 O O . TRP A 1 333 ? -18.305 17.104 10.731 1.00 83.62 333 TRP A O 1
ATOM 2761 N N . GLU A 1 334 ? -17.325 18.916 11.635 1.00 80.06 334 GLU A N 1
ATOM 2762 C CA . GLU A 1 334 ? -18.274 19.908 11.095 1.00 80.06 334 GLU A CA 1
ATOM 2763 C C . GLU A 1 334 ? -18.412 19.850 9.563 1.00 80.06 334 GLU A C 1
ATOM 2765 O O . GLU A 1 334 ? -19.524 19.891 9.047 1.00 80.06 334 GLU A O 1
ATOM 2770 N N . ASP A 1 335 ? -17.301 19.671 8.838 1.00 81.62 335 ASP A N 1
ATOM 2771 C CA . ASP A 1 335 ? -17.276 19.590 7.364 1.00 81.62 335 ASP A CA 1
ATOM 2772 C C . ASP A 1 335 ? -17.681 18.215 6.803 1.00 81.62 335 ASP A C 1
ATOM 2774 O O . ASP A 1 335 ? -17.482 17.929 5.617 1.00 81.62 335 ASP A O 1
ATOM 2778 N N . SER A 1 336 ? -18.152 17.311 7.661 1.00 77.81 336 SER A N 1
ATOM 2779 C CA . SER A 1 336 ? -18.470 15.945 7.275 1.00 77.81 336 SER A CA 1
ATOM 2780 C C . SER A 1 336 ? -19.976 15.772 7.077 1.00 77.81 336 SER A C 1
ATOM 2782 O O . SER A 1 336 ? -20.771 16.328 7.840 1.00 77.81 336 SER A O 1
ATOM 2784 N N . PRO A 1 337 ? -20.410 15.001 6.069 1.00 80.38 337 PRO A N 1
ATOM 2785 C CA . PRO A 1 337 ? -21.829 14.770 5.850 1.00 80.38 337 PRO A CA 1
ATOM 2786 C C . PRO A 1 337 ? -22.500 14.117 7.069 1.00 80.38 337 PRO A C 1
ATOM 2788 O O . PRO A 1 337 ? -21.956 13.204 7.692 1.00 80.38 337 PRO A O 1
ATOM 2791 N N . ALA A 1 338 ? -23.712 14.579 7.394 1.00 84.38 338 ALA A N 1
ATOM 2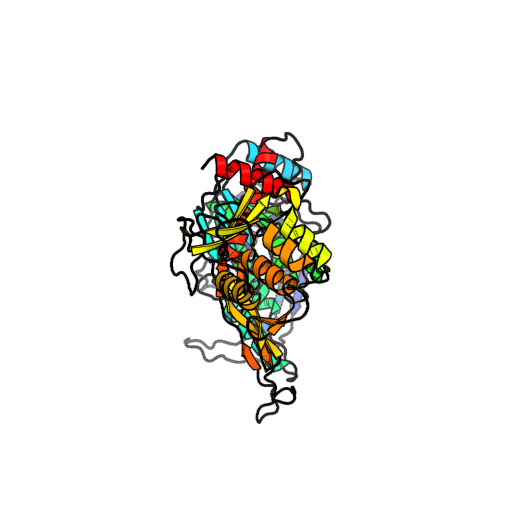792 C CA . ALA A 1 338 ? -24.488 14.057 8.515 1.00 84.38 338 ALA A CA 1
ATOM 2793 C C . ALA A 1 338 ? -24.821 12.575 8.293 1.00 84.38 338 ALA A C 1
ATOM 2795 O O . ALA A 1 338 ? -25.537 12.210 7.353 1.00 84.38 338 ALA A O 1
ATOM 2796 N N . ARG A 1 339 ? -24.306 11.716 9.175 1.00 88.94 339 ARG A N 1
ATOM 2797 C CA . ARG A 1 339 ? -24.532 10.272 9.135 1.00 88.94 339 ARG A CA 1
ATOM 2798 C C . ARG A 1 339 ? -24.439 9.702 10.535 1.00 88.94 339 ARG A C 1
ATOM 2800 O O . ARG A 1 339 ? -23.447 9.890 11.233 1.00 88.94 339 ARG A O 1
ATOM 2807 N N . LYS A 1 340 ? -25.469 8.948 10.906 1.00 93.88 340 LYS A N 1
ATOM 2808 C CA . LYS A 1 340 ? -25.495 8.210 12.162 1.00 93.88 340 LYS A CA 1
ATOM 2809 C C . LYS A 1 340 ? -24.809 6.865 11.990 1.00 93.88 340 LYS A C 1
ATOM 2811 O O . LYS A 1 340 ? -25.080 6.147 11.026 1.00 93.88 340 LYS A O 1
ATOM 2816 N N . TRP A 1 341 ? -23.947 6.534 12.936 1.00 95.81 341 TRP A N 1
ATOM 2817 C CA . TRP A 1 341 ? -23.243 5.263 13.000 1.00 95.81 341 TRP A CA 1
ATOM 2818 C C . TRP A 1 341 ? -23.573 4.549 14.297 1.00 95.81 341 TRP A C 1
ATOM 2820 O O . TRP A 1 341 ? -23.780 5.195 15.319 1.00 95.81 341 TRP A O 1
ATOM 2830 N N . VAL A 1 342 ? -23.579 3.219 14.241 1.00 97.12 342 VAL A N 1
ATOM 2831 C CA . VAL A 1 342 ? -23.634 2.343 15.412 1.00 97.12 342 VAL A CA 1
ATOM 2832 C C . VAL A 1 342 ? -22.442 1.403 15.315 1.00 97.12 342 VAL A C 1
ATOM 2834 O O . VAL A 1 342 ? -22.330 0.636 14.358 1.00 97.12 342 VAL A O 1
ATOM 2837 N N . LEU A 1 343 ? -21.519 1.525 16.265 1.00 97.62 343 LEU A N 1
ATOM 2838 C CA . LEU A 1 343 ? -20.346 0.665 16.373 1.00 97.62 343 LEU A CA 1
ATOM 2839 C C . LEU A 1 343 ? -20.650 -0.450 17.355 1.00 97.62 343 LEU A C 1
ATOM 2841 O O . LEU A 1 343 ? -21.137 -0.169 18.443 1.00 97.62 343 LEU A O 1
ATOM 2845 N N . TYR A 1 344 ? -20.291 -1.673 17.006 1.00 97.12 344 TYR A N 1
ATOM 2846 C CA . TYR A 1 344 ? -20.413 -2.844 17.856 1.00 97.12 344 TYR A CA 1
ATOM 2847 C C . TYR A 1 344 ? -19.036 -3.214 18.401 1.00 97.12 344 TYR A C 1
ATOM 2849 O O . TYR A 1 344 ? -18.047 -3.296 17.666 1.00 97.12 344 TYR A O 1
ATOM 2857 N N . ALA A 1 345 ? -18.973 -3.402 19.714 1.00 96.69 345 ALA A N 1
ATOM 2858 C CA . ALA A 1 345 ? -17.754 -3.701 20.444 1.00 96.69 345 ALA A CA 1
ATOM 2859 C C . ALA A 1 345 ? -17.245 -5.136 20.239 1.00 96.69 345 ALA A C 1
ATOM 2861 O O . ALA A 1 345 ? -16.098 -5.383 20.576 1.00 96.69 345 ALA A O 1
ATOM 2862 N N . ASN A 1 346 ? -18.053 -6.051 19.689 1.00 92.25 346 ASN A N 1
ATOM 2863 C CA . ASN A 1 346 ? -17.787 -7.496 19.604 1.00 92.25 346 ASN A CA 1
ATOM 2864 C C . ASN A 1 346 ? -16.728 -7.949 18.585 1.00 92.25 346 ASN A C 1
ATOM 2866 O O . ASN A 1 346 ? -16.385 -9.132 18.563 1.00 92.25 346 ASN A O 1
ATOM 2870 N N . ALA A 1 347 ? -16.213 -7.061 17.740 1.00 91.75 347 ALA A N 1
ATOM 2871 C CA . ALA A 1 347 ? -15.238 -7.445 16.728 1.00 91.75 347 ALA A CA 1
ATOM 2872 C C . ALA A 1 347 ? -13.839 -7.699 17.347 1.00 91.75 347 ALA A C 1
ATOM 2874 O O . ALA A 1 347 ? -13.416 -6.953 18.234 1.00 91.75 347 ALA A O 1
ATOM 2875 N N . PRO A 1 348 ? -13.074 -8.702 16.864 1.00 90.75 348 PRO A N 1
ATOM 2876 C CA . PRO A 1 348 ? -11.775 -9.059 17.436 1.00 90.75 348 PRO A CA 1
ATOM 2877 C C . PRO A 1 348 ? -10.741 -7.949 17.231 1.00 90.75 348 PRO A C 1
ATOM 2879 O O . PRO A 1 348 ? -10.729 -7.273 16.194 1.00 90.75 348 PRO A O 1
ATOM 2882 N N . ARG A 1 349 ? -9.857 -7.758 18.213 1.00 94.00 349 ARG A N 1
ATOM 2883 C CA . ARG A 1 349 ? -8.823 -6.717 18.221 1.00 94.00 349 ARG A CA 1
ATOM 2884 C C . ARG A 1 349 ? -7.466 -7.256 18.652 1.00 94.00 349 ARG A C 1
ATOM 2886 O O . ARG A 1 349 ? -7.356 -8.271 19.330 1.00 94.00 349 ARG A O 1
ATOM 2893 N N . LEU A 1 350 ? -6.419 -6.528 18.274 1.00 92.88 350 LEU A N 1
ATOM 2894 C CA . LEU A 1 350 ? -5.074 -6.699 18.817 1.00 92.88 350 LEU A CA 1
ATOM 2895 C C . LEU A 1 350 ? -4.715 -5.503 19.704 1.00 92.88 350 LEU A C 1
ATOM 2897 O O . LEU A 1 350 ? -4.588 -4.377 19.216 1.00 92.88 350 LEU A O 1
ATOM 2901 N N . GLU A 1 351 ? -4.516 -5.745 20.999 1.00 91.31 351 GLU A N 1
ATOM 2902 C CA . GLU A 1 351 ? -3.948 -4.765 21.929 1.00 91.31 351 GLU A CA 1
ATOM 2903 C C . GLU A 1 351 ? -2.423 -4.803 21.841 1.00 91.31 351 GLU A C 1
ATOM 2905 O O . GLU A 1 351 ? -1.809 -5.866 21.933 1.00 91.31 351 GLU A O 1
ATOM 2910 N N . ARG A 1 352 ? -1.792 -3.627 21.739 1.00 89.19 352 ARG A N 1
ATOM 2911 C CA . ARG A 1 352 ? -0.341 -3.486 21.914 1.00 89.19 352 ARG A CA 1
ATOM 2912 C C . ARG A 1 352 ? -0.019 -3.235 23.381 1.00 89.19 352 ARG A C 1
ATOM 2914 O O . ARG A 1 352 ? -0.494 -2.259 23.958 1.00 89.19 352 ARG A O 1
ATOM 2921 N N . TYR A 1 353 ? 0.862 -4.045 23.952 1.00 87.19 353 TYR A N 1
ATOM 2922 C CA . TYR A 1 353 ? 1.333 -3.893 25.329 1.00 87.19 353 TYR A CA 1
ATOM 2923 C C . TYR A 1 353 ? 2.848 -4.104 25.418 1.00 87.19 353 TYR A C 1
ATOM 2925 O O . TYR A 1 353 ? 3.479 -4.570 24.467 1.00 87.19 353 TYR A O 1
ATOM 2933 N N . ARG A 1 354 ? 3.458 -3.707 26.539 1.00 85.75 354 ARG A N 1
ATOM 2934 C CA . ARG A 1 354 ? 4.857 -4.040 26.837 1.00 85.75 354 ARG A CA 1
ATOM 2935 C C . ARG A 1 354 ? 4.893 -5.302 27.685 1.00 85.75 354 ARG A C 1
ATOM 2937 O O . ARG A 1 354 ? 4.235 -5.333 28.719 1.00 85.75 354 ARG A O 1
ATOM 2944 N N . ASN A 1 355 ? 5.645 -6.308 27.248 1.00 82.25 355 ASN A N 1
ATOM 2945 C CA . ASN A 1 355 ? 5.899 -7.498 28.057 1.00 82.25 355 ASN A CA 1
ATOM 2946 C C . ASN A 1 355 ? 6.932 -7.220 29.161 1.00 82.25 355 ASN A C 1
ATOM 2948 O O . ASN A 1 355 ? 7.557 -6.157 29.181 1.00 82.25 355 ASN A O 1
ATOM 2952 N N . ASP A 1 356 ? 7.150 -8.205 30.034 1.00 80.81 356 ASP A N 1
ATOM 2953 C CA . ASP A 1 356 ? 8.076 -8.112 31.174 1.00 80.81 356 ASP A CA 1
ATOM 2954 C C . ASP A 1 356 ? 9.517 -7.790 30.755 1.00 80.81 356 ASP A C 1
ATOM 2956 O O . ASP A 1 356 ? 10.251 -7.116 31.469 1.00 80.81 356 ASP A O 1
ATOM 2960 N N . ALA A 1 357 ? 9.909 -8.199 29.546 1.00 74.50 357 ALA A N 1
ATOM 2961 C CA . ALA A 1 357 ? 11.215 -7.899 28.963 1.00 74.50 357 ALA A CA 1
ATOM 2962 C C . ALA A 1 357 ? 11.304 -6.489 28.331 1.00 74.50 357 ALA A C 1
ATOM 2964 O O . ALA A 1 357 ? 12.295 -6.159 27.677 1.00 74.50 357 ALA A O 1
ATOM 2965 N N . GLY A 1 358 ? 10.267 -5.657 28.477 1.00 79.56 358 GLY A N 1
ATOM 2966 C CA . GLY A 1 358 ? 10.212 -4.280 27.984 1.00 79.56 358 GLY A CA 1
ATOM 2967 C C . GLY A 1 358 ? 9.946 -4.140 26.482 1.00 79.56 358 GLY A C 1
ATOM 2968 O O . GLY A 1 358 ? 9.958 -3.020 25.959 1.00 79.56 358 GLY A O 1
ATOM 2969 N N . TYR A 1 359 ? 9.687 -5.242 25.773 1.00 80.75 359 TYR A N 1
ATOM 2970 C CA . TYR A 1 359 ? 9.381 -5.224 24.345 1.00 80.75 359 TYR A CA 1
ATOM 2971 C C . TYR A 1 359 ? 7.897 -4.970 24.106 1.00 80.75 359 TYR A C 1
ATOM 2973 O O . TYR A 1 359 ? 7.032 -5.538 24.770 1.00 80.75 359 TYR A O 1
ATOM 2981 N N . TRP A 1 360 ? 7.600 -4.142 23.105 1.00 82.38 360 TRP A N 1
ATOM 2982 C CA . TRP A 1 360 ? 6.246 -4.036 22.576 1.00 82.38 360 TRP A CA 1
ATOM 2983 C C . TRP A 1 360 ? 5.867 -5.335 21.869 1.00 82.38 360 TRP A C 1
ATOM 2985 O O . TRP A 1 360 ? 6.561 -5.754 20.944 1.00 82.38 360 TRP A O 1
ATOM 2995 N N . THR A 1 361 ? 4.752 -5.917 22.283 1.00 84.88 361 THR A N 1
ATOM 2996 C CA . THR A 1 361 ? 4.141 -7.113 21.700 1.00 84.88 361 THR A CA 1
ATOM 2997 C C . THR A 1 361 ? 2.635 -6.888 21.554 1.00 84.88 361 THR A C 1
ATOM 2999 O O . THR A 1 361 ? 2.118 -5.832 21.946 1.00 84.88 361 THR A O 1
ATOM 3002 N N . THR A 1 362 ? 1.936 -7.843 20.953 1.00 89.12 362 THR A N 1
ATOM 3003 C CA . THR A 1 362 ? 0.480 -7.822 20.824 1.00 89.12 362 THR A CA 1
ATOM 3004 C C . THR A 1 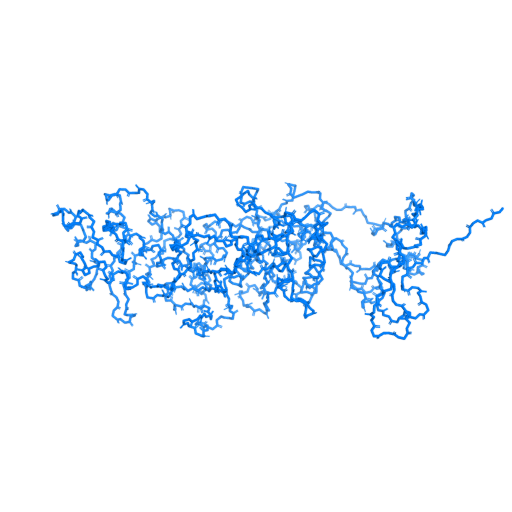362 ? -0.167 -8.995 21.546 1.00 89.12 362 THR A C 1
ATOM 3006 O O . THR A 1 362 ? 0.476 -10.019 21.768 1.00 89.12 362 THR A O 1
ATOM 3009 N N . ARG A 1 363 ? -1.421 -8.815 21.964 1.00 88.75 363 ARG A N 1
ATOM 3010 C CA . ARG A 1 363 ? -2.314 -9.890 22.412 1.00 88.75 363 ARG A CA 1
ATOM 3011 C C . ARG A 1 363 ? -3.701 -9.685 21.824 1.00 88.75 363 ARG A C 1
ATOM 3013 O O . ARG A 1 363 ? -4.097 -8.547 21.555 1.00 88.75 363 ARG A O 1
ATOM 3020 N N . GLU A 1 364 ? -4.420 -10.781 21.639 1.00 89.69 364 GLU A N 1
ATOM 3021 C CA . GLU A 1 364 ? -5.840 -10.744 21.309 1.00 89.69 364 GLU A CA 1
ATOM 3022 C C . GLU A 1 364 ? -6.631 -10.041 22.416 1.00 89.69 364 GLU A C 1
ATOM 3024 O O . GLU A 1 364 ? -6.335 -10.177 23.605 1.00 89.69 364 GLU A O 1
ATOM 3029 N N . THR A 1 365 ? -7.631 -9.265 22.016 1.00 91.00 365 THR A N 1
ATOM 3030 C CA . THR A 1 365 ? -8.614 -8.686 22.923 1.00 91.00 365 THR A CA 1
ATOM 3031 C C . THR A 1 365 ? -9.926 -8.428 22.185 1.00 91.00 365 THR A C 1
ATOM 3033 O O . THR A 1 365 ? -9.978 -8.414 20.953 1.00 91.00 365 THR A O 1
ATOM 3036 N N . ASN A 1 366 ? -10.988 -8.180 22.939 1.00 88.94 366 ASN A N 1
ATOM 3037 C CA . ASN A 1 366 ? -12.273 -7.746 22.424 1.00 88.94 366 ASN A CA 1
ATOM 3038 C C . ASN A 1 366 ? -12.809 -6.633 23.333 1.00 88.94 366 ASN A C 1
ATOM 3040 O O . ASN A 1 366 ? -12.804 -6.761 24.558 1.00 88.94 366 ASN A O 1
ATOM 3044 N N . SER A 1 367 ? -13.272 -5.532 22.738 1.00 94.81 367 SER A N 1
ATOM 3045 C CA . SER A 1 367 ? -13.822 -4.405 23.495 1.00 94.81 367 SER A CA 1
ATOM 3046 C C . SER A 1 367 ? -15.080 -4.783 24.276 1.00 94.81 367 SER A C 1
ATOM 3048 O O . SER A 1 367 ? -15.365 -4.156 25.290 1.00 94.81 367 SER A O 1
ATOM 3050 N N . ASN A 1 368 ? -15.824 -5.795 23.822 1.00 94.88 368 ASN A N 1
ATOM 3051 C CA . ASN A 1 368 ? -17.048 -6.253 24.473 1.00 94.88 368 ASN A CA 1
ATOM 3052 C C . ASN A 1 368 ? -16.783 -6.773 25.894 1.00 94.88 368 ASN A C 1
ATOM 3054 O O . ASN A 1 368 ? -17.499 -6.419 26.826 1.00 94.88 368 ASN A O 1
ATOM 3058 N N . ASP A 1 369 ? -15.716 -7.556 26.072 1.00 93.50 369 ASP A N 1
ATOM 3059 C CA . ASP A 1 369 ? -15.341 -8.107 27.377 1.00 93.50 369 ASP A CA 1
ATOM 3060 C C . ASP A 1 369 ? -14.822 -7.017 28.318 1.00 93.50 369 ASP A C 1
ATOM 3062 O O . ASP A 1 369 ? -15.164 -7.003 29.498 1.00 93.50 369 ASP A O 1
ATOM 3066 N N . LEU A 1 370 ? -14.058 -6.060 27.780 1.00 94.19 370 LEU A N 1
ATOM 3067 C CA . LEU A 1 370 ? -13.548 -4.930 28.554 1.00 94.19 370 LEU A CA 1
ATOM 3068 C C . LEU A 1 370 ? -14.672 -4.000 29.027 1.00 94.19 370 LEU A C 1
ATOM 3070 O O . LEU A 1 370 ? -14.597 -3.463 30.128 1.00 94.19 370 LEU A O 1
ATOM 3074 N N . LEU A 1 371 ? -15.708 -3.805 28.207 1.00 96.00 371 LEU A N 1
ATOM 3075 C CA . LEU A 1 371 ? -16.896 -3.041 28.592 1.00 96.00 371 LEU A CA 1
ATOM 3076 C C . LEU A 1 371 ? -17.730 -3.780 29.635 1.00 96.00 371 LEU A C 1
ATOM 3078 O O . LEU A 1 371 ? -18.172 -3.146 30.587 1.00 96.00 371 LEU A O 1
ATOM 3082 N N . ARG A 1 372 ? -17.886 -5.102 29.503 1.00 95.12 372 ARG A N 1
ATOM 3083 C CA . ARG A 1 372 ? -18.569 -5.923 30.508 1.00 95.12 372 ARG A CA 1
ATOM 3084 C C . ARG A 1 372 ? -17.894 -5.796 31.874 1.00 95.12 372 ARG A C 1
ATOM 3086 O O . ARG A 1 372 ? -18.546 -5.396 32.830 1.00 95.12 372 ARG A O 1
ATOM 3093 N N . GLU A 1 373 ? -16.581 -6.029 31.938 1.00 95.06 373 GLU A N 1
ATOM 3094 C CA . GLU A 1 373 ? -15.802 -5.880 33.177 1.00 95.06 373 GLU A CA 1
ATOM 3095 C C . GLU A 1 373 ? -15.879 -4.445 33.723 1.00 95.06 373 GLU A C 1
ATOM 3097 O O . GLU A 1 373 ? -16.072 -4.245 34.919 1.00 95.06 373 GLU A O 1
ATOM 3102 N N . LEU A 1 374 ? -15.760 -3.432 32.854 1.00 95.88 374 LEU A N 1
ATOM 3103 C CA . LEU A 1 374 ? -15.873 -2.027 33.249 1.00 95.88 374 LEU A CA 1
ATOM 3104 C C . LEU A 1 374 ? -17.222 -1.733 33.914 1.00 95.88 374 LEU A C 1
ATOM 3106 O O . LEU A 1 374 ? -17.250 -1.098 34.964 1.00 95.88 374 LEU A O 1
ATOM 3110 N N . PHE A 1 375 ? -18.327 -2.153 33.309 1.00 95.38 375 PHE A N 1
ATOM 3111 C CA . PHE A 1 375 ? -19.657 -1.863 33.833 1.00 95.38 375 PHE A CA 1
ATOM 3112 C C . PHE A 1 375 ? -19.953 -2.662 35.105 1.00 95.38 375 PHE A C 1
ATOM 3114 O O . PHE A 1 375 ? -20.411 -2.068 36.076 1.00 95.38 375 PHE A O 1
ATOM 3121 N N . GLU A 1 376 ? -19.563 -3.937 35.172 1.00 93.94 376 GLU A N 1
ATOM 3122 C CA . GLU A 1 376 ? -19.677 -4.755 36.387 1.00 93.94 376 GLU A CA 1
ATOM 3123 C C . GLU A 1 376 ? -18.894 -4.150 37.563 1.00 93.94 376 GLU A C 1
ATOM 3125 O O . GLU A 1 376 ? -19.436 -3.945 38.646 1.00 93.94 376 GLU A O 1
ATOM 3130 N N . VAL A 1 377 ? -17.619 -3.804 37.355 1.00 95.19 377 VAL A N 1
ATOM 3131 C CA . VAL A 1 377 ? -16.739 -3.277 38.412 1.00 95.19 377 VAL A CA 1
ATOM 3132 C C . VAL A 1 377 ? -17.201 -1.911 38.915 1.00 95.19 377 VAL A C 1
ATOM 3134 O O . VAL A 1 377 ? -16.934 -1.559 40.066 1.00 95.19 377 VAL A O 1
ATOM 3137 N N . TRP A 1 378 ? -17.855 -1.117 38.067 1.00 95.25 378 TRP A N 1
ATOM 3138 C CA . TRP A 1 378 ? -18.395 0.191 38.431 1.00 95.25 378 TRP A CA 1
ATOM 3139 C C . TRP A 1 378 ? -19.877 0.168 38.805 1.00 95.25 378 TRP A C 1
ATOM 3141 O O . TRP A 1 378 ? -20.434 1.244 38.990 1.00 95.25 378 TRP A O 1
ATOM 3151 N N . ASP A 1 379 ? -20.462 -1.017 39.004 1.00 93.69 379 ASP A N 1
ATOM 3152 C CA . ASP A 1 379 ? -21.837 -1.205 39.476 1.00 93.69 379 ASP A CA 1
ATOM 3153 C C . ASP A 1 379 ? -22.886 -0.585 38.528 1.00 93.69 379 ASP A C 1
ATOM 3155 O O . ASP A 1 379 ? -23.882 -0.008 38.966 1.00 93.69 379 ASP A O 1
ATOM 3159 N N . PHE A 1 380 ? -22.638 -0.673 37.218 1.00 92.69 380 PHE A N 1
ATOM 3160 C CA . PHE A 1 380 ? -23.631 -0.384 36.187 1.00 92.69 380 PHE A CA 1
ATOM 3161 C C . PHE A 1 380 ? -24.470 -1.631 35.923 1.00 92.69 380 PHE A C 1
ATOM 3163 O O . PHE A 1 380 ? -23.939 -2.730 35.749 1.00 92.69 380 PHE A O 1
ATOM 3170 N N . ASP A 1 381 ? -25.780 -1.440 35.817 1.00 83.88 381 ASP A N 1
ATOM 3171 C CA . ASP A 1 381 ? -26.673 -2.465 35.292 1.00 83.88 381 ASP A CA 1
ATOM 3172 C C . ASP A 1 381 ? -26.358 -2.742 33.815 1.00 83.88 381 ASP A C 1
ATOM 3174 O O . ASP A 1 381 ? -25.822 -1.889 33.095 1.00 83.88 381 ASP A O 1
ATOM 3178 N N . GLN A 1 382 ? -26.698 -3.943 33.340 1.00 78.56 382 GLN A N 1
ATOM 3179 C CA . GLN A 1 382 ? -26.602 -4.230 31.913 1.00 78.56 382 GLN A CA 1
ATOM 3180 C C . GLN A 1 382 ? -27.492 -3.231 31.147 1.00 78.56 382 GLN A C 1
ATOM 3182 O O . GLN A 1 382 ? -28.673 -3.111 31.474 1.00 78.56 382 GLN A O 1
ATOM 3187 N N . PRO A 1 383 ? -26.965 -2.513 30.138 1.00 78.88 383 PRO A N 1
ATOM 3188 C CA . PRO A 1 383 ? -27.745 -1.516 29.417 1.00 78.88 383 PRO A CA 1
ATOM 3189 C C . PRO A 1 383 ? -28.977 -2.140 28.748 1.00 78.88 383 PRO A C 1
ATOM 3191 O O . PRO A 1 383 ? -28.827 -3.000 27.891 1.00 78.88 383 PRO A O 1
ATOM 3194 N N . GLU A 1 384 ? -30.187 -1.679 29.064 1.00 74.94 384 GLU A N 1
ATOM 3195 C CA . GLU A 1 384 ? -31.393 -1.958 28.253 1.00 74.94 384 GLU A CA 1
ATOM 3196 C C . GLU A 1 384 ? -31.620 -0.877 27.170 1.00 74.94 384 GLU A C 1
ATOM 3198 O O . GLU A 1 384 ? -32.539 -0.958 26.357 1.00 74.94 384 GLU A O 1
ATOM 3203 N N . GLY A 1 385 ? -30.768 0.153 27.148 1.00 84.12 385 GLY A N 1
ATOM 3204 C CA . GLY A 1 385 ? -30.859 1.322 26.279 1.00 84.12 385 GLY A CA 1
ATOM 3205 C C . GLY A 1 385 ? -29.620 2.208 26.399 1.00 84.12 385 GLY A C 1
ATOM 3206 O O . GLY A 1 385 ? -28.548 1.723 26.756 1.00 84.12 385 GLY A O 1
ATOM 3207 N N . ASP A 1 386 ? -29.764 3.496 26.086 1.00 92.06 386 ASP A N 1
ATOM 3208 C CA . ASP A 1 386 ? -28.673 4.465 26.222 1.00 92.06 386 ASP A CA 1
ATOM 3209 C C . ASP A 1 386 ? -28.385 4.785 27.701 1.00 92.06 386 ASP A C 1
ATOM 3211 O O . ASP A 1 386 ? -29.258 5.289 28.406 1.00 92.06 386 ASP A O 1
ATOM 3215 N N . ILE A 1 387 ? -27.167 4.507 28.176 1.00 94.38 387 ILE A N 1
ATOM 3216 C CA . ILE A 1 387 ? -26.757 4.728 29.575 1.00 94.38 387 ILE A CA 1
ATOM 3217 C C . ILE A 1 387 ? -26.137 6.106 29.834 1.00 94.38 387 ILE A C 1
ATOM 3219 O O . ILE A 1 387 ? -25.621 6.343 30.928 1.00 94.38 387 ILE A O 1
ATOM 3223 N N . SER A 1 388 ? -26.168 7.037 28.874 1.00 93.62 388 SER A N 1
ATOM 3224 C CA . SER A 1 388 ? -25.635 8.396 29.064 1.00 93.62 388 SER A CA 1
ATOM 3225 C C . SER A 1 388 ? -26.192 9.099 30.315 1.00 93.62 388 SER A C 1
ATOM 3227 O O . SER A 1 388 ? -25.427 9.723 31.053 1.00 93.62 388 SER A O 1
ATOM 3229 N N . GLU A 1 389 ? -27.489 8.956 30.609 1.00 93.19 389 GLU A N 1
ATOM 3230 C CA . GLU A 1 389 ? -28.107 9.529 31.818 1.00 93.19 389 GLU A CA 1
ATOM 3231 C C . GLU A 1 389 ? -27.577 8.881 33.106 1.00 93.19 389 GLU A C 1
ATOM 3233 O O . GLU A 1 389 ? -27.255 9.577 34.071 1.00 93.19 389 GLU A O 1
ATOM 3238 N N . GLN A 1 390 ? -27.408 7.555 33.110 1.00 95.12 390 GLN A N 1
ATOM 3239 C CA . GLN A 1 390 ? -26.847 6.825 34.249 1.00 95.12 390 GLN A CA 1
ATOM 3240 C C . GLN A 1 390 ? -25.390 7.228 34.504 1.00 95.12 390 GLN A C 1
ATOM 3242 O O . GLN A 1 390 ? -25.011 7.455 35.652 1.00 95.12 390 GLN A O 1
ATOM 3247 N N . ILE A 1 391 ? -24.582 7.385 33.448 1.00 95.81 391 ILE A N 1
ATOM 3248 C CA . ILE A 1 391 ? -23.200 7.874 33.560 1.00 95.81 391 ILE A CA 1
ATOM 3249 C C . ILE A 1 391 ? -23.176 9.270 34.198 1.00 95.81 391 ILE A C 1
ATOM 3251 O O . ILE A 1 391 ? -22.372 9.504 35.105 1.00 95.81 391 ILE A O 1
ATOM 3255 N N . ALA A 1 392 ? -24.049 10.184 33.757 1.00 95.69 392 ALA A N 1
ATOM 3256 C CA . ALA A 1 392 ? -24.147 11.531 34.321 1.00 95.69 392 ALA A CA 1
ATOM 3257 C C . ALA A 1 392 ? -24.514 11.498 35.812 1.00 95.69 392 ALA A C 1
ATOM 3259 O O . ALA A 1 392 ? -23.799 12.075 36.633 1.00 95.69 392 ALA A O 1
ATOM 3260 N N . MET A 1 393 ? -25.551 10.740 36.173 1.00 95.94 393 MET A N 1
ATOM 3261 C CA . MET A 1 393 ? -25.994 10.578 37.559 1.00 95.94 393 MET A CA 1
ATOM 3262 C C . MET A 1 393 ? -24.887 9.994 38.450 1.00 95.94 393 MET A C 1
ATOM 3264 O O . MET A 1 393 ? -24.557 10.558 39.492 1.00 95.94 393 MET A O 1
ATOM 3268 N N . MET A 1 394 ? -24.245 8.900 38.030 1.00 95.75 394 MET A N 1
ATOM 3269 C CA . MET A 1 394 ? -23.169 8.269 38.804 1.00 95.75 394 MET A CA 1
ATOM 3270 C C . MET A 1 394 ? -21.941 9.176 38.949 1.00 95.75 394 MET A C 1
ATOM 3272 O O . MET A 1 394 ? -21.230 9.109 39.958 1.00 95.75 394 MET A O 1
ATOM 3276 N N . TYR A 1 395 ? -21.673 10.031 37.959 1.00 95.75 395 TYR A N 1
ATOM 3277 C CA . TYR A 1 395 ? -20.619 11.033 38.059 1.00 95.75 395 TYR A CA 1
ATOM 3278 C C . TYR A 1 395 ? -20.942 12.100 39.110 1.00 95.75 395 TYR A C 1
ATOM 3280 O O . TYR A 1 395 ? -20.096 12.391 39.962 1.00 95.75 395 TYR A O 1
ATOM 3288 N N . GLU A 1 396 ? -22.159 12.650 39.076 1.00 95.38 396 GLU A N 1
ATOM 3289 C CA . GLU A 1 396 ? -22.639 13.666 40.021 1.00 95.38 396 GLU A CA 1
ATOM 3290 C C . GLU A 1 396 ? -22.654 13.149 41.465 1.00 95.38 396 GLU A C 1
ATOM 3292 O O . GLU A 1 396 ? -22.186 13.833 42.377 1.00 95.38 396 GLU A O 1
ATOM 3297 N N . GLU A 1 397 ? -23.070 11.897 41.666 1.00 95.88 397 GLU A N 1
ATOM 3298 C CA . GLU A 1 397 ? -23.021 11.201 42.959 1.00 95.88 397 GLU A CA 1
ATOM 3299 C C . GLU A 1 397 ? -21.588 10.878 43.425 1.00 95.88 397 GLU A C 1
ATOM 3301 O O . GLU A 1 397 ? -21.371 10.408 44.543 1.00 95.88 397 GLU A O 1
ATOM 3306 N N . GLY A 1 398 ? -20.580 11.110 42.580 1.00 94.50 398 GLY A N 1
ATOM 3307 C CA . GLY A 1 398 ? -19.180 10.823 42.875 1.00 94.50 398 GLY A CA 1
ATOM 3308 C C . GLY A 1 398 ? -18.818 9.337 42.843 1.00 94.50 398 GLY A C 1
ATOM 3309 O O . GLY A 1 398 ? -17.698 8.997 43.229 1.00 94.50 398 GLY A O 1
ATOM 3310 N N . LYS A 1 399 ? -19.709 8.465 42.351 1.00 95.19 399 LYS A N 1
ATOM 3311 C CA . LYS A 1 399 ? -19.493 7.011 42.236 1.00 95.19 399 LYS A CA 1
ATOM 3312 C C . LYS A 1 399 ? -18.447 6.640 41.186 1.00 95.19 399 LYS A C 1
ATOM 3314 O O . LYS A 1 399 ? -17.861 5.569 41.279 1.00 95.19 399 LYS A O 1
ATOM 3319 N N . LEU A 1 400 ? -18.163 7.534 40.234 1.00 95.50 400 LEU A N 1
ATOM 3320 C CA . LEU A 1 400 ? -17.142 7.348 39.189 1.00 95.50 400 LEU A CA 1
ATOM 3321 C C . LEU A 1 400 ? -15.751 7.907 39.560 1.00 95.50 400 LEU A C 1
ATOM 3323 O O . LEU A 1 400 ? -14.885 8.056 38.695 1.00 95.50 400 LEU A O 1
ATOM 3327 N N . LYS A 1 401 ? -15.521 8.252 40.837 1.00 92.94 401 LYS A N 1
ATOM 3328 C CA . LYS A 1 401 ? -14.231 8.768 41.328 1.00 92.94 401 LYS A CA 1
ATOM 3329 C C . LYS A 1 401 ? -13.277 7.645 41.734 1.00 92.94 401 LYS A C 1
ATOM 3331 O O . LYS A 1 401 ? -13.685 6.582 42.187 1.00 92.94 401 LYS A O 1
ATOM 3336 N N . GLY A 1 402 ? -11.982 7.941 41.654 1.00 93.44 402 GLY A N 1
ATOM 3337 C CA . GLY A 1 402 ? -10.919 7.011 42.026 1.00 93.44 402 GLY A CA 1
ATOM 3338 C C . GLY A 1 402 ? -10.532 6.074 40.887 1.00 93.44 402 GLY A C 1
ATOM 3339 O O . GLY A 1 402 ? -10.816 6.333 39.718 1.00 93.44 402 GLY A O 1
ATOM 3340 N N . GLU A 1 403 ? -9.828 5.005 41.236 1.00 95.50 403 GLU A N 1
ATOM 3341 C CA . GLU A 1 403 ? -9.388 3.983 40.294 1.00 95.50 403 GLU A CA 1
ATOM 3342 C C . GLU A 1 403 ? -9.904 2.621 40.749 1.00 95.50 403 GLU A C 1
ATOM 3344 O O . GLU A 1 403 ? -9.919 2.324 41.944 1.00 95.50 403 GLU A O 1
ATOM 3349 N N . LYS A 1 404 ? -10.317 1.800 39.785 1.00 95.00 404 LYS A N 1
ATOM 3350 C CA . LYS A 1 404 ? -10.654 0.392 39.995 1.00 95.00 404 LYS A CA 1
ATOM 3351 C C . LYS A 1 404 ? -9.775 -0.463 39.077 1.00 95.00 404 LYS A C 1
ATOM 3353 O O . LYS A 1 404 ? -9.203 0.038 38.104 1.00 95.00 404 LYS A O 1
ATOM 3358 N N . ILE A 1 405 ? -9.618 -1.738 39.416 1.00 93.56 405 ILE A N 1
ATOM 3359 C CA . ILE A 1 405 ? -8.842 -2.683 38.606 1.00 93.56 405 ILE A CA 1
ATOM 3360 C C . ILE A 1 405 ? -9.721 -3.139 37.443 1.00 93.56 405 ILE A C 1
ATOM 3362 O O . ILE A 1 405 ? -10.802 -3.663 37.679 1.00 93.56 405 ILE A O 1
ATOM 3366 N N . ILE A 1 406 ? -9.258 -2.909 36.214 1.00 90.44 406 ILE A N 1
ATOM 3367 C CA . ILE A 1 406 ? -9.910 -3.343 34.972 1.00 90.44 406 ILE A CA 1
ATOM 3368 C C . ILE A 1 406 ? -8.828 -3.904 34.056 1.00 90.44 406 ILE A C 1
ATOM 3370 O O . ILE A 1 406 ? -7.837 -3.211 33.780 1.00 90.44 406 ILE A O 1
ATOM 3374 N N . SER A 1 407 ? -8.993 -5.139 33.583 1.00 84.19 407 SER A N 1
ATOM 3375 C CA . SER A 1 407 ? -8.008 -5.841 32.757 1.00 84.19 407 SER A CA 1
ATOM 3376 C C . SER A 1 407 ? -6.597 -5.746 33.371 1.00 84.19 407 SER A C 1
ATOM 3378 O O . SER A 1 407 ? -5.638 -5.332 32.707 1.00 84.19 407 SER A O 1
ATOM 3380 N N . GLU A 1 408 ? -6.486 -6.077 34.663 1.00 84.56 408 GLU A N 1
ATOM 3381 C CA . GLU A 1 408 ? -5.231 -6.116 35.442 1.00 84.56 408 GLU A CA 1
ATOM 3382 C C . GLU A 1 408 ? -4.549 -4.748 35.653 1.00 84.56 408 GLU A C 1
ATOM 3384 O O . GLU A 1 408 ? -3.419 -4.670 36.138 1.00 84.56 408 GLU A O 1
ATOM 3389 N N . LYS A 1 409 ? -5.213 -3.639 35.305 1.00 86.62 409 LYS A N 1
ATOM 3390 C CA . LYS A 1 409 ? -4.662 -2.281 35.418 1.00 86.62 409 LYS A CA 1
ATOM 3391 C C . LYS A 1 409 ? -5.552 -1.420 36.313 1.00 86.62 409 LYS A C 1
ATOM 3393 O O . LYS A 1 409 ? -6.761 -1.367 36.115 1.00 86.62 409 LYS A O 1
ATOM 3398 N N . SER A 1 410 ? -4.944 -0.677 37.239 1.00 92.88 410 SER A N 1
ATOM 3399 C CA . SER A 1 410 ? -5.635 0.385 37.985 1.00 92.88 410 SER A CA 1
ATOM 3400 C C . SER A 1 410 ? -5.963 1.540 37.040 1.00 92.88 410 SER A C 1
ATOM 3402 O O . SER A 1 410 ? -5.060 2.142 36.444 1.00 92.88 410 SER A O 1
ATOM 3404 N N . GLN A 1 411 ? -7.252 1.807 36.825 1.00 92.62 411 GLN A N 1
ATOM 3405 C CA . GLN A 1 411 ? -7.714 2.837 35.898 1.00 92.62 411 GLN A CA 1
ATOM 3406 C C . GLN A 1 411 ? -8.953 3.570 36.419 1.00 92.62 411 GLN A C 1
ATOM 3408 O O . GLN A 1 411 ? -9.819 3.002 37.081 1.00 92.62 411 GLN A O 1
ATOM 3413 N N . ARG A 1 412 ? -9.052 4.853 36.061 1.00 94.62 412 ARG A N 1
ATOM 3414 C CA . ARG A 1 412 ? -10.277 5.651 36.213 1.00 94.62 412 ARG A CA 1
ATOM 3415 C C . ARG A 1 412 ? -11.322 5.232 35.180 1.00 94.62 412 ARG A C 1
ATOM 3417 O O . ARG A 1 412 ? -10.949 4.878 34.058 1.00 94.62 412 ARG A O 1
ATOM 3424 N N . PHE A 1 413 ? -12.602 5.387 35.514 1.00 96.00 413 PHE A N 1
ATOM 3425 C CA . PHE A 1 413 ? -13.732 5.030 34.650 1.00 96.00 413 PHE A CA 1
ATOM 3426 C C . PHE A 1 413 ? -13.604 5.578 33.215 1.00 96.00 413 PHE A C 1
ATOM 3428 O O . PHE A 1 413 ? -13.500 4.805 32.264 1.00 96.00 413 PHE A O 1
ATOM 3435 N N . PHE A 1 414 ? -13.500 6.902 33.036 1.00 95.94 414 PHE A N 1
ATOM 3436 C CA . PHE A 1 414 ? -13.443 7.508 31.695 1.00 95.94 414 PHE A CA 1
ATOM 3437 C C . PHE A 1 414 ? -12.191 7.135 30.900 1.00 95.94 414 PHE A C 1
ATOM 3439 O O . PHE A 1 414 ? -12.227 7.082 29.669 1.00 95.94 414 PHE A O 1
ATOM 3446 N N . LYS A 1 415 ? -11.079 6.842 31.583 1.00 94.62 415 LYS A N 1
ATOM 3447 C CA . LYS A 1 415 ? -9.857 6.360 30.929 1.00 94.62 415 LYS A CA 1
ATOM 3448 C C . LYS A 1 415 ? -10.083 4.974 30.323 1.00 94.62 415 LYS A C 1
ATOM 3450 O O . LYS A 1 415 ? -9.692 4.765 29.174 1.00 94.62 415 LYS A O 1
ATOM 3455 N N . ALA A 1 416 ? -10.728 4.076 31.068 1.00 94.69 416 ALA A N 1
ATOM 3456 C CA . ALA A 1 416 ? -11.064 2.733 30.613 1.00 94.69 416 ALA A CA 1
ATOM 3457 C C . ALA A 1 416 ? -12.162 2.741 29.533 1.00 94.69 416 ALA A C 1
ATOM 3459 O O . ALA A 1 416 ? -11.992 2.100 28.498 1.00 94.69 416 ALA A O 1
ATOM 3460 N N . LEU A 1 417 ? -13.219 3.548 29.692 1.00 96.06 417 LEU A N 1
ATOM 3461 C CA . LEU A 1 417 ? -14.283 3.693 28.690 1.00 96.06 417 LEU A CA 1
ATOM 3462 C C . LEU A 1 417 ? -13.743 4.222 27.352 1.00 96.06 417 LEU A C 1
ATOM 3464 O O . LEU A 1 417 ? -14.003 3.658 26.289 1.00 96.06 417 LEU A O 1
ATOM 3468 N N . ARG A 1 418 ? -12.906 5.268 27.395 1.00 96.06 418 ARG A N 1
ATOM 3469 C CA . ARG A 1 418 ? -12.209 5.796 26.211 1.00 96.06 418 ARG A CA 1
ATOM 3470 C C . ARG A 1 418 ? -11.302 4.751 25.570 1.00 96.06 418 ARG A C 1
ATOM 3472 O O . ARG A 1 418 ? -11.197 4.702 24.347 1.00 96.06 418 ARG A O 1
ATOM 3479 N N . TYR A 1 419 ? -10.625 3.939 26.377 1.00 94.38 419 TYR A N 1
ATOM 3480 C CA . TYR A 1 419 ? -9.789 2.857 25.871 1.00 94.38 419 TYR A CA 1
ATOM 3481 C C . TYR A 1 419 ? -10.622 1.808 25.118 1.00 94.38 419 TYR A C 1
ATOM 3483 O O . TYR A 1 419 ? -10.272 1.471 23.987 1.00 94.38 419 TYR A O 1
ATOM 3491 N N . ALA A 1 420 ? -11.764 1.392 25.673 1.00 95.69 420 ALA A N 1
ATOM 3492 C CA . ALA A 1 420 ? -12.698 0.475 25.018 1.00 95.69 420 ALA A CA 1
ATOM 3493 C C . ALA A 1 420 ? -13.259 1.044 23.703 1.00 95.69 420 ALA A C 1
ATOM 3495 O O . ALA A 1 420 ? -13.315 0.350 22.685 1.00 95.69 420 ALA A O 1
ATOM 3496 N N . LEU A 1 421 ? -13.622 2.332 23.687 1.00 96.88 421 LEU A N 1
ATOM 3497 C CA . LEU A 1 421 ? -14.063 3.022 22.473 1.00 96.88 421 LEU A CA 1
ATOM 3498 C C . LEU A 1 421 ? -12.954 3.045 21.409 1.00 96.88 421 LEU A C 1
ATOM 3500 O O . LEU A 1 421 ? -13.204 2.749 20.242 1.00 96.88 421 LEU A O 1
ATOM 3504 N N . ASN A 1 422 ? -11.719 3.374 21.792 1.00 95.50 422 ASN A N 1
ATOM 3505 C CA . ASN A 1 422 ? -10.585 3.403 20.866 1.00 95.50 422 ASN A CA 1
ATOM 3506 C C . ASN A 1 422 ? -10.285 2.017 20.282 1.00 95.50 422 ASN A C 1
ATOM 3508 O O . ASN A 1 422 ? -10.072 1.910 19.075 1.00 95.50 422 ASN A O 1
ATOM 3512 N N . LEU A 1 423 ? -10.325 0.962 21.104 1.00 94.94 423 LEU A N 1
ATOM 3513 C CA . LEU A 1 423 ? -10.217 -0.416 20.625 1.00 94.94 423 LEU A CA 1
ATOM 3514 C C . LEU A 1 423 ? -11.366 -0.765 19.675 1.00 94.94 423 LEU A C 1
ATOM 3516 O O . LEU A 1 423 ? -11.128 -1.310 18.602 1.00 94.94 423 LEU A O 1
ATOM 3520 N N . THR A 1 424 ? -12.604 -0.385 19.997 1.00 96.81 424 THR A N 1
ATOM 3521 C CA . THR A 1 424 ? -13.765 -0.622 19.122 1.00 96.81 424 THR A CA 1
ATOM 3522 C C . THR A 1 424 ? -13.573 0.038 17.757 1.00 96.81 424 THR A C 1
ATOM 3524 O O . THR A 1 424 ? -13.842 -0.581 16.729 1.00 96.81 424 THR A O 1
ATOM 3527 N N . GLN A 1 425 ? -13.009 1.248 17.723 1.00 95.81 425 GLN A N 1
ATOM 3528 C CA . GLN A 1 425 ? -12.733 1.976 16.485 1.00 95.81 425 GLN A CA 1
ATOM 3529 C C . GLN A 1 425 ? -11.528 1.448 15.676 1.00 95.81 425 GLN A C 1
ATOM 3531 O O . GLN A 1 425 ? -11.324 1.875 14.537 1.00 95.81 425 GLN A O 1
ATOM 3536 N N . GLN A 1 426 ? -10.724 0.533 16.229 1.00 95.06 426 GLN A N 1
ATOM 3537 C CA . GLN A 1 426 ? -9.520 0.005 15.585 1.00 95.06 426 GLN A CA 1
ATOM 3538 C C . GLN A 1 426 ? -9.855 -0.999 14.467 1.00 95.06 426 GLN A C 1
ATOM 3540 O O . GLN A 1 426 ? -9.936 -2.207 14.682 1.00 95.06 426 GLN A O 1
ATOM 3545 N N . ILE A 1 427 ? -9.997 -0.486 13.242 1.00 93.94 427 ILE A N 1
ATOM 3546 C CA . ILE A 1 427 ? -10.299 -1.291 12.046 1.00 93.94 427 ILE A CA 1
ATOM 3547 C C . ILE A 1 427 ? -9.145 -2.226 11.672 1.00 93.94 427 ILE A C 1
ATOM 3549 O O . ILE A 1 427 ? -9.355 -3.415 11.432 1.00 93.94 427 ILE A O 1
ATOM 3553 N N . ARG A 1 428 ? -7.925 -1.684 11.572 1.00 93.50 428 ARG A N 1
ATOM 3554 C CA . ARG A 1 428 ? -6.736 -2.440 11.164 1.00 93.50 428 ARG A CA 1
ATOM 3555 C C . ARG A 1 428 ? -6.014 -2.971 12.394 1.00 93.50 428 ARG A C 1
ATOM 3557 O O . ARG A 1 428 ? -5.626 -2.201 13.268 1.00 93.50 428 ARG A O 1
ATOM 3564 N N . ASN A 1 429 ? -5.805 -4.279 12.424 1.00 93.19 429 ASN A N 1
ATOM 3565 C CA . ASN A 1 429 ? -5.185 -5.009 13.517 1.00 93.19 429 ASN A CA 1
ATOM 3566 C C . ASN A 1 429 ? -3.929 -5.692 12.983 1.00 93.19 429 ASN A C 1
ATOM 3568 O O . ASN A 1 429 ? -4.005 -6.517 12.074 1.00 93.19 429 ASN A O 1
ATOM 3572 N N . SER A 1 430 ? -2.766 -5.303 13.507 1.00 89.31 430 SER A N 1
ATOM 3573 C CA . SER A 1 430 ? -1.493 -5.659 12.890 1.00 89.31 430 SER A CA 1
ATOM 3574 C C . SER A 1 430 ? -0.382 -5.915 13.911 1.00 89.31 430 SER A C 1
ATOM 3576 O O . SER A 1 430 ? -0.084 -5.029 14.712 1.00 89.31 430 SER A O 1
ATOM 3578 N N . ASP A 1 431 ? 0.321 -7.040 13.777 1.00 86.25 431 ASP A N 1
ATOM 3579 C CA . ASP A 1 431 ? 1.654 -7.256 14.353 1.00 86.25 431 ASP A CA 1
ATOM 3580 C C . ASP A 1 431 ? 2.648 -7.746 13.296 1.00 86.25 431 ASP A C 1
ATOM 3582 O O . ASP A 1 431 ? 2.247 -8.361 12.306 1.00 86.25 431 ASP A O 1
ATOM 3586 N N . SER A 1 432 ? 3.925 -7.419 13.480 1.00 81.44 432 SER A N 1
ATOM 3587 C CA . SER A 1 432 ? 5.007 -7.769 12.558 1.00 81.44 432 SER A CA 1
ATOM 3588 C C . SER A 1 432 ? 6.147 -8.437 13.309 1.00 81.44 432 SER A C 1
ATOM 3590 O O . SER A 1 432 ? 6.600 -7.913 14.333 1.00 81.44 432 SER A O 1
ATOM 3592 N N . ILE A 1 433 ? 6.694 -9.492 12.704 1.00 79.81 433 ILE A N 1
ATOM 3593 C CA . ILE A 1 433 ? 7.940 -10.126 13.135 1.00 79.81 433 ILE A CA 1
ATOM 3594 C C . ILE A 1 433 ? 9.087 -9.110 13.104 1.00 79.81 433 ILE A C 1
ATOM 3596 O O . ILE A 1 433 ? 9.296 -8.410 12.107 1.00 79.81 433 ILE A O 1
ATOM 3600 N N . ARG A 1 434 ? 9.857 -9.050 14.192 1.00 78.75 434 ARG A N 1
ATOM 3601 C CA . ARG A 1 434 ? 11.029 -8.179 14.345 1.00 78.75 434 ARG A CA 1
ATOM 3602 C C . ARG A 1 434 ? 12.194 -8.945 14.951 1.00 78.75 434 ARG A C 1
ATOM 3604 O O . ARG A 1 434 ? 12.012 -9.831 15.779 1.00 78.75 434 ARG A O 1
ATOM 3611 N N . TYR A 1 435 ? 13.401 -8.526 14.585 1.00 80.12 435 TYR A N 1
ATOM 3612 C CA . TYR A 1 435 ? 14.639 -9.012 15.183 1.00 80.12 435 TYR A CA 1
ATOM 3613 C C . TYR A 1 435 ? 15.166 -7.990 16.184 1.00 80.12 435 TYR A C 1
ATOM 3615 O O . TYR A 1 435 ? 15.452 -6.847 15.821 1.00 80.12 435 TYR A O 1
ATOM 3623 N N . VAL A 1 436 ? 15.296 -8.404 17.441 1.00 81.88 436 VAL A N 1
ATOM 3624 C CA . VAL A 1 436 ? 15.817 -7.573 18.532 1.00 81.88 436 VAL A CA 1
ATOM 3625 C C . VAL A 1 436 ? 17.024 -8.239 19.168 1.00 81.88 436 VAL A C 1
ATOM 3627 O O . VAL A 1 436 ? 17.169 -9.459 19.117 1.00 81.88 436 VAL A O 1
ATOM 3630 N N . TYR A 1 437 ? 17.895 -7.439 19.777 1.00 84.62 437 TYR A N 1
ATOM 3631 C CA . TYR A 1 437 ? 18.933 -7.988 20.640 1.00 84.62 437 TYR A CA 1
ATOM 3632 C C . TYR A 1 437 ? 18.291 -8.678 21.839 1.00 84.62 437 TYR A C 1
ATOM 3634 O O . TYR A 1 437 ? 17.350 -8.145 22.427 1.00 84.62 437 TYR A O 1
ATOM 3642 N N . GLU A 1 438 ? 18.779 -9.858 22.192 1.00 84.94 438 GLU A N 1
ATOM 3643 C CA . GLU A 1 438 ? 18.400 -10.491 23.445 1.00 84.94 438 GLU A CA 1
ATOM 3644 C C . GLU A 1 438 ? 18.948 -9.677 24.619 1.00 84.94 438 GLU A C 1
ATOM 3646 O O . GLU A 1 438 ? 20.036 -9.108 24.531 1.00 84.94 438 GLU A O 1
ATOM 3651 N N . ARG A 1 439 ? 18.161 -9.578 25.693 1.00 84.69 439 ARG A N 1
ATOM 3652 C CA . ARG A 1 439 ? 18.536 -8.862 26.911 1.00 84.69 439 ARG A CA 1
ATOM 3653 C C . ARG A 1 439 ? 18.393 -9.777 28.112 1.00 84.69 439 ARG A C 1
ATOM 3655 O O . ARG A 1 439 ? 17.437 -10.554 28.146 1.00 84.69 439 ARG A O 1
ATOM 3662 N N . ASP A 1 440 ? 19.317 -9.664 29.054 1.00 82.94 440 ASP A N 1
ATOM 3663 C CA . ASP A 1 440 ? 19.221 -10.328 30.351 1.00 82.94 440 ASP A CA 1
ATOM 3664 C C . ASP A 1 440 ? 18.219 -9.618 31.285 1.00 82.94 440 ASP A C 1
ATOM 3666 O O . ASP A 1 440 ? 17.551 -8.651 30.903 1.00 82.94 440 ASP A O 1
ATOM 3670 N N . ALA A 1 441 ? 18.092 -10.117 32.518 1.00 79.88 441 ALA A N 1
ATOM 3671 C CA . ALA A 1 441 ? 17.180 -9.569 33.522 1.00 79.88 441 ALA A CA 1
ATOM 3672 C C . ALA A 1 441 ? 17.547 -8.139 33.969 1.00 79.88 441 ALA A C 1
ATOM 3674 O O . ALA A 1 441 ? 16.701 -7.432 34.514 1.00 79.88 441 ALA A O 1
ATOM 3675 N N . GLN A 1 442 ? 18.789 -7.707 33.740 1.00 78.50 442 GLN A N 1
ATOM 3676 C CA . GLN A 1 442 ? 19.294 -6.368 34.041 1.00 78.50 442 GLN A CA 1
ATOM 3677 C C . GLN A 1 442 ? 19.110 -5.412 32.850 1.00 78.50 442 GLN A C 1
ATOM 3679 O O . GLN A 1 442 ? 19.242 -4.196 32.998 1.00 78.50 442 GLN A O 1
ATOM 3684 N N . GLY A 1 443 ? 18.725 -5.945 31.687 1.00 76.75 443 GLY A N 1
ATOM 3685 C CA . GLY A 1 443 ? 18.491 -5.194 30.462 1.00 76.75 443 GLY A CA 1
ATOM 3686 C C . GLY A 1 443 ? 19.733 -5.052 29.582 1.00 76.75 443 GLY A C 1
ATOM 3687 O O . GLY A 1 443 ? 19.648 -4.362 28.558 1.00 76.75 443 GLY A O 1
ATOM 3688 N N . ASP A 1 444 ? 20.845 -5.699 29.929 1.00 81.25 444 ASP A N 1
ATOM 3689 C CA . ASP A 1 444 ? 22.076 -5.700 29.144 1.00 81.25 444 ASP A CA 1
ATOM 3690 C C . ASP A 1 444 ? 21.965 -6.671 27.967 1.00 81.25 444 ASP A C 1
ATOM 3692 O O . ASP A 1 444 ? 21.233 -7.659 28.015 1.00 81.25 444 ASP A O 1
ATOM 3696 N N . ILE A 1 445 ? 22.641 -6.360 26.855 1.00 83.81 445 ILE A N 1
ATOM 3697 C CA . ILE A 1 445 ? 22.567 -7.205 25.658 1.00 83.81 445 ILE A CA 1
ATOM 3698 C C . ILE A 1 445 ? 23.362 -8.490 25.890 1.00 83.81 445 ILE A C 1
ATOM 3700 O O . ILE A 1 445 ? 24.546 -8.438 26.215 1.00 83.81 445 ILE A O 1
ATOM 3704 N N . VAL A 1 446 ? 22.724 -9.629 25.630 1.00 85.00 446 VAL A N 1
ATOM 3705 C CA . VAL A 1 446 ? 23.352 -10.947 25.736 1.00 85.00 446 VAL A CA 1
ATOM 3706 C C . VAL A 1 446 ? 24.342 -11.158 24.586 1.00 85.00 446 VAL A C 1
ATOM 3708 O O . VAL A 1 446 ? 24.008 -10.963 23.413 1.00 85.00 446 VAL A O 1
ATOM 3711 N N . GLU A 1 447 ? 25.556 -11.596 24.919 1.00 85.75 447 GLU A N 1
ATOM 3712 C CA . GLU A 1 447 ? 26.581 -12.044 23.970 1.00 85.75 447 GLU A CA 1
ATOM 3713 C C . GLU A 1 447 ? 26.749 -13.573 24.049 1.00 85.75 447 GLU A C 1
ATOM 3715 O O . GLU A 1 447 ? 26.649 -14.167 25.123 1.00 85.75 447 GLU A O 1
ATOM 3720 N N . ASP A 1 448 ? 26.985 -14.228 22.908 1.00 82.25 448 ASP A N 1
ATOM 3721 C CA . ASP A 1 448 ? 27.317 -15.653 22.857 1.00 82.25 448 ASP A CA 1
ATOM 3722 C C . ASP A 1 448 ? 28.763 -15.926 23.314 1.00 82.25 448 ASP A C 1
ATOM 3724 O O . ASP A 1 448 ? 29.547 -15.017 23.593 1.00 82.25 448 ASP A O 1
ATOM 3728 N N . SER A 1 449 ? 29.156 -17.204 23.355 1.00 79.38 449 SER A N 1
ATOM 3729 C CA . SER A 1 449 ? 30.503 -17.629 23.771 1.00 79.38 449 SER A CA 1
ATOM 3730 C C . SER A 1 449 ? 31.646 -17.102 22.891 1.00 79.38 449 SER A C 1
ATOM 3732 O O . SER A 1 449 ? 32.814 -17.268 23.242 1.00 79.38 449 SER A O 1
ATOM 3734 N N . GLN A 1 450 ? 31.337 -16.468 21.757 1.00 76.44 450 GLN A N 1
ATOM 3735 C CA . GLN A 1 450 ? 32.290 -15.842 20.842 1.00 76.44 450 GLN A CA 1
ATOM 3736 C C . GLN A 1 450 ? 32.218 -14.303 20.884 1.00 76.44 450 GLN A C 1
ATOM 3738 O O . GLN A 1 450 ? 32.850 -13.645 20.053 1.00 76.44 450 GLN A O 1
ATOM 3743 N N . GLY A 1 451 ? 31.472 -13.717 21.831 1.00 72.62 451 GLY A N 1
ATOM 3744 C CA . GLY A 1 451 ? 31.300 -12.267 21.974 1.00 72.62 451 GLY A CA 1
ATOM 3745 C C . GLY A 1 451 ? 30.372 -11.650 20.921 1.00 72.62 451 GLY A C 1
ATOM 3746 O O . GLY A 1 451 ? 30.461 -10.455 20.620 1.00 72.62 451 GLY A O 1
ATOM 3747 N N . LYS A 1 452 ? 29.514 -12.457 20.282 1.00 75.50 452 LYS A N 1
ATOM 3748 C CA . LYS A 1 452 ? 28.542 -11.980 19.295 1.00 75.50 452 LYS A CA 1
ATOM 3749 C C . LYS A 1 452 ? 27.204 -11.715 19.980 1.00 75.50 452 LYS A C 1
ATOM 3751 O O . LYS A 1 452 ? 26.658 -12.588 20.641 1.00 75.50 452 LYS A O 1
ATOM 3756 N N . MET A 1 453 ? 26.648 -10.523 19.759 1.00 81.12 453 MET A N 1
ATOM 3757 C CA . MET A 1 453 ? 25.317 -10.161 20.255 1.00 81.12 453 MET A CA 1
ATOM 3758 C C . MET A 1 453 ? 24.266 -11.159 19.768 1.00 81.12 453 MET A C 1
ATOM 3760 O O . MET A 1 453 ? 24.137 -11.388 18.558 1.00 81.12 453 MET A O 1
ATOM 3764 N N . VAL A 1 454 ? 23.494 -11.710 20.699 1.00 82.75 454 VAL A N 1
ATOM 3765 C CA . VAL A 1 454 ? 22.416 -12.643 20.388 1.00 82.75 454 VAL A CA 1
ATOM 3766 C C . VAL A 1 454 ? 21.207 -11.859 19.883 1.00 82.75 454 VAL A C 1
ATOM 3768 O O . VAL A 1 454 ? 20.824 -10.827 20.436 1.00 82.75 454 VAL A O 1
ATOM 3771 N N . VAL A 1 455 ? 20.621 -12.326 18.781 1.00 84.00 455 VAL A N 1
ATOM 3772 C CA . VAL A 1 455 ? 19.451 -11.714 18.144 1.00 84.00 455 VAL A CA 1
ATOM 3773 C C . VAL A 1 455 ? 18.298 -12.703 18.205 1.00 84.00 455 VAL A C 1
ATOM 3775 O O . VAL A 1 455 ? 18.410 -13.810 17.675 1.00 84.00 455 VAL A O 1
ATOM 3778 N N . LYS A 1 456 ? 17.177 -12.284 18.794 1.00 84.88 456 LYS A N 1
ATOM 3779 C CA . LYS A 1 456 ? 15.945 -13.070 18.879 1.00 84.88 456 LYS A CA 1
ATOM 3780 C C . LYS A 1 456 ? 14.843 -12.504 17.993 1.00 84.88 456 LYS A C 1
ATOM 3782 O O . LYS A 1 456 ? 14.801 -11.306 17.706 1.00 84.88 456 LYS A O 1
ATOM 3787 N N . GLU A 1 457 ? 13.962 -13.394 17.562 1.00 85.50 457 GLU A N 1
ATOM 3788 C CA . GLU A 1 457 ? 12.742 -13.065 16.834 1.00 85.50 457 GLU A CA 1
ATOM 3789 C C . GLU A 1 457 ? 11.606 -12.802 17.832 1.00 85.50 457 GLU A C 1
ATOM 3791 O O . GLU A 1 457 ? 11.460 -13.543 18.803 1.00 85.50 457 GLU A O 1
ATOM 3796 N N . ILE A 1 458 ? 10.842 -11.730 17.627 1.00 83.31 458 ILE A N 1
ATOM 3797 C CA . ILE A 1 458 ? 9.662 -11.384 18.431 1.00 83.31 458 ILE A CA 1
ATOM 3798 C C . ILE A 1 458 ? 8.507 -10.926 17.534 1.00 83.31 458 ILE A C 1
ATOM 3800 O O . ILE A 1 458 ? 8.743 -10.439 16.425 1.00 83.31 458 ILE A O 1
ATOM 3804 N N . GLY A 1 459 ? 7.284 -10.988 18.066 1.00 79.94 459 GLY A N 1
ATOM 3805 C CA . GLY A 1 459 ? 6.057 -10.574 17.382 1.00 79.94 459 GLY A CA 1
ATOM 3806 C C . GLY A 1 459 ? 5.496 -11.651 16.458 1.00 79.94 459 GLY A C 1
ATOM 3807 O O . GLY A 1 459 ? 6.165 -12.633 16.141 1.00 79.94 459 GLY A O 1
ATOM 3808 N N . GLU A 1 460 ? 4.262 -11.446 16.013 1.00 80.44 460 GLU A N 1
ATOM 3809 C CA . GLU A 1 460 ? 3.576 -12.354 15.089 1.00 80.44 460 GLU A CA 1
ATOM 3810 C C . GLU A 1 460 ? 3.422 -11.730 13.698 1.00 80.44 460 GLU A C 1
ATOM 3812 O O . GLU A 1 460 ? 3.646 -10.537 13.508 1.00 80.44 460 GLU A O 1
ATOM 3817 N N . ASN A 1 461 ? 3.055 -12.527 12.692 1.00 81.44 461 ASN A N 1
ATOM 3818 C CA . ASN A 1 461 ? 2.754 -12.034 11.344 1.00 81.44 461 ASN A CA 1
ATOM 3819 C C . ASN A 1 461 ? 1.239 -12.016 11.102 1.00 81.44 461 ASN A C 1
ATOM 3821 O O . ASN A 1 461 ? 0.722 -12.786 10.295 1.00 81.44 461 ASN A O 1
ATOM 3825 N N . VAL A 1 462 ? 0.533 -11.143 11.822 1.00 88.00 462 VAL A N 1
ATOM 3826 C CA . VAL A 1 462 ? -0.934 -11.026 11.774 1.00 88.00 462 VAL A CA 1
ATOM 3827 C C . VAL A 1 462 ? -1.305 -9.659 11.223 1.00 88.00 462 VAL A C 1
ATOM 3829 O O . VAL A 1 462 ? -0.869 -8.660 11.781 1.00 88.00 462 VAL A O 1
ATOM 3832 N N . ASP A 1 463 ? -2.072 -9.576 10.136 1.00 90.25 463 ASP A N 1
ATOM 3833 C CA . ASP A 1 463 ? -2.567 -8.315 9.559 1.00 90.25 463 ASP A CA 1
ATOM 3834 C C . ASP A 1 463 ? -3.994 -8.486 9.042 1.00 90.25 463 ASP A C 1
ATOM 3836 O O . ASP A 1 463 ? -4.197 -9.123 8.011 1.00 90.25 463 ASP A O 1
ATOM 3840 N N . PHE A 1 464 ? -4.980 -7.922 9.734 1.00 92.31 464 PHE A N 1
ATOM 3841 C CA . PHE A 1 464 ? -6.377 -8.054 9.334 1.00 92.31 464 PHE A CA 1
ATOM 3842 C C . PHE A 1 464 ? -7.174 -6.769 9.511 1.00 92.31 464 PHE A C 1
ATOM 3844 O O . PHE A 1 464 ? -6.825 -5.875 10.286 1.00 92.31 464 PHE A O 1
ATOM 3851 N N . ILE A 1 465 ? -8.272 -6.700 8.768 1.00 93.88 465 ILE A N 1
ATOM 3852 C CA . ILE A 1 465 ? -9.307 -5.684 8.902 1.00 93.88 465 ILE A CA 1
ATOM 3853 C C . ILE A 1 465 ? -10.493 -6.316 9.625 1.00 93.88 465 ILE A C 1
ATOM 3855 O O . ILE A 1 465 ? -10.906 -7.420 9.275 1.00 93.88 465 ILE A O 1
ATOM 3859 N N . ALA A 1 466 ? -11.044 -5.627 10.619 1.00 94.31 466 ALA A N 1
ATOM 3860 C CA . ALA A 1 466 ? -12.274 -6.020 11.299 1.00 94.31 466 ALA A CA 1
ATOM 3861 C C . ALA A 1 466 ? -13.135 -4.779 11.554 1.00 94.31 466 ALA A C 1
ATOM 3863 O O . ALA A 1 466 ? -12.819 -3.944 12.404 1.00 94.31 466 ALA A O 1
ATOM 3864 N N . SER A 1 467 ? -14.217 -4.647 10.790 1.00 95.06 467 SER A N 1
ATOM 3865 C CA . SER A 1 467 ? -15.150 -3.532 10.908 1.00 95.06 467 SER A CA 1
ATOM 3866 C C . SER A 1 467 ? -16.032 -3.685 12.151 1.00 95.06 467 SER A C 1
ATOM 3868 O O . SER A 1 467 ? -16.583 -4.764 12.368 1.00 95.06 467 SER A O 1
ATOM 3870 N N . PRO A 1 468 ? -16.212 -2.625 12.961 1.00 95.75 468 PRO A N 1
ATOM 3871 C CA . PRO A 1 468 ? -17.198 -2.607 14.038 1.00 95.75 468 PRO A CA 1
ATOM 3872 C C . PRO A 1 468 ? -18.618 -2.288 13.541 1.00 95.75 468 PRO A C 1
ATOM 3874 O O . PRO A 1 468 ? -19.503 -2.075 14.360 1.00 95.75 468 PRO A O 1
ATOM 3877 N N . VAL A 1 469 ? -18.857 -2.183 12.231 1.00 95.06 469 VAL A N 1
ATOM 3878 C CA . VAL A 1 469 ? -20.155 -1.775 11.675 1.00 95.06 469 VAL A CA 1
ATOM 3879 C C . VAL A 1 469 ? -20.754 -2.905 10.850 1.00 95.06 469 VAL A C 1
ATOM 3881 O O . VAL A 1 469 ? -20.054 -3.542 10.064 1.00 95.06 469 VAL A O 1
ATOM 3884 N N . VAL A 1 470 ? -22.060 -3.141 11.002 1.00 92.06 470 VAL A N 1
ATOM 3885 C CA . VAL A 1 470 ? -22.812 -4.095 10.172 1.00 92.06 470 VAL A CA 1
ATOM 3886 C C . VAL A 1 470 ? -22.669 -3.746 8.680 1.00 92.06 470 VAL A C 1
ATOM 3888 O O . VAL A 1 470 ? -22.779 -2.571 8.324 1.00 92.06 470 VAL A O 1
ATOM 3891 N N . PRO A 1 471 ? -22.431 -4.722 7.785 1.00 92.69 471 PRO A N 1
ATOM 3892 C CA . PRO A 1 471 ? -22.537 -6.178 7.969 1.00 92.69 471 PRO A CA 1
ATOM 3893 C C . PRO A 1 471 ? -21.299 -6.898 8.560 1.00 92.69 471 PRO A C 1
ATOM 3895 O O . PRO A 1 471 ? -21.185 -8.109 8.412 1.00 92.69 471 PRO A O 1
ATOM 3898 N N . PHE A 1 472 ? -20.399 -6.195 9.257 1.00 91.44 472 PHE A N 1
ATOM 3899 C CA . PHE A 1 472 ? -19.189 -6.727 9.907 1.00 91.44 472 PHE A CA 1
ATOM 3900 C C . PHE A 1 472 ? -18.181 -7.320 8.929 1.00 91.44 472 PHE A C 1
ATOM 3902 O O . PHE A 1 472 ? -17.786 -8.482 9.017 1.00 91.44 472 PHE A O 1
ATOM 3909 N N . PHE A 1 473 ? -17.720 -6.491 7.995 1.00 92.88 473 PHE A N 1
ATOM 3910 C CA . PHE A 1 473 ? -16.618 -6.875 7.126 1.00 92.88 473 PHE A CA 1
ATOM 3911 C C . PHE A 1 473 ? -15.378 -7.272 7.944 1.00 92.88 473 PHE A C 1
ATOM 3913 O O . PHE A 1 473 ? -14.908 -6.509 8.794 1.00 92.88 473 PHE A O 1
ATOM 3920 N N . THR A 1 474 ? -14.800 -8.433 7.638 1.00 93.06 474 THR A N 1
ATOM 3921 C CA . THR A 1 474 ? -13.488 -8.824 8.149 1.00 93.06 474 THR A CA 1
ATOM 3922 C C . THR A 1 474 ? -12.714 -9.617 7.109 1.00 93.06 474 THR A C 1
ATOM 3924 O O . THR A 1 474 ? -13.289 -10.400 6.352 1.00 93.06 474 THR A O 1
ATOM 3927 N N . THR A 1 475 ? -11.402 -9.400 7.060 1.00 92.69 475 THR A N 1
ATOM 3928 C CA . THR A 1 475 ? -10.498 -10.232 6.262 1.00 92.69 475 THR A CA 1
ATOM 3929 C C . THR A 1 475 ? -10.180 -11.526 7.015 1.00 92.69 475 THR A C 1
ATOM 3931 O O . THR A 1 475 ? -10.240 -11.529 8.250 1.00 92.69 475 THR A O 1
ATOM 3934 N N . PRO A 1 476 ? -9.756 -12.595 6.315 1.00 89.25 476 PRO A N 1
ATOM 3935 C CA . PRO A 1 476 ? -9.291 -13.811 6.968 1.00 89.25 476 PRO A CA 1
ATOM 3936 C C . PRO A 1 476 ? -8.215 -13.505 8.011 1.00 89.25 476 PRO A C 1
ATOM 3938 O O . PRO A 1 476 ? -7.291 -12.725 7.774 1.00 89.25 476 PRO A O 1
ATOM 3941 N N . ASN A 1 477 ? -8.359 -14.098 9.187 1.00 86.31 477 ASN A N 1
ATOM 3942 C CA . ASN A 1 477 ? -7.489 -13.871 10.329 1.00 86.31 477 ASN A CA 1
ATOM 3943 C C . ASN A 1 477 ? -7.502 -15.102 11.262 1.00 86.31 477 ASN A C 1
ATOM 3945 O O . ASN A 1 477 ? -8.286 -16.029 11.034 1.00 86.31 477 ASN A O 1
ATOM 3949 N N . PRO A 1 478 ? -6.637 -15.161 12.293 1.00 82.69 478 PRO A N 1
ATOM 3950 C CA . PRO A 1 478 ? -6.578 -16.308 13.205 1.00 82.69 478 PRO A CA 1
ATOM 3951 C C . PRO A 1 478 ? -7.912 -16.645 13.895 1.00 82.69 478 PRO A C 1
ATOM 3953 O O . PRO A 1 478 ? -8.135 -17.801 14.249 1.00 82.69 478 PRO A O 1
ATOM 3956 N N . TYR A 1 479 ? -8.801 -15.659 14.037 1.00 81.81 479 TYR A N 1
ATOM 3957 C CA . TYR A 1 479 ? -10.064 -15.739 14.775 1.00 81.81 479 TYR A CA 1
ATOM 3958 C C . TYR A 1 479 ? -11.268 -15.958 13.850 1.00 81.81 479 TYR A C 1
ATOM 3960 O O . TYR A 1 479 ? -12.220 -16.653 14.197 1.00 81.81 479 TYR A O 1
ATOM 3968 N N . THR A 1 480 ? -11.218 -15.408 12.636 1.00 78.25 480 THR A N 1
ATOM 3969 C CA . THR A 1 480 ? -12.243 -15.573 11.601 1.00 78.25 480 THR A CA 1
ATOM 3970 C C . THR A 1 480 ? -11.579 -16.043 10.316 1.00 78.25 480 THR A C 1
ATOM 3972 O O . THR A 1 480 ? -10.910 -15.278 9.627 1.00 78.25 480 THR A O 1
ATOM 3975 N N . LYS A 1 481 ? -11.743 -17.331 9.994 1.00 72.19 481 LYS A N 1
ATOM 3976 C CA . LYS A 1 481 ? -11.056 -17.957 8.851 1.00 72.19 481 LYS A CA 1
ATOM 3977 C C . LYS A 1 481 ? -11.615 -17.536 7.491 1.00 72.19 481 LYS A C 1
ATOM 3979 O O . LYS A 1 481 ? -10.925 -17.689 6.487 1.00 72.19 481 LYS A O 1
ATOM 3984 N N . GLU A 1 482 ? -12.839 -17.022 7.453 1.00 70.31 482 GLU A N 1
ATOM 3985 C CA . GLU A 1 482 ? -13.525 -16.626 6.225 1.00 70.31 482 GLU A CA 1
ATOM 3986 C C . GLU A 1 482 ? -13.580 -15.106 6.085 1.00 70.31 482 GLU A C 1
ATOM 3988 O O . GLU A 1 482 ? -13.665 -14.373 7.070 1.00 70.31 482 GLU A O 1
ATOM 3993 N N . ASN A 1 483 ? -13.544 -14.637 4.839 1.00 72.75 483 ASN A N 1
ATOM 3994 C CA . ASN A 1 483 ? -13.843 -13.248 4.537 1.00 72.75 483 ASN A CA 1
ATOM 3995 C C . ASN A 1 483 ? -15.363 -13.043 4.603 1.00 72.75 483 ASN A C 1
ATOM 3997 O O . ASN A 1 483 ? -16.112 -13.705 3.881 1.00 72.75 483 ASN A O 1
ATOM 4001 N N . LEU A 1 484 ? -15.814 -12.122 5.450 1.00 77.56 484 LEU A N 1
ATOM 4002 C CA . LEU A 1 484 ? -17.229 -11.771 5.530 1.00 77.56 484 LEU A CA 1
ATOM 4003 C C . LEU A 1 484 ? -17.573 -10.709 4.479 1.00 77.56 484 LEU A C 1
ATOM 4005 O O . LEU A 1 484 ? -16.821 -9.762 4.278 1.00 77.56 484 LEU A O 1
ATOM 4009 N N . CYS A 1 485 ? -18.766 -10.807 3.885 1.00 80.56 485 CYS A N 1
ATOM 4010 C CA . CYS A 1 485 ? -19.314 -9.879 2.876 1.00 80.56 485 CYS A CA 1
ATOM 4011 C C . CYS A 1 485 ? -18.807 -10.060 1.430 1.00 80.56 485 CYS A C 1
ATOM 4013 O O . CYS A 1 485 ? -19.082 -9.213 0.583 1.00 80.56 485 CYS A O 1
ATOM 4015 N N . GLY A 1 486 ? -18.110 -11.158 1.118 1.00 77.06 486 GLY A N 1
ATOM 4016 C CA . GLY A 1 486 ? -17.843 -11.590 -0.265 1.00 77.06 486 GLY A CA 1
ATOM 4017 C C . GLY A 1 486 ? -16.844 -10.741 -1.063 1.00 77.06 486 GLY A C 1
ATOM 4018 O O . GLY A 1 486 ? -16.608 -11.029 -2.236 1.00 77.06 486 GLY A O 1
ATOM 4019 N N . LEU A 1 487 ? -16.231 -9.720 -0.456 1.00 83.56 487 LEU A N 1
ATOM 4020 C CA . LEU A 1 487 ? -15.131 -8.981 -1.074 1.00 83.56 487 LEU A CA 1
ATOM 4021 C C . LEU A 1 487 ? -13.852 -9.802 -0.984 1.00 83.56 487 LEU A C 1
ATOM 4023 O O . LEU A 1 487 ? -13.451 -10.219 0.094 1.00 83.56 487 LEU A O 1
ATOM 4027 N N . VAL A 1 488 ? -13.149 -9.978 -2.096 1.00 86.69 488 VAL A N 1
ATOM 4028 C CA . VAL A 1 488 ? -11.854 -10.662 -2.088 1.00 86.69 488 VAL A CA 1
ATOM 4029 C C . VAL A 1 488 ? -10.798 -9.663 -1.612 1.00 86.69 488 VAL A C 1
ATOM 4031 O O . VAL A 1 488 ? -10.138 -9.038 -2.423 1.00 86.69 488 VAL A O 1
ATOM 4034 N N . ILE A 1 489 ? -10.665 -9.448 -0.304 1.00 91.00 489 ILE A N 1
ATOM 4035 C CA . ILE A 1 489 ? -9.598 -8.635 0.309 1.00 91.00 489 ILE A CA 1
ATOM 4036 C C . ILE A 1 489 ? -8.960 -9.489 1.403 1.00 91.00 489 ILE A C 1
ATOM 4038 O O . ILE A 1 489 ? -9.650 -10.030 2.262 1.00 91.00 489 ILE A O 1
ATOM 4042 N N . GLU A 1 490 ? -7.642 -9.653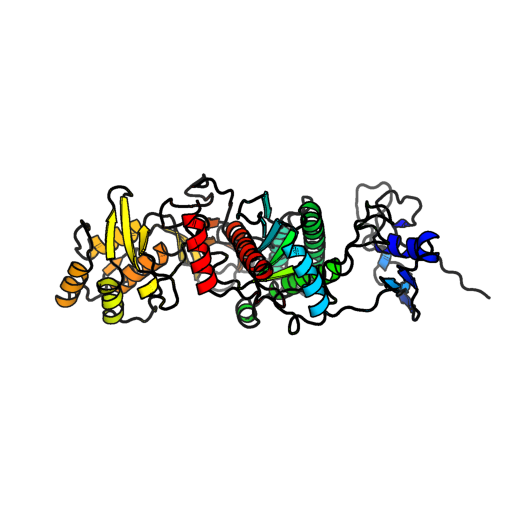 1.364 1.00 90.19 490 GLU A N 1
ATOM 4043 C CA . GLU A 1 490 ? -6.983 -10.685 2.178 1.00 90.19 490 GLU A CA 1
ATOM 4044 C C . GLU A 1 490 ? -6.392 -10.158 3.487 1.00 90.19 490 GLU A C 1
ATOM 4046 O O . GLU A 1 490 ? -6.269 -10.914 4.443 1.00 90.19 490 GLU A O 1
ATOM 4051 N N . ASN A 1 491 ? -6.010 -8.880 3.544 1.00 91.12 491 ASN A N 1
ATOM 4052 C CA . ASN A 1 491 ? -5.349 -8.277 4.703 1.00 91.12 491 ASN A CA 1
ATOM 4053 C C . ASN A 1 491 ? -5.407 -6.737 4.663 1.00 91.12 491 ASN A C 1
ATOM 4055 O O . ASN A 1 491 ? -6.070 -6.138 3.809 1.00 91.12 491 ASN A O 1
ATOM 4059 N N . GLY A 1 492 ? -4.711 -6.088 5.601 1.00 90.75 492 GLY A N 1
ATOM 4060 C CA . GLY A 1 492 ? -4.678 -4.634 5.724 1.00 90.75 492 GLY A CA 1
ATOM 4061 C C . GLY A 1 492 ? -3.996 -3.915 4.557 1.00 90.75 492 GLY A C 1
ATOM 4062 O O . GLY A 1 492 ? -4.500 -2.879 4.129 1.00 90.75 492 GLY A O 1
ATOM 4063 N N . ASP A 1 493 ? -2.905 -4.461 4.012 1.00 90.44 493 ASP A N 1
ATOM 4064 C CA . ASP A 1 493 ? -2.223 -3.873 2.843 1.00 90.44 493 ASP A CA 1
ATOM 4065 C C . ASP A 1 493 ? -3.058 -4.044 1.553 1.00 90.44 493 ASP A C 1
ATOM 4067 O O . ASP A 1 493 ? -3.097 -3.147 0.709 1.00 90.44 493 ASP A O 1
ATOM 4071 N N . ALA A 1 494 ? -3.797 -5.153 1.407 1.00 93.31 494 ALA A N 1
ATOM 4072 C CA . ALA A 1 494 ? -4.755 -5.336 0.312 1.00 93.31 494 ALA A CA 1
ATOM 4073 C C . ALA A 1 494 ? -5.889 -4.297 0.378 1.00 93.31 494 ALA A C 1
ATOM 4075 O O . ALA A 1 494 ? -6.228 -3.682 -0.635 1.00 93.31 494 ALA A O 1
ATOM 4076 N N . ASN A 1 495 ? -6.428 -4.042 1.579 1.00 94.56 495 ASN A N 1
ATOM 4077 C CA . ASN A 1 495 ? -7.428 -2.992 1.798 1.00 94.56 495 ASN A CA 1
ATOM 4078 C C . ASN A 1 495 ? -6.866 -1.596 1.482 1.00 94.56 495 ASN A C 1
ATOM 4080 O O . ASN A 1 495 ? -7.531 -0.790 0.831 1.00 94.56 495 ASN A O 1
ATOM 4084 N N . GLY A 1 496 ? -5.622 -1.323 1.886 1.00 93.94 496 GLY A N 1
ATOM 4085 C CA . GLY A 1 496 ? -4.924 -0.090 1.533 1.00 93.94 496 GLY A CA 1
ATOM 4086 C C . GLY A 1 496 ? -4.816 0.098 0.020 1.00 93.94 496 GLY A C 1
ATOM 4087 O O . GLY A 1 496 ? -5.241 1.132 -0.500 1.00 93.94 496 GLY A O 1
ATOM 4088 N N . ALA A 1 497 ? -4.348 -0.923 -0.704 1.00 95.25 497 ALA A N 1
ATOM 4089 C CA . ALA A 1 497 ? -4.183 -0.872 -2.158 1.00 95.25 497 ALA A CA 1
ATOM 4090 C C . ALA A 1 497 ? -5.527 -0.684 -2.874 1.00 95.25 497 ALA A C 1
ATOM 4092 O O . ALA A 1 497 ? -5.638 0.134 -3.790 1.00 95.25 497 ALA A O 1
ATOM 4093 N N . TYR A 1 498 ? -6.563 -1.386 -2.409 1.00 96.31 498 TYR A N 1
ATOM 4094 C CA . TYR A 1 498 ? -7.932 -1.241 -2.892 1.00 96.31 498 TYR A CA 1
ATOM 4095 C C . TYR A 1 498 ? -8.446 0.196 -2.718 1.00 96.31 498 TYR A C 1
ATOM 4097 O O . TYR A 1 498 ? -8.952 0.802 -3.661 1.00 96.31 498 TYR A O 1
ATOM 4105 N N . ASN A 1 499 ? -8.243 0.803 -1.549 1.00 95.94 499 ASN A N 1
ATOM 4106 C CA . ASN A 1 499 ? -8.732 2.153 -1.255 1.00 95.94 499 ASN A CA 1
ATOM 4107 C C . ASN A 1 499 ? -7.948 3.247 -1.980 1.00 95.94 499 ASN A C 1
ATOM 4109 O O . ASN A 1 499 ? -8.536 4.235 -2.420 1.00 95.94 499 ASN A O 1
ATOM 4113 N N . ILE A 1 500 ? -6.647 3.047 -2.187 1.00 96.69 500 ILE A N 1
ATOM 4114 C CA . ILE A 1 500 ? -5.837 3.892 -3.072 1.00 96.69 500 ILE A CA 1
ATOM 4115 C C . ILE A 1 500 ? -6.407 3.856 -4.494 1.00 96.69 500 ILE A C 1
ATOM 4117 O O . ILE A 1 500 ? -6.585 4.908 -5.112 1.00 96.69 500 ILE A O 1
ATOM 4121 N N . ALA A 1 501 ? -6.761 2.669 -4.994 1.00 97.44 501 ALA A N 1
ATOM 4122 C CA . ALA A 1 501 ? -7.382 2.523 -6.303 1.00 97.44 501 ALA A CA 1
ATOM 4123 C C . ALA A 1 501 ? -8.769 3.196 -6.363 1.00 97.44 501 ALA A C 1
ATOM 4125 O O . ALA A 1 501 ? -9.059 3.901 -7.330 1.00 97.44 501 ALA A O 1
ATOM 4126 N N . ARG A 1 502 ? -9.599 3.078 -5.312 1.00 96.44 502 ARG A N 1
ATOM 4127 C CA . ARG A 1 502 ? -10.905 3.765 -5.219 1.00 96.44 502 ARG A CA 1
ATOM 4128 C C . ARG A 1 502 ? -10.772 5.287 -5.278 1.00 96.44 502 ARG A C 1
ATOM 4130 O O . ARG A 1 502 ? -11.520 5.932 -6.006 1.00 96.44 502 ARG A O 1
ATOM 4137 N N . LYS A 1 503 ? -9.764 5.878 -4.628 1.00 96.69 503 LYS A N 1
ATOM 4138 C CA . LYS A 1 503 ? -9.469 7.315 -4.799 1.00 96.69 503 LYS A CA 1
ATOM 4139 C C . LYS A 1 503 ? -9.067 7.667 -6.240 1.00 96.69 503 LYS A C 1
ATOM 4141 O O . LYS A 1 503 ? -9.308 8.785 -6.689 1.00 96.69 503 LYS A O 1
ATOM 4146 N N . GLY A 1 504 ? -8.509 6.717 -6.990 1.00 96.88 504 GLY A N 1
ATOM 4147 C CA . GLY A 1 504 ? -8.307 6.836 -8.435 1.00 96.88 504 GLY A CA 1
ATOM 4148 C C . GLY A 1 504 ? -9.605 6.957 -9.235 1.00 96.88 504 GLY A C 1
ATOM 4149 O O . GLY A 1 504 ? -9.631 7.684 -10.226 1.00 96.88 504 GLY A O 1
ATOM 4150 N N . ILE A 1 505 ? -10.697 6.317 -8.794 1.00 96.25 505 ILE A N 1
ATOM 4151 C CA . ILE A 1 505 ? -12.024 6.478 -9.414 1.00 96.25 505 ILE A CA 1
ATOM 4152 C C . ILE A 1 505 ? -12.447 7.944 -9.313 1.00 96.25 505 ILE A C 1
ATOM 4154 O O . ILE A 1 505 ? -12.772 8.553 -10.329 1.00 96.25 505 ILE A O 1
ATOM 4158 N N . MET A 1 506 ? -12.328 8.541 -8.125 1.00 95.94 506 MET A N 1
ATOM 4159 C CA . MET A 1 506 ? -12.655 9.955 -7.901 1.00 95.94 506 MET A CA 1
ATOM 4160 C C . MET A 1 506 ? -11.824 10.891 -8.788 1.00 95.94 506 MET A C 1
ATOM 4162 O O . MET A 1 506 ? -12.344 11.847 -9.361 1.00 95.94 506 MET A O 1
ATOM 4166 N N . MET A 1 507 ? -10.527 10.611 -8.955 1.00 96.12 507 MET A N 1
ATOM 4167 C CA . MET A 1 507 ? -9.666 11.379 -9.863 1.00 96.12 507 MET A CA 1
ATOM 4168 C C . MET A 1 507 ? -10.148 11.296 -11.318 1.00 96.12 507 MET A C 1
ATOM 4170 O O . MET A 1 507 ? -10.197 12.313 -12.012 1.00 96.12 507 MET A O 1
ATOM 4174 N N . LEU A 1 508 ? -10.547 10.106 -11.778 1.00 95.38 508 LEU A N 1
ATOM 4175 C CA . LEU A 1 508 ? -11.114 9.919 -13.115 1.00 95.38 508 LEU A CA 1
ATOM 4176 C C . LEU A 1 508 ? -12.480 10.603 -13.269 1.00 95.38 508 LEU A C 1
ATOM 4178 O O . LEU A 1 508 ? -12.745 11.187 -14.320 1.00 95.38 508 LEU A O 1
ATOM 4182 N N . GLU A 1 509 ? -13.333 10.585 -12.243 1.00 94.06 509 GLU A N 1
ATOM 4183 C CA . GLU A 1 509 ? -14.599 11.330 -12.221 1.00 94.06 509 GLU A CA 1
ATOM 4184 C C . GLU A 1 509 ? -14.354 12.836 -12.395 1.00 94.06 509 GLU A C 1
ATOM 4186 O O . GLU A 1 509 ? -14.968 13.466 -13.260 1.00 94.06 509 GLU A O 1
ATOM 4191 N N . ARG A 1 510 ? -13.386 13.406 -11.666 1.00 94.38 510 ARG A N 1
ATOM 4192 C CA . ARG A 1 510 ? -13.009 14.823 -11.799 1.00 94.38 510 ARG A CA 1
ATOM 4193 C C . ARG A 1 510 ? -12.428 15.157 -13.175 1.00 94.38 510 ARG A C 1
ATOM 4195 O O . ARG A 1 510 ? -12.740 16.214 -13.730 1.00 94.38 510 ARG A O 1
ATOM 4202 N N . ILE A 1 511 ? -11.642 14.249 -13.766 1.00 94.12 511 ILE A N 1
ATOM 4203 C CA . ILE A 1 511 ? -11.157 14.374 -15.153 1.00 94.12 511 ILE A CA 1
ATOM 4204 C C . ILE A 1 511 ? -12.328 14.424 -16.140 1.00 94.12 511 ILE A C 1
ATOM 4206 O O . ILE A 1 511 ? -12.303 15.244 -17.060 1.00 94.12 511 ILE A O 1
ATOM 4210 N N . LYS A 1 512 ? -13.351 13.580 -15.962 1.00 91.94 512 LYS A N 1
ATOM 4211 C CA . LYS A 1 512 ? -14.546 13.555 -16.822 1.00 91.94 512 LYS A CA 1
ATOM 4212 C C . LYS A 1 512 ? -15.389 14.823 -16.702 1.00 91.94 512 LYS A C 1
ATOM 4214 O O . LYS A 1 512 ? -15.917 15.280 -17.710 1.00 91.94 512 LYS A O 1
ATOM 4219 N N . GLN A 1 513 ? -15.487 15.396 -15.505 1.00 89.19 513 GLN A N 1
ATOM 4220 C CA . GLN A 1 513 ? -16.308 16.582 -15.236 1.00 89.19 513 GLN A CA 1
ATOM 4221 C C . GLN A 1 513 ? -15.637 17.903 -15.653 1.00 89.19 513 GLN A C 1
ATOM 4223 O O . GLN A 1 513 ? -16.328 18.849 -16.020 1.00 89.19 513 GLN A O 1
ATOM 4228 N N . THR A 1 514 ? -14.302 17.984 -15.635 1.00 82.94 514 THR A N 1
ATOM 4229 C CA . THR A 1 514 ? -13.567 19.239 -15.886 1.00 82.94 514 THR A CA 1
ATOM 4230 C C . THR A 1 514 ? -12.901 19.247 -17.264 1.00 82.94 514 THR A C 1
ATOM 4232 O O . THR A 1 514 ? -12.124 18.345 -17.572 1.00 82.94 514 THR A O 1
ATOM 4235 N N . GLN A 1 515 ? -13.119 20.287 -18.086 1.00 66.44 515 GLN A N 1
ATOM 4236 C CA . GLN A 1 515 ? -12.536 20.397 -19.441 1.00 66.44 515 GLN A CA 1
ATOM 4237 C C . GLN A 1 515 ? -11.017 20.663 -19.462 1.00 66.44 515 GLN A C 1
ATOM 4239 O O . GLN A 1 515 ? -10.320 20.112 -20.319 1.00 66.44 515 GLN A O 1
ATOM 4244 N N . ALA A 1 516 ? -10.462 21.430 -18.519 1.00 70.88 516 ALA A N 1
ATOM 4245 C CA . ALA A 1 516 ? -9.025 21.718 -18.462 1.00 70.88 516 ALA A CA 1
ATOM 4246 C C . ALA A 1 516 ? -8.507 21.741 -17.017 1.00 70.88 516 ALA A C 1
ATOM 4248 O O . ALA A 1 516 ? -9.097 22.401 -16.174 1.00 70.88 516 ALA A O 1
ATOM 4249 N N . ASN A 1 517 ? -7.392 21.043 -16.763 1.00 79.69 517 ASN A N 1
ATOM 4250 C CA . ASN A 1 517 ? -6.680 20.991 -15.475 1.00 79.69 517 ASN A CA 1
ATOM 4251 C C . ASN A 1 517 ? -7.571 20.616 -14.269 1.00 79.69 517 ASN A C 1
ATOM 4253 O O . ASN A 1 517 ? -7.824 21.462 -13.415 1.00 79.69 517 ASN A O 1
ATOM 4257 N N . PRO A 1 518 ? -8.050 19.361 -14.188 1.00 89.50 518 PRO A N 1
ATOM 4258 C CA . PRO A 1 518 ? -8.828 18.908 -13.038 1.00 89.50 518 PRO A CA 1
ATOM 4259 C C . PRO A 1 518 ? -8.002 18.994 -11.750 1.00 89.50 518 PRO A C 1
ATOM 4261 O O . PRO A 1 518 ? -6.819 18.642 -11.748 1.00 89.50 518 PRO A O 1
ATOM 4264 N N . ASP A 1 519 ? -8.634 19.408 -10.652 1.00 92.56 519 ASP A N 1
ATOM 4265 C CA . ASP A 1 519 ? -8.037 19.265 -9.326 1.00 92.56 519 ASP A CA 1
ATOM 4266 C C . ASP A 1 519 ? -8.080 17.792 -8.909 1.00 92.56 519 ASP A C 1
ATOM 4268 O O . ASP A 1 519 ? -9.143 17.218 -8.683 1.00 92.56 519 ASP A O 1
ATOM 4272 N N . LEU A 1 520 ? -6.914 17.162 -8.820 1.00 94.06 520 LEU A N 1
ATOM 4273 C CA . LEU A 1 520 ? -6.780 15.750 -8.463 1.00 94.06 520 LEU A CA 1
ATOM 4274 C C . LEU A 1 520 ? -6.578 15.541 -6.953 1.00 94.06 520 LEU A C 1
ATOM 4276 O O . LEU A 1 520 ? -6.415 14.403 -6.515 1.00 94.06 520 LEU A O 1
ATOM 4280 N N . TYR A 1 521 ? -6.564 16.604 -6.142 1.00 93.50 521 TYR A N 1
ATOM 4281 C CA . TYR A 1 521 ? -6.421 16.484 -4.695 1.00 93.50 521 TYR A CA 1
ATOM 4282 C C . TYR A 1 521 ? -7.707 15.974 -4.037 1.00 93.50 521 TYR A C 1
ATOM 4284 O O . TYR A 1 521 ? -8.715 16.670 -3.991 1.00 93.50 521 TYR A O 1
ATOM 4292 N N . ILE A 1 522 ? -7.658 14.768 -3.474 1.00 92.88 522 ILE A N 1
ATOM 4293 C CA . ILE A 1 522 ? -8.775 14.194 -2.719 1.00 92.88 522 ILE A CA 1
ATOM 4294 C C . ILE A 1 522 ? -8.616 14.543 -1.235 1.00 92.88 522 ILE A C 1
ATOM 4296 O O . ILE A 1 522 ? -7.708 14.028 -0.569 1.00 92.88 522 ILE A O 1
ATOM 4300 N N . SER A 1 523 ? -9.485 15.419 -0.726 1.00 90.25 523 SER A N 1
ATOM 4301 C CA . SER A 1 523 ? -9.553 15.753 0.698 1.00 90.25 523 SER A CA 1
ATOM 4302 C C . SER A 1 523 ? -10.248 14.650 1.511 1.00 90.25 523 SER A C 1
ATOM 4304 O O . SER A 1 523 ? -10.761 13.667 0.972 1.00 90.25 523 SER A O 1
ATOM 4306 N N . LYS A 1 524 ? -10.264 14.803 2.839 1.00 87.06 524 LYS A N 1
ATOM 4307 C CA . LYS A 1 524 ? -10.989 13.893 3.742 1.00 87.06 524 LYS A CA 1
ATOM 4308 C C . LYS A 1 524 ? -12.499 13.963 3.530 1.00 87.06 524 LYS A C 1
ATOM 4310 O O . LYS A 1 524 ? -13.138 12.923 3.454 1.00 87.06 524 LYS A O 1
ATOM 4315 N N . SER A 1 525 ? -13.034 15.180 3.407 1.00 87.75 525 SER A N 1
ATOM 4316 C CA . SER A 1 525 ? -14.468 15.396 3.197 1.00 87.75 525 SER A CA 1
ATOM 4317 C C . SER A 1 525 ? -14.903 14.850 1.832 1.00 87.75 525 SER A C 1
ATOM 4319 O O . SER A 1 525 ? -15.860 14.084 1.771 1.00 87.75 525 SER A O 1
ATOM 4321 N N . ASP A 1 526 ? -14.105 15.074 0.774 1.00 91.25 526 ASP A N 1
ATOM 4322 C CA . ASP A 1 526 ? -14.349 14.462 -0.546 1.00 91.25 526 ASP A CA 1
ATOM 4323 C C . ASP A 1 526 ? -14.476 12.932 -0.460 1.00 91.25 526 ASP A C 1
ATOM 4325 O O . ASP A 1 526 ? -15.329 12.328 -1.112 1.00 91.25 526 ASP A O 1
ATOM 4329 N N . TRP A 1 527 ? -13.589 12.295 0.314 1.00 91.62 527 TRP A N 1
ATOM 4330 C CA . TRP A 1 527 ? -13.570 10.843 0.481 1.00 91.62 527 TRP A CA 1
ATOM 4331 C C . TRP A 1 527 ? -14.815 10.337 1.213 1.00 91.62 527 TRP A C 1
ATOM 4333 O O . TRP A 1 527 ? -15.456 9.399 0.738 1.00 91.62 527 TRP A O 1
ATOM 4343 N N . ASP A 1 528 ? -15.187 10.979 2.322 1.00 88.88 528 ASP A N 1
ATOM 4344 C CA . ASP A 1 528 ? -16.381 10.615 3.088 1.00 88.88 528 ASP A CA 1
ATOM 4345 C C . ASP A 1 528 ? -17.657 10.786 2.249 1.00 88.88 528 ASP A C 1
ATOM 4347 O O . ASP A 1 528 ? -18.499 9.888 2.207 1.00 88.88 528 ASP A O 1
ATOM 4351 N N . GLU A 1 529 ? -17.790 11.905 1.530 1.00 89.44 529 GLU A N 1
ATOM 4352 C CA . GLU A 1 529 ? -18.933 12.163 0.651 1.00 89.44 529 GLU A CA 1
ATOM 4353 C C . GLU A 1 529 ? -19.059 11.123 -0.465 1.00 89.44 529 GLU A C 1
ATOM 4355 O O . GLU A 1 529 ? -20.164 10.669 -0.779 1.00 89.44 529 GLU A O 1
ATOM 4360 N N . TRP A 1 530 ? -17.936 10.739 -1.077 1.00 91.81 530 TRP A N 1
ATOM 4361 C CA . TRP A 1 530 ? -17.930 9.748 -2.149 1.00 91.81 530 TRP A CA 1
ATOM 4362 C C . TRP A 1 530 ? -18.332 8.363 -1.638 1.00 91.81 530 TRP A C 1
ATOM 4364 O O . TRP A 1 530 ? -19.203 7.720 -2.228 1.00 91.81 530 TRP A O 1
ATOM 4374 N N . LEU A 1 531 ? -17.798 7.943 -0.487 1.00 88.94 531 LEU A N 1
ATOM 4375 C CA . LEU A 1 531 ? -18.176 6.680 0.150 1.00 88.94 531 LEU A CA 1
ATOM 4376 C C . LEU A 1 531 ? -19.671 6.620 0.483 1.00 88.94 531 LEU A C 1
ATOM 4378 O O . LEU A 1 531 ? -20.287 5.564 0.358 1.00 88.94 531 LEU A O 1
ATOM 4382 N N . MET A 1 532 ? -20.290 7.744 0.857 1.00 78.25 532 MET A N 1
ATOM 4383 C CA . MET A 1 532 ? -21.734 7.792 1.107 1.00 78.25 532 MET A CA 1
ATOM 4384 C C . MET A 1 532 ? -22.586 7.615 -0.153 1.00 78.25 532 MET A C 1
ATOM 4386 O O . MET A 1 532 ? -23.701 7.096 -0.058 1.00 78.25 532 MET A O 1
ATOM 4390 N N . LYS A 1 533 ? -22.098 8.044 -1.322 1.00 78.75 533 LYS A N 1
ATOM 4391 C CA . LYS A 1 533 ? -22.816 7.885 -2.598 1.00 78.75 533 LYS A CA 1
ATOM 4392 C C . LYS A 1 533 ? -22.783 6.437 -3.084 1.00 78.75 533 LYS A C 1
ATOM 4394 O O . LYS A 1 533 ? -23.823 5.936 -3.500 1.00 78.75 533 LYS A O 1
ATOM 4399 N N . ASP A 1 534 ? -21.631 5.774 -2.979 1.00 66.81 534 ASP A N 1
ATOM 4400 C CA . ASP A 1 534 ? -21.435 4.392 -3.447 1.00 66.81 534 ASP A CA 1
ATOM 4401 C C . ASP A 1 534 ? -22.345 3.392 -2.707 1.00 66.81 534 ASP A C 1
ATOM 4403 O O . ASP A 1 534 ? -22.940 2.506 -3.313 1.00 66.81 534 ASP A O 1
ATOM 4407 N N . ILE A 1 535 ? -22.553 3.591 -1.401 1.00 58.47 535 ILE A N 1
ATOM 4408 C CA . ILE A 1 535 ? -23.393 2.710 -0.567 1.00 58.47 535 ILE A CA 1
ATOM 4409 C C . ILE A 1 535 ? -24.878 2.816 -0.914 1.00 58.47 535 ILE A C 1
ATOM 4411 O O . ILE A 1 535 ? -25.611 1.860 -0.724 1.00 58.47 535 ILE A O 1
ATOM 4415 N N . LYS A 1 536 ? -25.345 3.967 -1.411 1.00 49.41 536 LYS A N 1
ATOM 4416 C CA . LYS A 1 536 ? -26.749 4.130 -1.825 1.00 49.41 536 LYS A CA 1
ATOM 4417 C C . LYS A 1 536 ? -27.043 3.502 -3.192 1.00 49.41 536 LYS A C 1
ATOM 4419 O O . LYS A 1 536 ? -28.208 3.422 -3.568 1.00 49.41 536 LYS A O 1
ATOM 4424 N N . GLN A 1 537 ? -26.005 3.150 -3.954 1.00 40.44 537 GLN A N 1
ATOM 4425 C CA . GLN A 1 537 ? -26.117 2.561 -5.292 1.00 40.44 537 GLN A CA 1
ATOM 4426 C C . GLN A 1 537 ? -25.939 1.034 -5.298 1.00 40.44 537 GLN A C 1
ATOM 4428 O O . GLN A 1 537 ? -26.227 0.406 -6.318 1.00 40.44 537 GLN A O 1
ATOM 4433 N N . LYS A 1 538 ? -25.477 0.459 -4.184 1.00 39.00 538 LYS A N 1
ATOM 4434 C CA . LYS A 1 538 ? -25.421 -0.982 -3.908 1.00 39.00 538 LYS A CA 1
ATOM 4435 C C . LYS A 1 538 ? -26.606 -1.377 -3.041 1.00 39.00 538 LYS A C 1
ATOM 4437 O O . LYS A 1 538 ? -27.084 -2.516 -3.227 1.00 39.00 538 LYS A O 1
#

InterPro domains:
  IPR027620 CRISPR-associated endonuclease Cas12a [TIGR04330] (67-530)
  IPR040852 Cas12a, RuvC nuclease domain [PF18516] (96-524)
  IPR040882 Cas12a, nuclease domain [PF18510] (284-434)

Secondary structure (DSSP, 8-state):
---------GGGSTT--SPPPHHHHHHHHHT-HHHHHS-SEEE-S--EEEEE---S--EEE--S-SSPEEETGGGSS-EEEEE--EEESTTS----HHHHHHHHHHHHHHS--EEEEEE--SSSS-EEEEE-TT--EEEEEESSEETTEEHHHHHHHHHHHHHHHTSS-S----HHHHHHHHHHHHHHHHHHHHHHHTEEEEEE---TTHHHHS-STTHHHHHHHHHHHHHHHHSB--TTS-TTSTTSSSS-B--SPPP--TTT--SEETTEEEE--TTSTTB-TTT--B------TT--HHHHHHHHHHT-EEEEETTTTEEEEEEEGGGT-TTSPP-EEEEETTSEEEEEEE-TTS-EEEEEEEHHHHHHHHHHHTTPPPPSS--HHHHHHHHHTTTT-S-EEETTEEE-HHHHHHHHHHHHT--EEEE--EEEE-B-TTSPBPB-TTSPBPEEEES--EEEEB-SSTTT-B---SS--S-TTS----SHHHHHHHHHHHHHHHHHHHHHH-SSS------HHHHHHHHHHHHTT-

Foldseek 3Di:
DDDDDDDDDPCPDPPRDDQDDLVVLLVVVCPDPVCVVPPQKAWDPDKDKDKDAADDDWDWDDDPDPDTDTVVVVRRGIDMDIGTDMDGRPVDDADDQQRLQLVLLVVLLVDWFWEWFWFDDPQANIKIFIAGLLLATDDIDGLCAFPNDRLSVVLQVLVVVQLQCVPPPPPRDPSVVSLVVSLVRVLVVVLCVCVVGVYFYEYADCPVVNVVVPPDPSSVSVVVSVVVSQVCLCFAADSPDDCPDCRHSSHGHNQFHDDDDPVPDDQDTGSYGYAHLPCLLAADPQQRDADQDDDDLPDDPVRLLCCLQPFWFWAADPVVRFIWTWGWSCVRPVLADTDIFIFTQAWKAWDWDQDPLRDTEIDIDTLRVQVVQLCVQLVHDHGPTGCSVVSVVCVVVVSQDAFDQGPNDTDGSSSSVVVSVVRSNGFKHAKDKDKDFDADPVRDGDADPVRGTDIDIDYDGFIKGFGRGPVTAIADTPVRNDGPPPRPAHGSSSSSNSSSRNLVSVQSVQSNVDSRDGDSYQDPNNSNVVSVVSNVVD

Mean predicted aligned error: 8.03 Å

Organism: NCBI:txid1975106

Solvent-accessible surface area (backbone atoms only — not comparable to full-atom values): 30755 Å² total; per-residue (Å²): 140,84,92,85,78,82,89,79,58,76,70,76,38,94,85,50,82,69,88,65,53,70,67,54,53,52,59,58,44,45,73,30,72,65,27,70,76,54,56,30,48,38,86,46,78,88,59,48,78,45,82,43,75,52,79,46,78,85,40,79,47,98,60,104,54,98,61,92,41,53,54,71,50,83,37,49,40,66,45,79,46,77,49,74,47,70,36,76,51,70,78,59,82,89,68,54,53,70,61,45,35,51,56,49,44,60,49,56,54,77,43,93,50,30,30,32,2,45,22,76,47,98,84,35,79,26,21,40,18,30,25,43,79,85,66,50,79,78,49,70,50,65,57,30,52,55,96,93,41,55,50,53,59,55,50,52,54,51,51,53,53,48,64,64,36,75,81,48,93,61,84,77,76,66,62,65,60,56,50,52,52,50,42,55,52,52,44,50,54,52,52,51,48,31,64,77,50,54,32,36,38,23,36,58,51,77,48,76,70,69,58,59,77,59,76,57,87,59,58,65,53,54,56,48,40,54,51,52,40,41,58,41,26,45,56,30,61,45,87,90,46,55,48,80,40,88,25,1,77,68,35,38,40,67,47,24,37,83,85,86,49,80,90,78,52,67,54,54,48,46,43,38,33,37,36,60,58,76,61,24,52,46,40,35,89,82,74,50,50,55,76,64,86,80,78,65,92,82,56,47,68,69,60,48,45,51,45,47,53,74,52,32,41,36,28,50,36,81,92,74,69,21,38,32,46,32,34,49,48,35,82,67,32,80,84,38,75,83,44,78,48,62,36,34,18,61,43,73,37,61,47,78,45,66,47,98,90,70,45,80,39,73,43,84,43,42,28,32,60,55,48,50,52,49,33,57,76,65,72,46,74,84,51,91,41,68,42,27,64,56,54,52,51,38,47,75,74,51,70,58,63,67,66,48,78,50,95,94,34,82,37,36,56,65,61,51,53,52,47,34,51,53,52,32,52,42,33,54,32,74,45,60,66,44,81,41,74,35,58,51,99,88,65,50,73,37,57,46,101,85,73,46,66,37,72,40,81,43,63,47,87,43,50,21,33,31,32,30,38,84,94,40,43,26,23,34,41,101,88,40,79,57,51,41,86,79,59,96,46,63,26,30,51,45,41,15,2,41,38,39,19,50,55,43,41,55,39,51,53,37,39,59,72,36,95,70,85,51,79,54,80,60,50,72,49,59,50,55,56,50,40,57,54,55,58,76,76,106

pLDDT: mean 87.65, std 11.57, range [28.89, 98.5]

Nearest PDB structures (foldseek):
  5xut-assembly1_A  TM=8.278E-01  e=1.891E-40  Lachnospiraceae bacterium ND2006
  5xuu-assembly1_A  TM=8.258E-01  e=1.695E-40  Lachnospiraceae bacterium ND2006
  8qwe-assembly1_A  TM=8.476E-01  e=1.193E-38  synthetic construct
  8y09-assembly2_E  TM=8.371E-01  e=6.468E-38  Lachnospiraceae bacterium ND2006
  8y0a-assembly2_E  TM=8.457E-01  e=3.704E-37  Lachnospiraceae bacterium ND2006